Protein AF-A0AAU9WA16-F1 (afdb_monomer)

Radius of gyration: 51.02 Å; Cα contacts (8 Å, |Δi|>4): 587; chains: 1; bounding box: 119×54×147 Å

Nearest PDB structures (foldseek):
  8suc-assembly1_A  TM=7.784E-01  e=2.257E-04  Caenorhabditis elegans
  1ijq-assembly2_B  TM=7.957E-01  e=1.736E-03  Homo sapiens
  1ijq-assembly1_A  TM=8.444E-01  e=6.394E-03  Homo sapiens
  3m0c-assembly1_C  TM=8.443E-01  e=6.394E-03  Homo sapiens
  2iar-assembly1_A  TM=7.922E-01  e=4.648E-02  Loligo vulgaris

pLDDT: mean 84.33, std 11.75, range [39.03, 97.19]

Mean predicted aligned error: 17.49 Å

Sequence (463 aa):
MLLFTEHGDFIKVISQHLIDPCSVSVRDDGHMIVCDWDDKSVKVLTPDGTGLVQSFKEPRSFRKPVLAVYHENKFFVSFVSFNYINVFSNEGLYLYDISKEALCARKLFFTKNFTIDAFNNLIVCDNNNNRRFQVLKKEAECPLCLETVKDPKTLPCLHSFCLRCIDKHAGYAKRKLETTIKCPVCQACFQIPEGDTFGNLPTSFHLNRLVDLLALRNDSEEAQRCSSCEENNTATCYCFVCQNFLCKDCFDSHQRLKATRGHRNVLIDNLQAQDVEELMHRPAMYEKKYHENEPLDYYCQDCSVCICHKCSIVSHNRHTLVDLQEAAEEQKMQMTQVFAKVKEKLVIVESKISKQTELMTKSEEEICAAEENVTKTVQEIIRIAKEHETALKTKLVEIKATQRRNYAAKIGNVQLLAAQLIKSSVEYGEGIVQRSIGPEILQAGHAVLGRCEELLTTQDIEI

Solvent-accessible surface area (backbone atoms only — not comparable to full-atom values): 26272 Å² total; per-residue (Å²): 93,79,44,60,48,99,88,66,50,80,72,49,79,42,49,92,91,53,82,39,72,73,33,76,36,70,44,98,86,45,34,34,34,33,14,18,45,74,74,21,24,45,34,34,25,37,67,86,52,83,46,80,77,45,73,35,55,63,91,88,71,74,44,33,36,49,38,53,49,73,58,94,67,26,36,40,34,26,39,66,95,44,68,40,35,39,32,21,38,75,89,46,45,83,72,52,65,61,28,88,71,82,38,64,82,67,64,57,66,70,60,76,48,69,51,69,51,100,82,76,46,79,46,68,52,77,67,50,68,66,50,51,53,53,51,50,48,60,72,26,36,11,87,84,78,74,40,74,44,52,68,42,28,37,44,96,88,72,51,57,33,21,47,71,53,53,30,50,54,42,53,56,34,44,77,71,72,39,65,50,42,61,42,92,87,77,61,53,76,42,76,60,54,92,82,68,51,62,81,87,40,56,64,45,68,67,48,54,44,42,44,57,56,55,18,62,76,44,96,53,98,67,37,40,50,16,76,83,52,95,81,51,44,62,38,48,30,38,30,72,74,79,72,42,37,24,17,66,69,54,45,57,50,39,54,68,37,84,92,43,47,81,56,58,64,47,46,53,92,71,61,46,77,66,54,54,53,53,60,64,68,54,81,56,55,33,89,50,91,98,35,60,86,36,52,55,51,31,30,32,64,82,77,72,44,77,33,30,71,68,43,43,66,71,81,39,62,89,51,58,70,43,52,36,67,62,55,48,52,54,52,50,51,54,49,52,58,52,49,51,58,50,51,55,50,47,53,52,51,53,52,50,51,51,53,52,49,54,53,50,53,51,52,52,51,53,50,52,52,50,54,49,50,53,50,52,52,52,53,50,52,52,48,56,53,51,53,52,52,51,53,53,52,51,52,54,51,51,51,52,53,50,51,52,52,53,53,51,51,51,51,51,52,53,51,47,49,46,52,65,55,50,47,47,52,48,53,54,48,51,52,51,60,73,67,65,47,67,70,59,48,67,70,49,37,63,59,50,50,51,54,51,52,52,64,71,65,56,86,76,78,83,126

Structure (mmCIF, N/CA/C/O backbone):
data_AF-A0AAU9WA16-F1
#
_entry.id   AF-A0AAU9WA16-F1
#
loop_
_atom_site.group_PDB
_atom_site.id
_atom_site.type_symbol
_atom_site.label_atom_id
_atom_site.label_alt_id
_atom_site.label_comp_id
_atom_site.label_asym_id
_atom_site.label_entity_id
_atom_site.label_seq_id
_atom_site.pdbx_PDB_ins_code
_atom_site.Cartn_x
_atom_site.Cartn_y
_atom_site.Cartn_z
_atom_site.occupancy
_atom_site.B_iso_or_equiv
_atom_site.auth_seq_id
_atom_site.auth_comp_id
_atom_site.auth_asym_id
_atom_site.auth_atom_id
_atom_site.pdbx_PDB_model_num
ATOM 1 N N . MET A 1 1 ? 8.294 -11.194 27.558 1.00 87.81 1 MET A N 1
ATOM 2 C CA . MET A 1 1 ? 8.630 -12.523 26.992 1.00 87.81 1 MET A CA 1
ATOM 3 C C . MET A 1 1 ? 7.765 -13.583 27.669 1.00 87.81 1 MET A C 1
ATOM 5 O O . MET A 1 1 ? 7.464 -13.420 28.846 1.00 87.81 1 MET A O 1
ATOM 9 N N . LEU A 1 2 ? 7.322 -14.616 26.950 1.00 90.50 2 LEU A N 1
ATOM 10 C CA . LEU A 1 2 ? 6.484 -15.700 27.486 1.00 90.50 2 LEU A CA 1
ATOM 11 C C . LEU A 1 2 ? 7.285 -17.005 27.472 1.00 90.50 2 LEU A C 1
ATOM 13 O O . LEU A 1 2 ? 7.948 -17.286 26.476 1.00 90.50 2 LEU A O 1
ATOM 17 N N . LEU A 1 3 ? 7.235 -17.773 28.560 1.00 89.38 3 LEU A N 1
ATOM 18 C CA . LEU A 1 3 ? 7.910 -19.064 28.681 1.00 89.38 3 LEU A CA 1
ATOM 19 C C . LEU A 1 3 ? 6.884 -20.198 28.611 1.00 89.38 3 LEU A C 1
ATOM 21 O O . LEU A 1 3 ? 5.883 -20.159 29.330 1.00 89.38 3 LEU A O 1
ATOM 25 N N . PHE A 1 4 ? 7.166 -21.203 27.784 1.00 91.06 4 PHE A N 1
ATOM 26 C CA . PHE A 1 4 ? 6.332 -22.388 27.586 1.00 91.06 4 PHE A CA 1
ATOM 27 C C . PHE A 1 4 ? 7.148 -23.670 27.789 1.00 91.06 4 PHE A C 1
ATOM 29 O O . PHE A 1 4 ? 8.374 -23.645 27.670 1.00 91.06 4 PHE A O 1
ATOM 36 N N . THR A 1 5 ? 6.476 -24.784 28.082 1.00 89.69 5 THR A N 1
ATOM 37 C CA . THR A 1 5 ? 7.072 -26.126 28.004 1.00 89.69 5 THR A CA 1
ATOM 38 C C . THR A 1 5 ? 7.316 -26.513 26.543 1.00 89.69 5 THR A C 1
ATOM 40 O O . THR A 1 5 ? 6.753 -25.915 25.624 1.00 89.69 5 THR A O 1
ATOM 43 N N . GLU A 1 6 ? 8.107 -27.561 26.310 1.00 89.12 6 GLU A N 1
ATOM 44 C CA . GLU A 1 6 ? 8.277 -28.137 24.966 1.00 89.12 6 GLU A CA 1
ATOM 45 C C . GLU A 1 6 ? 6.961 -28.652 24.352 1.00 89.12 6 GLU A C 1
ATOM 47 O O . GLU A 1 6 ? 6.840 -28.748 23.133 1.00 89.12 6 GLU A O 1
ATOM 52 N N . HIS A 1 7 ? 5.952 -28.931 25.184 1.00 91.88 7 HIS A N 1
ATOM 53 C CA . HIS A 1 7 ? 4.612 -29.346 24.766 1.00 91.88 7 HIS A CA 1
ATOM 54 C C . HIS A 1 7 ? 3.639 -28.170 24.569 1.00 91.88 7 HIS A C 1
ATOM 56 O O . HIS A 1 7 ? 2.500 -28.385 24.160 1.00 91.88 7 HIS A O 1
ATOM 62 N N . GLY A 1 8 ? 4.085 -26.930 24.807 1.00 85.56 8 GLY A N 1
ATOM 63 C CA . GLY A 1 8 ? 3.300 -25.715 24.584 1.00 85.56 8 GLY A CA 1
ATOM 64 C C . GLY A 1 8 ? 2.492 -25.222 25.789 1.00 85.56 8 GLY A C 1
ATOM 65 O O . GLY A 1 8 ? 1.701 -24.293 25.634 1.00 85.56 8 GLY A O 1
ATOM 66 N N . ASP A 1 9 ? 2.692 -25.778 26.987 1.00 92.69 9 ASP A N 1
ATOM 67 C CA . ASP A 1 9 ? 2.013 -25.309 28.200 1.00 92.69 9 ASP A CA 1
ATOM 68 C C . ASP A 1 9 ? 2.646 -24.018 28.714 1.00 92.69 9 ASP A C 1
ATOM 70 O O . ASP A 1 9 ? 3.868 -23.909 28.829 1.00 92.69 9 ASP A O 1
ATOM 74 N N . PHE A 1 10 ? 1.820 -23.030 29.055 1.00 93.94 10 PHE A N 1
ATOM 75 C CA . PHE A 1 10 ? 2.296 -21.757 29.589 1.00 93.94 10 PHE A CA 1
ATOM 76 C C . PHE A 1 10 ? 2.903 -21.925 30.990 1.00 93.94 10 PHE A C 1
ATOM 78 O O . PHE A 1 10 ? 2.253 -22.445 31.895 1.00 93.94 10 PHE A O 1
ATOM 85 N N . ILE A 1 11 ? 4.127 -21.423 31.182 1.00 91.31 11 ILE A N 1
ATOM 86 C CA . ILE A 1 11 ? 4.831 -21.449 32.472 1.00 91.31 11 ILE A CA 1
ATOM 87 C C . ILE A 1 11 ? 4.717 -20.094 33.174 1.00 91.31 11 ILE A C 1
ATOM 89 O O . ILE A 1 11 ? 4.200 -20.015 34.286 1.00 91.31 11 ILE A O 1
ATOM 93 N N . LYS A 1 12 ? 5.238 -19.021 32.559 1.00 92.25 12 LYS A N 1
ATOM 94 C CA . LYS A 1 12 ? 5.227 -17.669 33.148 1.00 92.25 12 LYS A CA 1
ATOM 95 C C . LYS A 1 12 ? 5.544 -16.561 32.147 1.00 92.25 12 LYS A C 1
ATOM 97 O O . LYS A 1 12 ? 6.085 -16.797 31.067 1.00 92.25 12 LYS A O 1
ATOM 102 N N . VAL A 1 13 ? 5.270 -15.325 32.563 1.00 90.88 13 VAL A N 1
ATOM 103 C CA . VAL A 1 13 ? 5.744 -14.106 31.895 1.00 90.88 13 VAL A CA 1
ATOM 104 C C . VAL A 1 13 ? 7.090 -13.687 32.488 1.00 90.88 13 VAL A C 1
ATOM 106 O O . VAL A 1 13 ? 7.236 -13.597 33.704 1.00 90.88 13 VAL A O 1
ATOM 109 N N . ILE A 1 14 ? 8.060 -13.392 31.625 1.00 89.75 14 ILE A N 1
ATOM 110 C CA . ILE A 1 14 ? 9.346 -12.784 31.982 1.00 89.75 14 ILE A CA 1
ATOM 111 C C . ILE A 1 14 ? 9.321 -11.329 31.495 1.00 89.75 14 ILE A C 1
ATOM 113 O O . ILE A 1 14 ? 9.302 -11.072 30.284 1.00 89.75 14 ILE A O 1
ATOM 117 N N . SER A 1 15 ? 9.273 -10.387 32.440 1.00 87.88 15 SER A N 1
ATOM 118 C CA . SER A 1 15 ? 9.184 -8.941 32.168 1.00 87.88 15 SER A CA 1
ATOM 119 C C . SER A 1 15 ? 9.953 -8.048 33.147 1.00 87.88 15 SER A C 1
ATOM 121 O O . SER A 1 15 ? 10.184 -6.891 32.827 1.00 87.88 15 SER A O 1
ATOM 123 N N . GLN A 1 16 ? 10.388 -8.552 34.308 1.00 88.50 16 GLN A N 1
ATOM 124 C CA . GLN A 1 16 ? 10.925 -7.725 35.402 1.00 88.50 16 GLN A CA 1
ATOM 125 C C . GLN A 1 16 ? 12.080 -6.799 34.987 1.00 88.50 16 GLN A C 1
ATOM 127 O O . GLN A 1 16 ? 12.157 -5.668 35.457 1.00 88.50 16 GLN A O 1
ATOM 132 N N . HIS A 1 17 ? 12.957 -7.271 34.099 1.00 89.88 17 HIS A N 1
ATOM 133 C CA . HIS A 1 17 ? 14.126 -6.524 33.625 1.00 89.88 17 HIS A CA 1
ATOM 134 C C . HIS A 1 17 ? 14.013 -6.113 32.155 1.00 89.88 17 HIS A C 1
ATOM 136 O O . HIS A 1 17 ? 15.027 -5.751 31.567 1.00 89.88 17 HIS A O 1
ATOM 142 N N . LEU A 1 18 ? 12.832 -6.205 31.536 1.00 90.06 18 LEU A N 1
ATOM 143 C CA . LEU A 1 18 ? 12.631 -6.024 30.093 1.00 90.06 18 LEU A CA 1
ATOM 144 C C . LEU A 1 18 ? 11.596 -4.927 29.819 1.00 90.06 18 LEU A C 1
ATOM 146 O O . LEU A 1 18 ? 10.542 -4.918 30.448 1.00 90.06 18 LEU A O 1
ATOM 150 N N . ILE A 1 19 ? 11.883 -4.040 28.863 1.00 89.31 19 ILE A N 1
ATOM 151 C CA . ILE A 1 19 ? 10.955 -2.989 28.417 1.00 89.31 19 ILE A CA 1
ATOM 152 C C . ILE A 1 19 ? 10.291 -3.409 27.102 1.00 89.31 19 ILE A C 1
ATOM 154 O O . ILE A 1 19 ? 9.081 -3.610 27.077 1.00 89.31 19 ILE A O 1
ATOM 158 N N . ASP A 1 20 ? 11.078 -3.628 26.043 1.00 88.69 20 ASP A N 1
ATOM 159 C CA . ASP A 1 20 ? 10.584 -4.076 24.731 1.00 88.69 20 ASP A CA 1
ATOM 160 C C . ASP A 1 20 ? 11.486 -5.194 24.164 1.00 88.69 20 ASP A C 1
ATOM 162 O O . ASP A 1 20 ? 12.372 -4.940 23.343 1.00 88.69 20 ASP A O 1
ATOM 166 N N . PRO A 1 21 ? 11.364 -6.444 24.655 1.00 91.06 21 PRO A N 1
ATOM 167 C CA . PRO A 1 21 ? 12.236 -7.539 24.234 1.00 91.06 21 PRO A CA 1
ATOM 168 C C . PRO A 1 21 ? 11.906 -8.017 22.809 1.00 91.06 21 PRO A C 1
ATOM 170 O O . PRO A 1 21 ? 10.808 -8.514 22.562 1.00 91.06 21 PRO A O 1
ATOM 173 N N . CYS A 1 22 ? 12.874 -7.940 21.887 1.00 88.50 22 CYS A N 1
ATOM 174 C CA . CYS A 1 22 ? 12.672 -8.248 20.464 1.00 88.50 22 CYS A CA 1
ATOM 175 C C . CYS A 1 22 ? 13.208 -9.618 20.018 1.00 88.50 22 CYS A C 1
ATOM 177 O O . CYS A 1 22 ? 12.734 -10.176 19.030 1.00 88.50 22 CYS A O 1
ATOM 179 N N . SER A 1 23 ? 14.229 -10.146 20.695 1.00 90.94 23 SER A N 1
ATOM 180 C CA . SER A 1 23 ? 14.823 -11.451 20.396 1.00 90.94 23 SER A CA 1
ATOM 181 C C . SER A 1 23 ? 15.436 -12.065 21.645 1.00 90.94 23 SER A C 1
ATOM 183 O O . SER A 1 23 ? 15.834 -11.353 22.570 1.00 90.94 23 SER A O 1
ATOM 185 N N . VAL A 1 24 ? 15.487 -13.396 21.661 1.00 93.19 24 VAL A N 1
ATOM 186 C CA . VAL A 1 24 ? 16.093 -14.184 22.730 1.00 93.19 24 VAL A CA 1
ATOM 187 C C . VAL A 1 24 ? 16.939 -15.308 22.136 1.00 93.19 24 VAL A C 1
ATOM 189 O O . VAL A 1 24 ? 16.526 -15.957 21.175 1.00 93.19 24 VAL A O 1
ATOM 192 N N . SER A 1 25 ? 18.116 -15.535 22.710 1.00 92.94 25 SER A N 1
ATOM 193 C CA . SER A 1 25 ? 18.931 -16.735 22.516 1.00 92.94 25 SER A CA 1
ATOM 194 C C . SER A 1 25 ? 19.331 -17.305 23.877 1.00 92.94 25 SER A C 1
ATOM 196 O O . SER A 1 25 ? 19.192 -16.637 24.902 1.00 92.94 25 SER A O 1
ATOM 198 N N . VAL A 1 26 ? 19.769 -18.559 23.914 1.00 91.81 26 VAL A N 1
ATOM 199 C CA . VAL A 1 26 ? 20.119 -19.252 25.159 1.00 91.81 26 VAL A CA 1
ATOM 200 C C . VAL A 1 26 ? 21.558 -19.736 25.050 1.00 91.81 26 VAL A C 1
ATOM 202 O O . VAL A 1 26 ? 21.944 -20.293 24.025 1.00 91.81 26 VAL A O 1
ATOM 205 N N . ARG A 1 27 ? 22.353 -19.471 26.087 1.00 90.56 27 ARG A N 1
ATOM 206 C CA . ARG A 1 27 ? 23.720 -19.985 26.242 1.00 90.56 27 ARG A CA 1
ATOM 207 C C . ARG A 1 27 ? 23.694 -21.463 26.619 1.00 90.56 27 ARG A C 1
ATOM 209 O O . ARG A 1 27 ? 22.720 -21.935 27.197 1.00 90.56 27 ARG A O 1
ATOM 216 N N . ASP A 1 28 ? 24.811 -22.155 26.424 1.00 87.44 28 ASP A N 1
ATOM 217 C CA . ASP A 1 28 ? 24.956 -23.564 26.823 1.00 87.44 28 ASP A CA 1
ATOM 218 C C . ASP A 1 28 ? 24.752 -23.797 28.334 1.00 87.44 28 ASP A C 1
ATOM 220 O O . ASP A 1 28 ? 24.364 -24.882 28.757 1.00 87.44 28 ASP A O 1
ATOM 224 N N . ASP A 1 29 ? 24.969 -22.767 29.160 1.00 89.50 29 ASP A N 1
ATOM 225 C CA . ASP A 1 29 ? 24.729 -22.780 30.611 1.00 89.50 29 ASP A CA 1
ATOM 226 C C . ASP A 1 29 ? 23.283 -22.408 31.013 1.00 89.50 29 ASP A C 1
ATOM 228 O O . ASP A 1 29 ? 22.980 -22.263 32.199 1.00 89.50 29 ASP A O 1
ATOM 232 N N . GLY A 1 30 ? 22.387 -22.235 30.038 1.00 90.25 30 GLY A N 1
ATOM 233 C CA . GLY A 1 30 ? 20.971 -21.932 30.239 1.00 90.25 30 GLY A CA 1
ATOM 234 C C . GLY A 1 30 ? 20.636 -20.450 30.425 1.00 90.25 30 GLY A C 1
ATOM 235 O O . GLY A 1 30 ? 19.456 -20.116 30.519 1.00 90.25 30 GLY A O 1
ATOM 236 N N . HIS A 1 31 ? 21.617 -19.542 30.467 1.00 95.06 31 HIS A N 1
ATOM 237 C CA . HIS A 1 31 ? 21.333 -18.109 30.585 1.00 95.06 31 HIS A CA 1
ATOM 238 C C . HIS A 1 31 ? 20.696 -17.556 29.309 1.00 95.06 31 HIS A C 1
ATOM 240 O O . HIS A 1 31 ? 21.127 -17.857 28.192 1.00 95.06 31 HIS A O 1
ATOM 246 N N . MET A 1 32 ? 19.688 -16.701 29.478 1.00 95.25 32 MET A N 1
ATOM 247 C CA . MET A 1 32 ? 18.950 -16.104 28.366 1.00 95.25 32 MET A CA 1
ATOM 248 C C . MET A 1 32 ? 19.600 -14.786 27.956 1.00 95.25 32 MET A C 1
ATOM 250 O O . MET A 1 32 ? 19.760 -13.889 28.779 1.00 95.25 32 MET A O 1
ATOM 254 N N . ILE A 1 33 ? 19.928 -14.634 26.681 1.00 95.88 33 ILE A N 1
ATOM 255 C CA . ILE A 1 33 ? 20.422 -13.387 26.102 1.00 95.88 33 ILE A CA 1
ATOM 256 C C . ILE A 1 33 ? 19.263 -12.729 25.375 1.00 95.88 33 ILE A C 1
ATOM 258 O O . ILE A 1 33 ? 18.721 -13.292 24.430 1.00 95.88 33 ILE A O 1
ATOM 262 N N . VAL A 1 34 ? 18.886 -11.532 25.806 1.00 94.94 34 VAL A N 1
ATOM 263 C CA . VAL A 1 34 ? 17.718 -10.811 25.306 1.00 94.94 34 VAL A CA 1
ATOM 264 C C . VAL A 1 34 ? 18.148 -9.469 24.730 1.00 94.94 34 VAL A C 1
ATOM 266 O O . VAL A 1 34 ? 18.847 -8.698 25.387 1.00 94.94 34 VAL A O 1
ATOM 269 N N . CYS A 1 35 ? 17.715 -9.166 23.508 1.00 93.25 35 CYS A N 1
ATOM 270 C CA . CYS A 1 35 ? 17.821 -7.821 22.945 1.00 93.25 35 CYS A CA 1
ATOM 271 C C . CYS A 1 35 ? 16.577 -7.008 23.323 1.00 93.25 35 CYS A C 1
ATOM 273 O O . CYS A 1 35 ? 15.459 -7.404 23.000 1.00 93.25 35 CYS A O 1
ATOM 275 N N . ASP A 1 36 ? 16.776 -5.877 23.997 1.00 92.31 36 ASP A N 1
ATOM 276 C CA . ASP A 1 36 ? 15.715 -4.970 24.445 1.00 92.31 36 ASP A CA 1
ATOM 277 C C . ASP A 1 36 ? 15.756 -3.681 23.610 1.00 92.31 36 ASP A C 1
ATOM 279 O O . ASP A 1 36 ? 16.750 -2.946 23.606 1.00 92.31 36 ASP A O 1
ATOM 283 N N . TRP A 1 37 ? 14.698 -3.433 22.841 1.00 88.81 37 TRP A N 1
ATOM 284 C CA . TRP A 1 37 ? 14.615 -2.350 21.866 1.00 88.81 37 TRP A CA 1
ATOM 285 C C . TRP A 1 37 ? 14.488 -0.973 22.494 1.00 88.81 37 TRP A C 1
ATOM 287 O O . TRP A 1 37 ? 15.075 -0.019 21.976 1.00 88.81 37 TRP A O 1
ATOM 297 N N . ASP A 1 38 ? 13.743 -0.855 23.583 1.00 85.94 38 ASP A N 1
ATOM 298 C CA . ASP A 1 38 ? 13.502 0.435 24.220 1.00 85.94 38 ASP A CA 1
ATOM 299 C C . ASP A 1 38 ? 14.580 0.768 25.246 1.00 85.94 38 ASP A C 1
ATOM 301 O O . ASP A 1 38 ? 15.039 1.912 25.287 1.00 85.94 38 ASP A O 1
ATOM 305 N N . ASP A 1 39 ? 15.116 -0.231 25.957 1.00 86.31 39 ASP A N 1
ATOM 306 C CA . ASP A 1 39 ? 16.331 -0.019 26.753 1.00 86.31 39 ASP A CA 1
ATOM 307 C C . ASP A 1 39 ? 17.602 0.075 25.879 1.00 86.31 39 ASP A C 1
ATOM 309 O O . ASP A 1 39 ? 18.639 0.579 26.321 1.00 86.31 39 ASP A O 1
ATOM 313 N N . LYS A 1 40 ? 17.537 -0.347 24.608 1.00 90.69 40 LYS A N 1
ATOM 314 C CA . LYS A 1 40 ? 18.658 -0.332 23.646 1.00 90.69 40 LYS A CA 1
ATOM 315 C C . LYS A 1 40 ? 19.882 -1.098 24.165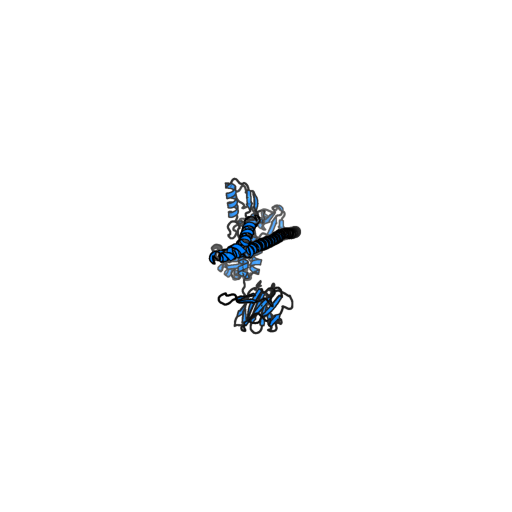 1.00 90.69 40 LYS A C 1
ATOM 317 O O . LYS A 1 40 ? 21.022 -0.669 23.976 1.00 90.69 40 LYS A O 1
ATOM 322 N N . SER A 1 41 ? 19.643 -2.209 24.853 1.00 92.69 41 SER A N 1
ATOM 323 C CA . SER A 1 41 ? 20.665 -3.030 25.505 1.00 92.69 41 SER A CA 1
ATOM 324 C C . SER A 1 41 ? 20.513 -4.501 25.160 1.00 92.69 41 SER A C 1
ATOM 326 O O . SER A 1 41 ? 19.429 -4.989 24.834 1.00 92.69 41 SER A O 1
ATOM 328 N N . VAL A 1 42 ? 21.633 -5.211 25.240 1.00 94.75 42 VAL A N 1
ATOM 329 C CA . VAL A 1 42 ? 21.642 -6.667 25.336 1.00 94.75 42 VAL A CA 1
ATOM 330 C C . VAL A 1 42 ? 21.713 -7.020 26.814 1.00 94.75 42 VAL A C 1
ATOM 332 O O . VAL A 1 42 ? 22.567 -6.504 27.539 1.00 94.75 42 VAL A O 1
ATOM 335 N N . LYS A 1 43 ? 20.802 -7.882 27.259 1.00 95.12 43 LYS A N 1
ATOM 336 C CA . LYS A 1 43 ? 20.672 -8.320 28.648 1.00 95.12 43 LYS A CA 1
ATOM 337 C C . LYS A 1 43 ? 20.911 -9.814 28.746 1.00 95.12 43 LYS A C 1
ATOM 339 O O . LYS A 1 43 ? 20.391 -10.569 27.934 1.00 95.12 43 LYS A O 1
ATOM 344 N N . VAL A 1 44 ? 21.657 -10.234 29.757 1.00 95.94 44 VAL A N 1
ATOM 345 C CA . VAL A 1 44 ? 21.830 -11.641 30.121 1.00 95.94 44 VAL A CA 1
ATOM 346 C C . VAL A 1 44 ? 21.027 -11.884 31.388 1.00 95.94 44 VAL A C 1
ATOM 348 O O . VAL A 1 44 ? 21.279 -11.245 32.410 1.00 95.94 44 VAL A O 1
ATOM 351 N N . LEU A 1 45 ? 20.041 -12.768 31.313 1.00 96.06 45 LEU A N 1
ATOM 352 C CA . LEU A 1 45 ? 19.181 -13.153 32.425 1.00 96.06 45 LEU A CA 1
ATOM 353 C C . LEU A 1 45 ? 19.564 -14.541 32.938 1.00 96.06 45 LEU A C 1
ATOM 355 O O . LEU A 1 45 ? 20.104 -15.366 32.197 1.00 96.06 45 LEU A O 1
ATOM 359 N N . THR A 1 46 ? 19.249 -14.804 34.203 1.00 94.75 46 THR A N 1
ATOM 360 C CA . THR A 1 46 ? 19.353 -16.143 34.796 1.00 94.75 46 THR A CA 1
ATOM 361 C C . THR A 1 46 ? 18.474 -17.153 34.040 1.00 94.75 46 THR A C 1
ATOM 363 O O . THR A 1 46 ? 17.512 -16.745 33.384 1.00 94.75 46 THR A O 1
ATOM 366 N N . PRO A 1 47 ? 18.745 -18.470 34.129 1.00 92.69 47 PRO A N 1
ATOM 367 C CA . PRO A 1 47 ? 17.964 -19.489 33.414 1.00 92.69 47 PRO A CA 1
ATOM 368 C C . PRO A 1 47 ? 16.469 -19.503 33.754 1.00 92.69 47 PRO A C 1
ATOM 370 O O . PRO A 1 47 ? 15.630 -19.866 32.935 1.00 92.69 47 PRO A O 1
ATOM 373 N N . ASP A 1 48 ? 16.108 -19.071 34.960 1.00 88.44 48 ASP A N 1
ATOM 374 C CA . ASP A 1 48 ? 14.718 -18.903 35.374 1.00 88.44 48 ASP A CA 1
ATOM 375 C C . ASP A 1 48 ? 14.131 -17.533 34.972 1.00 88.44 48 ASP A C 1
ATOM 377 O O . ASP A 1 48 ? 12.954 -17.282 35.215 1.00 88.44 48 ASP A O 1
ATOM 381 N N . GLY A 1 49 ? 14.907 -16.631 34.374 1.00 87.44 49 GLY A N 1
ATOM 382 C CA . GLY A 1 49 ? 14.476 -15.308 33.924 1.00 87.44 49 GLY A CA 1
ATOM 383 C C . GLY A 1 49 ? 14.165 -14.298 35.036 1.00 87.44 49 GLY A C 1
ATOM 384 O O . GLY A 1 49 ? 13.566 -13.264 34.741 1.00 87.44 49 GLY A O 1
ATOM 385 N N . THR A 1 50 ? 14.515 -14.576 36.299 1.00 89.12 50 THR A N 1
ATOM 386 C CA . THR A 1 50 ? 14.203 -13.686 37.439 1.00 89.12 50 THR A CA 1
ATOM 387 C C . THR A 1 50 ? 15.319 -12.683 37.746 1.00 89.12 50 THR A C 1
ATOM 389 O O . THR A 1 50 ? 15.053 -11.553 38.160 1.00 89.12 50 THR A O 1
ATOM 392 N N . GLY A 1 51 ? 16.575 -13.059 37.509 1.00 92.31 51 GLY A N 1
ATOM 393 C CA . GLY A 1 51 ? 17.752 -12.236 37.761 1.00 92.31 51 GLY A CA 1
ATOM 394 C C . GLY A 1 51 ? 18.322 -11.621 36.487 1.00 92.31 51 GLY A C 1
ATOM 395 O O . GLY A 1 51 ? 18.378 -12.267 35.441 1.00 92.31 51 GLY A O 1
ATOM 396 N N . LEU A 1 52 ? 18.797 -10.379 36.591 1.00 95.00 52 LEU A N 1
ATOM 397 C CA . LEU A 1 52 ? 19.641 -9.744 35.582 1.00 95.00 52 LEU A CA 1
ATOM 398 C C . LEU A 1 52 ? 21.108 -9.993 35.943 1.00 95.00 52 LEU A C 1
ATOM 400 O O . LEU A 1 52 ? 21.583 -9.502 36.964 1.00 95.00 52 LEU A O 1
ATOM 404 N N . VAL A 1 53 ? 21.818 -10.746 35.106 1.00 94.62 53 VAL A N 1
ATOM 405 C CA . VAL A 1 53 ? 23.248 -11.048 35.281 1.00 94.62 53 VAL A CA 1
ATOM 406 C C . VAL A 1 53 ? 24.108 -9.933 34.701 1.00 94.62 53 VAL A C 1
ATOM 408 O O . VAL A 1 53 ? 25.081 -9.505 35.315 1.00 94.62 53 VAL A O 1
ATOM 411 N N . GLN A 1 54 ? 23.747 -9.446 33.515 1.00 94.31 54 GLN A N 1
ATOM 412 C CA . GLN A 1 54 ? 24.540 -8.460 32.791 1.00 94.31 54 GLN A CA 1
ATOM 413 C C . GLN A 1 54 ? 23.656 -7.623 31.872 1.00 94.31 54 GLN A C 1
ATOM 415 O O . GLN A 1 54 ? 22.681 -8.121 31.314 1.00 94.31 54 GLN A O 1
ATOM 420 N N . SER A 1 55 ? 24.015 -6.356 31.682 1.00 94.44 55 SER A N 1
ATOM 421 C CA . SER A 1 55 ? 23.402 -5.474 30.689 1.00 94.44 55 SER A CA 1
ATOM 422 C C . SER A 1 55 ? 24.485 -4.614 30.055 1.00 94.44 55 SER A C 1
ATOM 424 O O . SER A 1 55 ? 25.264 -3.981 30.769 1.00 94.44 55 SER A O 1
ATOM 426 N N . PHE A 1 56 ? 24.551 -4.597 28.727 1.00 93.88 56 PHE A N 1
ATOM 427 C CA . PHE A 1 56 ? 25.507 -3.776 27.988 1.00 93.88 56 PHE A CA 1
ATOM 428 C C . PHE A 1 56 ? 24.866 -3.144 26.752 1.00 93.88 56 PHE A C 1
ATOM 430 O O . PHE A 1 56 ? 23.869 -3.627 26.209 1.00 93.88 56 PHE A O 1
ATOM 437 N N . LYS A 1 57 ? 25.431 -2.012 26.329 1.00 90.00 57 LYS A N 1
ATOM 438 C CA . LYS A 1 57 ? 24.947 -1.196 25.210 1.00 90.00 57 LYS A CA 1
ATOM 439 C C . LYS A 1 57 ? 26.087 -0.936 24.237 1.00 90.00 57 LYS A C 1
ATOM 441 O O . LYS A 1 57 ? 27.259 -0.964 24.605 1.00 90.00 57 LYS A O 1
ATOM 446 N N . GLU A 1 58 ? 25.736 -0.658 22.990 1.00 81.50 58 GLU A N 1
ATOM 447 C CA . GLU A 1 58 ? 26.721 -0.237 22.000 1.00 81.50 58 GLU A CA 1
ATOM 448 C C . GLU A 1 58 ? 27.196 1.201 22.305 1.00 81.50 58 GLU A C 1
ATOM 450 O O . GLU A 1 58 ? 26.359 2.078 22.544 1.00 81.50 58 GLU A O 1
ATOM 455 N N . PRO A 1 59 ? 28.519 1.459 22.328 1.00 71.00 59 PRO A N 1
ATOM 456 C CA . PRO A 1 59 ? 29.066 2.706 22.863 1.00 71.00 59 PRO A CA 1
ATOM 457 C C . PRO A 1 59 ? 28.892 3.942 21.967 1.00 71.00 59 PRO A C 1
ATOM 459 O O . PRO A 1 59 ? 28.999 5.056 22.476 1.00 71.00 59 PRO A O 1
ATOM 462 N N . ARG A 1 60 ? 28.669 3.801 20.652 1.00 65.75 60 ARG A N 1
ATOM 463 C CA . ARG A 1 60 ? 28.747 4.927 19.698 1.00 65.75 60 ARG A CA 1
ATOM 464 C C . ARG A 1 60 ? 27.403 5.441 19.189 1.00 65.75 60 ARG A C 1
ATOM 466 O O . ARG A 1 60 ? 27.354 6.555 18.677 1.00 65.75 60 ARG A O 1
ATOM 473 N N . SER A 1 61 ? 26.328 4.660 19.258 1.00 61.66 61 SER A N 1
ATOM 474 C CA . SER A 1 61 ? 25.131 4.915 18.447 1.00 61.66 61 SER A CA 1
ATOM 475 C C . SER A 1 61 ? 23.788 4.730 19.157 1.00 61.66 61 SER A C 1
ATOM 477 O O . SER A 1 61 ? 22.769 5.086 18.562 1.00 61.66 61 SER A O 1
ATOM 479 N N . PHE A 1 62 ? 23.745 4.239 20.408 1.00 67.69 62 PHE A N 1
ATOM 480 C CA . PHE A 1 62 ? 22.499 4.002 21.171 1.00 67.69 62 PHE A CA 1
ATOM 481 C C . PHE A 1 62 ? 21.389 3.350 20.318 1.00 67.69 62 PHE A C 1
ATOM 483 O O . PHE A 1 62 ? 20.204 3.697 20.418 1.00 67.69 62 PHE A O 1
ATOM 490 N N . ARG A 1 63 ? 21.781 2.465 19.395 1.00 78.38 63 ARG A N 1
ATOM 491 C CA . ARG A 1 63 ? 20.869 1.814 18.453 1.00 78.38 63 ARG A CA 1
ATOM 492 C C . ARG A 1 63 ? 20.199 0.624 19.115 1.00 78.38 63 ARG A C 1
ATOM 494 O O . ARG A 1 63 ? 20.717 0.041 20.063 1.00 78.38 63 ARG A O 1
ATOM 501 N N . LYS A 1 64 ? 19.044 0.254 18.567 1.00 86.31 64 LYS A N 1
ATOM 502 C CA . LYS A 1 64 ? 18.281 -0.904 19.024 1.00 86.31 64 LYS A CA 1
ATOM 503 C C . LYS A 1 64 ? 19.006 -2.192 18.587 1.00 86.31 64 LYS A C 1
ATOM 505 O O . LYS A 1 64 ? 19.245 -2.341 17.381 1.00 86.31 64 LYS A O 1
ATOM 510 N N . PRO A 1 65 ? 19.400 -3.083 19.512 1.00 89.31 65 PRO A N 1
ATOM 511 C CA . PRO A 1 65 ? 19.930 -4.397 19.155 1.00 89.31 65 PRO A CA 1
ATOM 512 C C . PRO A 1 65 ? 18.811 -5.262 18.563 1.00 89.31 65 PRO A C 1
ATOM 514 O O . PRO A 1 65 ? 17.661 -5.138 18.967 1.00 89.31 65 PRO A O 1
ATOM 517 N N . VAL A 1 66 ? 19.118 -6.107 17.579 1.00 88.19 66 VAL A N 1
ATOM 518 C CA . VAL A 1 66 ? 18.118 -6.935 16.873 1.00 88.19 66 VAL A CA 1
ATOM 519 C C . VAL A 1 66 ? 18.253 -8.403 17.244 1.00 88.19 66 VAL A C 1
ATOM 521 O O . VAL A 1 66 ? 17.259 -9.039 17.579 1.00 88.19 66 VAL A O 1
ATOM 524 N N . LEU A 1 67 ? 19.471 -8.932 17.195 1.00 89.62 67 LEU A N 1
ATOM 525 C CA . LEU A 1 67 ? 19.793 -10.314 17.535 1.00 89.62 67 LEU A CA 1
ATOM 526 C C . LEU A 1 67 ? 21.171 -10.359 18.181 1.00 89.62 67 LEU A C 1
ATOM 528 O O . LEU A 1 67 ? 22.104 -9.743 17.655 1.00 89.62 67 LEU A O 1
ATOM 532 N N . ALA A 1 68 ? 21.281 -11.107 19.276 1.00 92.25 68 ALA A N 1
ATOM 533 C CA . ALA A 1 68 ? 22.524 -11.388 19.972 1.00 92.25 68 ALA A CA 1
ATOM 534 C C . ALA A 1 68 ? 22.723 -12.902 20.109 1.00 92.25 68 ALA A C 1
ATOM 536 O O . ALA A 1 68 ? 21.811 -13.619 20.521 1.00 92.25 68 ALA A O 1
ATOM 537 N N . VAL A 1 69 ? 23.921 -13.372 19.779 1.00 92.31 69 VAL A N 1
ATOM 538 C CA . VAL A 1 69 ? 24.356 -14.767 19.918 1.00 92.31 69 VAL A CA 1
ATOM 539 C C . VAL A 1 69 ? 25.644 -14.775 20.728 1.00 92.31 69 VAL A C 1
ATOM 541 O O . VAL A 1 69 ? 26.486 -13.894 20.550 1.00 92.31 69 VAL A O 1
ATOM 544 N N . TYR A 1 70 ? 25.801 -15.744 21.623 1.00 93.31 70 TYR A N 1
ATOM 545 C CA . TYR A 1 70 ? 27.023 -15.913 22.401 1.00 93.31 70 TYR A CA 1
ATOM 546 C C . TYR A 1 70 ? 27.763 -17.162 21.956 1.00 93.31 70 TYR A C 1
ATOM 548 O O . TYR A 1 70 ? 27.158 -18.222 21.842 1.00 93.31 70 TYR A O 1
ATOM 556 N N . HIS A 1 71 ? 29.060 -17.014 21.708 1.00 92.06 71 HIS A N 1
ATOM 557 C CA . HIS A 1 71 ? 29.932 -18.102 21.282 1.00 92.06 71 HIS A CA 1
ATOM 558 C C . HIS A 1 71 ? 31.369 -17.813 21.716 1.00 92.06 71 HIS A C 1
ATOM 560 O O . HIS A 1 71 ? 31.824 -16.676 21.584 1.00 92.06 71 HIS A O 1
ATOM 566 N N . GLU A 1 72 ? 32.073 -18.816 22.249 1.00 89.56 72 GLU A N 1
ATOM 567 C CA . GLU A 1 72 ? 33.479 -18.718 22.691 1.00 89.56 72 GLU A CA 1
ATOM 568 C C . GLU A 1 72 ? 33.815 -17.425 23.473 1.00 89.56 72 GLU A C 1
ATOM 570 O O . GLU A 1 72 ? 34.725 -16.669 23.121 1.00 89.56 72 GLU A O 1
ATOM 575 N N . ASN A 1 73 ? 33.073 -17.149 24.553 1.00 90.44 73 ASN A N 1
ATOM 576 C CA . ASN A 1 73 ? 33.265 -15.971 25.417 1.00 90.44 73 ASN A CA 1
ATOM 577 C C . ASN A 1 73 ? 33.069 -14.607 24.732 1.00 90.44 73 ASN A C 1
ATOM 579 O O . ASN A 1 73 ? 33.577 -13.589 25.213 1.00 90.44 73 ASN A O 1
ATOM 583 N N . LYS A 1 74 ? 32.330 -14.558 23.621 1.00 94.12 74 LYS A N 1
ATOM 584 C CA . LYS A 1 74 ? 32.019 -13.320 22.901 1.00 94.12 74 LYS A CA 1
ATOM 585 C C . LYS A 1 74 ? 30.533 -13.221 22.604 1.00 94.12 74 LYS A C 1
ATOM 587 O O . LYS A 1 74 ? 29.889 -14.215 22.276 1.00 94.12 74 LYS A O 1
ATOM 592 N N . PHE A 1 75 ? 30.005 -12.002 22.652 1.00 93.62 75 PHE A N 1
ATOM 593 C CA . PHE A 1 75 ? 28.680 -11.702 22.122 1.00 93.62 75 PHE A CA 1
ATOM 594 C C . PHE A 1 75 ? 28.805 -11.139 20.717 1.00 93.62 75 PHE A C 1
ATOM 596 O O . PHE A 1 75 ? 29.513 -10.164 20.486 1.00 93.62 75 PHE A O 1
ATOM 603 N N . PHE A 1 76 ? 28.059 -11.712 19.793 1.00 92.06 76 PHE A N 1
ATOM 604 C CA . PHE A 1 76 ? 27.901 -11.231 18.435 1.00 92.06 76 PHE A CA 1
ATOM 605 C C . PHE A 1 76 ? 26.525 -10.602 18.357 1.00 92.06 76 PHE A C 1
ATOM 607 O O . PHE A 1 76 ? 25.529 -11.268 18.630 1.00 92.06 76 PHE A O 1
ATOM 614 N N . VAL A 1 77 ? 26.461 -9.313 18.045 1.00 90.25 77 VAL A N 1
ATOM 615 C CA . VAL A 1 77 ? 25.231 -8.528 18.137 1.00 90.25 77 VAL A CA 1
ATOM 616 C C . VAL A 1 77 ? 25.020 -7.734 16.857 1.00 90.25 77 VAL A C 1
ATOM 618 O O . VAL A 1 77 ? 25.884 -6.973 16.419 1.00 90.25 77 VAL A O 1
ATOM 621 N N . SER A 1 78 ? 23.836 -7.885 16.275 1.00 86.25 78 SER A N 1
ATOM 622 C CA . SER A 1 78 ? 23.358 -7.046 15.175 1.00 86.25 78 SER A CA 1
ATOM 623 C C . SER A 1 78 ? 22.533 -5.875 15.704 1.00 86.25 78 SER A C 1
ATOM 625 O O . SER A 1 78 ? 21.810 -6.003 16.695 1.00 86.25 78 SER A O 1
ATOM 627 N N . PHE A 1 79 ? 22.610 -4.733 15.024 1.00 82.25 79 PHE A N 1
ATOM 628 C CA . PHE A 1 79 ? 21.878 -3.517 15.380 1.00 82.25 79 PHE A CA 1
ATOM 629 C C . PHE A 1 79 ? 21.058 -3.004 14.200 1.00 82.25 79 PHE A C 1
ATOM 631 O O . PHE A 1 79 ? 21.408 -3.208 13.036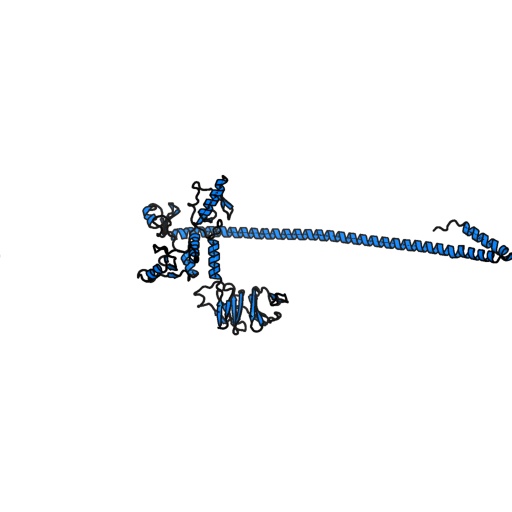 1.00 82.25 79 PHE A O 1
ATOM 638 N N . VAL A 1 80 ? 19.970 -2.292 14.501 1.00 72.50 80 VAL A N 1
ATOM 639 C CA . VAL A 1 80 ? 19.157 -1.626 13.479 1.00 72.50 80 VAL A CA 1
ATOM 640 C C . VAL A 1 80 ? 20.022 -0.631 12.690 1.00 72.50 80 VAL A C 1
ATOM 642 O O . VAL A 1 80 ? 20.709 0.206 13.275 1.00 72.50 80 VAL A O 1
ATOM 645 N N . SER A 1 81 ? 19.930 -0.708 11.359 1.00 59.66 81 SER A N 1
ATOM 646 C CA . SER A 1 81 ? 20.577 0.192 10.388 1.00 59.66 81 SER A CA 1
ATOM 647 C C . SER A 1 81 ? 22.092 0.035 10.191 1.00 59.66 81 SER A C 1
ATOM 649 O O . SER A 1 81 ? 22.686 0.884 9.528 1.00 59.66 81 SER A O 1
ATOM 651 N N . PHE A 1 82 ? 22.707 -1.051 10.676 1.00 58.19 82 PHE A N 1
ATOM 652 C CA . PHE A 1 82 ? 24.066 -1.437 10.283 1.00 58.19 82 PHE A CA 1
ATOM 653 C C . PHE A 1 82 ? 24.078 -2.735 9.474 1.00 58.19 82 PHE A C 1
ATOM 655 O O . PHE A 1 82 ? 23.358 -3.683 9.775 1.00 58.19 82 PHE A O 1
ATOM 662 N N . ASN A 1 83 ? 24.939 -2.777 8.455 1.00 60.59 83 ASN A N 1
ATOM 663 C CA . ASN A 1 83 ? 25.197 -3.970 7.643 1.00 60.59 83 ASN A CA 1
ATOM 664 C C . ASN A 1 83 ? 26.349 -4.800 8.241 1.00 60.59 83 ASN A C 1
ATOM 666 O O . ASN A 1 83 ? 27.187 -5.323 7.507 1.00 60.59 83 ASN A O 1
ATOM 670 N N . TYR A 1 84 ? 26.442 -4.840 9.575 1.00 68.69 84 TYR A N 1
ATOM 671 C CA . TYR A 1 84 ? 27.555 -5.455 10.287 1.00 68.69 84 TYR A CA 1
ATOM 672 C C . TYR A 1 84 ? 27.216 -5.978 11.669 1.00 68.69 84 TYR A C 1
ATOM 674 O O . TYR A 1 84 ? 26.285 -5.500 12.318 1.00 68.69 84 TYR A O 1
ATOM 682 N N . ILE A 1 85 ? 27.998 -6.962 12.108 1.00 83.75 85 ILE A N 1
ATOM 683 C CA . ILE A 1 85 ? 27.859 -7.598 13.417 1.00 83.75 85 ILE A CA 1
ATOM 684 C C . ILE A 1 85 ? 28.948 -7.058 14.334 1.00 83.75 85 ILE A C 1
ATOM 686 O O . ILE A 1 85 ? 30.136 -7.165 14.033 1.00 83.75 85 ILE A O 1
ATOM 690 N N . ASN A 1 86 ? 28.536 -6.481 15.456 1.00 87.19 86 ASN A N 1
ATOM 691 C CA . ASN A 1 86 ? 29.440 -6.034 16.504 1.00 87.19 86 ASN A CA 1
ATOM 692 C C . ASN A 1 86 ? 29.788 -7.204 17.415 1.00 87.19 86 ASN A C 1
ATOM 694 O O . ASN A 1 86 ? 28.901 -7.939 17.849 1.00 87.19 86 ASN A O 1
ATOM 698 N N . VAL A 1 87 ? 31.067 -7.340 17.735 1.00 90.38 87 VAL A N 1
ATOM 699 C CA . VAL A 1 87 ? 31.573 -8.356 18.653 1.00 90.38 87 VAL A CA 1
ATOM 700 C C . VAL A 1 87 ? 31.931 -7.690 19.973 1.00 90.38 87 VAL A C 1
ATOM 702 O O . VAL A 1 87 ? 32.665 -6.702 19.994 1.00 90.38 87 VAL A O 1
ATOM 705 N N . PHE A 1 88 ? 31.420 -8.234 21.072 1.00 92.75 88 PHE A N 1
ATOM 706 C CA . PHE A 1 88 ? 31.682 -7.792 22.437 1.00 92.75 88 PHE A CA 1
ATOM 707 C C . PHE A 1 88 ? 32.354 -8.911 23.233 1.00 92.75 88 PHE A C 1
ATOM 709 O O . PHE A 1 88 ? 32.145 -10.092 22.952 1.00 92.75 88 PHE A O 1
ATOM 716 N N . SER A 1 89 ? 33.152 -8.542 24.230 1.00 92.94 89 SER A N 1
ATOM 717 C CA . SER A 1 89 ? 33.737 -9.477 25.189 1.00 92.94 89 SER A CA 1
ATOM 718 C C . SER A 1 89 ? 32.671 -10.061 26.116 1.00 92.94 89 SER A C 1
ATOM 720 O O . SER A 1 89 ? 31.543 -9.570 26.167 1.00 92.94 89 SER A O 1
ATOM 722 N N . ASN A 1 90 ? 33.036 -11.073 26.902 1.00 93.00 90 ASN A N 1
ATOM 723 C CA . ASN A 1 90 ? 32.166 -11.644 27.928 1.00 93.00 90 ASN A CA 1
ATOM 724 C C . ASN A 1 90 ? 31.702 -10.600 28.968 1.00 93.00 90 ASN A C 1
ATOM 726 O O . ASN A 1 90 ? 30.615 -10.711 29.519 1.00 93.00 90 ASN A O 1
ATOM 730 N N . GLU A 1 91 ? 32.477 -9.540 29.190 1.00 90.75 91 GLU A N 1
ATOM 731 C CA . GLU A 1 91 ? 32.148 -8.415 30.075 1.00 90.75 91 GLU A CA 1
ATOM 732 C C . GLU A 1 91 ? 31.254 -7.361 29.397 1.00 90.75 91 GLU A C 1
ATOM 734 O O . GLU A 1 91 ? 30.819 -6.408 30.042 1.00 90.75 91 GLU A O 1
ATOM 739 N N . GLY A 1 92 ? 30.901 -7.548 28.120 1.00 89.12 92 GLY A N 1
ATOM 740 C CA . GLY A 1 92 ? 30.033 -6.639 27.368 1.00 89.12 92 GLY A CA 1
ATOM 741 C C . GLY A 1 92 ? 30.777 -5.430 26.801 1.00 89.12 92 GLY A C 1
ATOM 742 O O . GLY A 1 92 ? 30.154 -4.434 26.432 1.00 89.12 92 GLY A O 1
ATOM 743 N N . LEU A 1 93 ? 32.111 -5.498 26.725 1.00 90.38 93 LEU A N 1
ATOM 744 C CA . LEU A 1 93 ? 32.947 -4.448 26.148 1.00 90.38 93 LEU A CA 1
ATOM 745 C C . LEU A 1 93 ? 33.072 -4.644 24.638 1.00 90.38 93 LEU A C 1
ATOM 747 O O . LEU A 1 93 ? 33.334 -5.747 24.171 1.00 90.38 93 LEU A O 1
ATOM 751 N N . TYR A 1 94 ? 32.905 -3.571 23.866 1.00 89.94 94 TYR A N 1
ATOM 752 C CA . TYR A 1 94 ? 33.068 -3.607 22.411 1.00 89.94 94 TYR A CA 1
ATOM 753 C C . TYR A 1 94 ? 34.493 -4.036 22.020 1.00 89.94 94 TYR A C 1
ATOM 755 O O . TYR A 1 94 ? 35.462 -3.463 22.517 1.00 89.94 94 TYR A O 1
ATOM 763 N N . LEU A 1 95 ? 34.614 -4.997 21.098 1.00 88.19 95 LEU A N 1
ATOM 764 C CA . LEU A 1 95 ? 35.891 -5.488 20.572 1.00 88.19 95 LEU A CA 1
ATOM 765 C C . LEU A 1 95 ? 36.137 -4.995 19.139 1.00 88.19 95 LEU A C 1
ATOM 767 O O . LEU A 1 95 ? 37.063 -4.222 18.900 1.00 88.19 95 LEU A O 1
ATOM 771 N N . TYR A 1 96 ? 35.322 -5.443 18.182 1.00 85.62 96 TYR A N 1
ATOM 772 C CA . TYR A 1 96 ? 35.460 -5.125 16.757 1.00 85.62 96 TYR A CA 1
ATOM 773 C C . TYR A 1 96 ? 34.149 -5.368 16.000 1.00 85.62 96 TYR A C 1
ATOM 775 O O . TYR A 1 96 ? 33.250 -6.048 16.494 1.00 85.62 96 TYR A O 1
ATOM 783 N N . ASP A 1 97 ? 34.050 -4.839 14.782 1.00 79.50 97 ASP A N 1
ATOM 784 C CA . ASP A 1 97 ? 32.949 -5.083 13.857 1.00 79.50 97 ASP A CA 1
ATOM 785 C C . ASP A 1 97 ? 33.357 -6.080 12.763 1.00 79.50 97 ASP A C 1
ATOM 787 O O . ASP A 1 97 ? 34.362 -5.923 12.068 1.00 79.50 97 ASP A O 1
ATOM 791 N N . ILE A 1 98 ? 32.548 -7.119 12.573 1.00 73.75 98 ILE A N 1
ATOM 792 C CA . ILE A 1 98 ? 32.670 -8.034 11.440 1.00 73.75 98 ILE A CA 1
ATOM 793 C C . ILE A 1 98 ? 31.910 -7.394 10.280 1.00 73.75 98 ILE A C 1
ATOM 795 O O . ILE A 1 98 ? 30.711 -7.625 10.126 1.00 73.75 98 ILE A O 1
ATOM 799 N N . SER A 1 99 ? 32.589 -6.532 9.508 1.00 65.00 99 SER A N 1
ATOM 800 C CA . SER A 1 99 ? 32.112 -6.074 8.186 1.00 65.00 99 SER A CA 1
ATOM 801 C C . SER A 1 99 ? 33.011 -5.158 7.375 1.00 65.00 99 SER A C 1
ATOM 803 O O . SER A 1 99 ? 32.749 -5.009 6.179 1.00 65.00 99 SER A O 1
ATOM 805 N N . LYS A 1 100 ? 34.005 -4.505 7.984 1.00 48.53 100 LYS A N 1
ATOM 806 C CA . LYS A 1 100 ? 34.565 -3.299 7.370 1.00 48.53 100 LYS A CA 1
ATOM 807 C C . LYS A 1 100 ? 35.228 -3.532 6.007 1.00 48.53 100 LYS A C 1
ATOM 809 O O . LYS A 1 100 ? 35.232 -2.623 5.186 1.00 48.53 100 LYS A O 1
ATOM 814 N N . GLU A 1 101 ? 35.686 -4.754 5.722 1.00 44.44 101 GLU A N 1
ATOM 815 C CA . GLU A 1 101 ? 36.352 -5.087 4.450 1.00 44.44 101 GLU A CA 1
ATOM 816 C C . GLU A 1 101 ? 35.802 -6.348 3.747 1.00 44.44 101 GLU A C 1
ATOM 818 O O . GLU A 1 101 ? 35.758 -6.382 2.521 1.00 44.44 101 GLU A O 1
ATOM 823 N N . ALA A 1 102 ? 35.276 -7.348 4.469 1.00 46.12 102 ALA A N 1
ATOM 824 C CA . ALA A 1 102 ? 34.822 -8.613 3.862 1.00 46.12 102 ALA A CA 1
ATOM 825 C C . ALA A 1 102 ? 33.340 -8.633 3.415 1.00 46.12 102 ALA A C 1
ATOM 827 O O . ALA A 1 102 ? 32.981 -9.366 2.495 1.00 46.12 102 ALA A O 1
ATOM 828 N N . LEU A 1 103 ? 32.468 -7.818 4.027 1.00 43.38 103 LEU A N 1
ATOM 829 C CA . LEU A 1 103 ? 31.026 -7.762 3.711 1.00 43.38 103 LEU A CA 1
ATOM 830 C C . LEU A 1 103 ? 30.650 -6.563 2.824 1.00 43.38 103 LEU A C 1
ATOM 832 O O . LEU A 1 103 ? 29.599 -6.572 2.178 1.00 43.38 103 LEU A O 1
ATOM 836 N N . CYS A 1 104 ? 31.526 -5.559 2.720 1.00 39.03 104 CYS A N 1
ATOM 837 C CA . CYS A 1 104 ? 31.338 -4.412 1.829 1.00 39.03 104 CYS A CA 1
ATOM 838 C C . CYS A 1 104 ? 31.345 -4.823 0.340 1.00 39.03 104 CYS A C 1
ATOM 840 O O . CYS A 1 104 ? 30.635 -4.226 -0.466 1.00 39.03 104 CYS A O 1
ATOM 842 N N . ALA A 1 105 ? 32.044 -5.913 -0.008 1.00 41.03 105 ALA A N 1
ATOM 843 C CA . ALA A 1 105 ? 32.056 -6.474 -1.361 1.00 41.03 105 ALA A CA 1
ATOM 844 C C . ALA A 1 105 ? 30.710 -7.093 -1.797 1.00 41.03 105 ALA A C 1
ATOM 846 O O . ALA A 1 105 ? 30.476 -7.254 -2.991 1.00 41.03 105 ALA A O 1
ATOM 847 N N . ARG A 1 106 ? 29.818 -7.434 -0.852 1.00 40.94 106 ARG A N 1
ATOM 848 C CA . ARG A 1 106 ? 28.515 -8.070 -1.134 1.00 40.94 106 ARG A CA 1
ATOM 849 C C . ARG A 1 106 ? 27.296 -7.288 -0.640 1.00 40.94 106 ARG A C 1
ATOM 851 O O . ARG A 1 106 ? 26.186 -7.749 -0.869 1.00 40.94 106 ARG A O 1
ATOM 858 N N . LYS A 1 107 ? 27.487 -6.132 0.020 1.00 50.47 107 LYS A N 1
ATOM 859 C CA . LYS A 1 107 ? 26.428 -5.246 0.561 1.00 50.47 107 LYS A CA 1
ATOM 860 C C . LYS A 1 107 ? 25.181 -6.025 1.007 1.00 50.47 107 LYS A C 1
ATOM 862 O O . LYS A 1 107 ? 24.081 -5.808 0.505 1.00 50.47 107 LYS A O 1
ATOM 867 N N . LEU A 1 108 ? 25.371 -6.943 1.954 1.00 43.28 108 LEU A N 1
ATOM 868 C CA . LEU A 1 108 ? 24.274 -7.647 2.608 1.00 43.28 108 LEU A CA 1
ATOM 869 C C . LEU A 1 108 ? 23.470 -6.626 3.415 1.00 43.28 108 LEU A C 1
ATOM 871 O O . LEU A 1 108 ? 23.885 -6.171 4.478 1.00 43.28 108 LEU A O 1
ATOM 875 N N . PHE A 1 109 ? 22.340 -6.204 2.857 1.00 46.31 109 PHE A N 1
ATOM 876 C CA . PHE A 1 109 ? 21.399 -5.331 3.540 1.00 46.31 109 PHE A CA 1
ATOM 877 C C . PHE A 1 109 ? 20.713 -6.136 4.664 1.00 46.31 109 PHE A C 1
ATOM 879 O O . PHE A 1 109 ? 20.393 -7.307 4.482 1.00 46.31 109 PHE A O 1
ATOM 886 N N . PHE A 1 110 ? 20.488 -5.526 5.829 1.00 49.94 110 PHE A N 1
ATOM 887 C CA . PHE A 1 110 ? 19.630 -6.027 6.920 1.00 49.94 110 PHE A CA 1
ATOM 888 C C . PHE A 1 110 ? 19.746 -7.524 7.267 1.00 49.94 110 PHE A C 1
ATOM 890 O O . PHE A 1 110 ? 18.821 -8.310 7.041 1.00 49.94 110 PHE A O 1
ATOM 897 N N . THR A 1 111 ? 20.836 -7.919 7.917 1.00 52.81 111 THR A N 1
ATOM 898 C CA . THR A 1 111 ? 20.975 -9.270 8.471 1.00 52.81 111 THR A CA 1
ATOM 899 C C . THR A 1 111 ? 20.191 -9.364 9.781 1.00 52.81 111 THR A C 1
ATOM 901 O O . THR A 1 111 ? 20.727 -9.124 10.860 1.00 52.81 111 THR A O 1
ATOM 904 N N . LYS A 1 112 ? 18.888 -9.655 9.697 1.00 61.22 112 LYS A N 1
ATOM 905 C CA . LYS A 1 112 ? 18.055 -9.858 10.897 1.00 61.22 112 LYS A CA 1
ATOM 906 C C . LYS A 1 112 ? 18.353 -11.179 11.611 1.00 61.22 112 LYS A C 1
ATOM 908 O O . LYS A 1 112 ? 18.078 -11.274 12.797 1.00 61.22 112 LYS A O 1
ATOM 913 N N . ASN A 1 113 ? 18.923 -12.156 10.900 1.00 71.69 113 ASN A N 1
ATOM 914 C CA . ASN A 1 113 ? 19.186 -13.497 11.409 1.00 71.69 113 ASN A CA 1
ATOM 915 C C . ASN A 1 113 ? 20.598 -13.954 11.027 1.00 71.69 113 ASN A C 1
ATOM 917 O O . ASN A 1 113 ? 20.958 -13.967 9.846 1.00 71.69 113 ASN A O 1
ATOM 921 N N . PHE A 1 114 ? 21.374 -14.345 12.032 1.00 84.12 114 PHE A N 1
ATOM 922 C CA . PHE A 1 114 ? 22.674 -14.987 11.885 1.00 84.12 114 PHE A CA 1
ATOM 923 C C . PHE A 1 114 ? 22.891 -15.963 13.045 1.00 84.12 114 PHE A C 1
ATOM 925 O O . PHE A 1 114 ? 22.240 -15.852 14.083 1.00 84.12 114 PHE A O 1
ATOM 932 N N . THR A 1 115 ? 23.804 -16.908 12.870 1.00 86.75 115 THR A N 1
ATOM 933 C CA . THR A 1 115 ? 24.279 -17.802 13.928 1.00 86.75 115 THR A CA 1
ATOM 934 C C . THR A 1 115 ? 25.763 -18.094 13.725 1.00 86.75 115 THR A C 1
ATOM 936 O O . THR A 1 115 ? 26.341 -17.702 12.709 1.00 86.75 115 THR A O 1
ATOM 939 N N . ILE A 1 116 ? 26.382 -18.759 14.691 1.00 86.19 116 ILE A N 1
ATOM 940 C CA . ILE A 1 116 ? 27.758 -19.239 14.600 1.00 86.19 116 ILE A CA 1
ATOM 941 C C . ILE A 1 116 ? 27.716 -20.755 14.720 1.00 86.19 116 ILE A C 1
ATOM 943 O O . ILE A 1 116 ? 27.021 -21.285 15.585 1.00 86.19 116 ILE A O 1
ATOM 947 N N . ASP A 1 117 ? 28.387 -21.446 13.803 1.00 83.56 117 ASP A N 1
ATOM 948 C CA . ASP A 1 117 ? 28.501 -22.900 13.866 1.00 83.56 117 ASP A CA 1
ATOM 949 C C . ASP A 1 117 ? 29.625 -23.348 14.816 1.00 83.56 117 ASP A C 1
ATOM 951 O O . ASP A 1 117 ? 30.428 -22.556 15.309 1.00 83.56 117 ASP A O 1
ATOM 955 N N . ALA A 1 118 ? 29.712 -24.659 15.043 1.00 83.31 118 ALA A N 1
ATOM 956 C CA . ALA A 1 118 ? 30.744 -25.258 15.887 1.00 83.31 118 ALA A CA 1
ATOM 957 C C . ALA A 1 118 ? 32.183 -25.092 15.345 1.00 83.31 118 ALA A C 1
ATOM 959 O O . ALA A 1 118 ? 33.136 -25.423 16.044 1.00 83.31 118 ALA A O 1
ATOM 960 N N . PHE A 1 119 ? 32.355 -24.604 14.112 1.00 82.62 119 PHE A N 1
ATOM 961 C CA . PHE A 1 119 ? 33.648 -24.374 13.466 1.00 82.62 119 PHE A CA 1
ATOM 962 C C . PHE A 1 119 ? 34.030 -22.886 13.437 1.00 82.62 119 PHE A C 1
ATOM 964 O O . PHE A 1 119 ? 34.957 -22.507 12.720 1.00 82.62 119 PHE A O 1
ATOM 971 N N . ASN A 1 120 ? 33.338 -22.042 14.210 1.00 82.06 120 ASN A N 1
ATOM 972 C CA . ASN A 1 120 ? 33.539 -20.593 14.276 1.00 82.06 120 ASN A CA 1
ATOM 973 C C . ASN A 1 120 ? 33.204 -19.856 12.970 1.00 82.06 120 ASN A C 1
ATOM 975 O O . ASN A 1 120 ? 33.671 -18.735 12.746 1.00 82.06 120 ASN A O 1
ATOM 979 N N . ASN A 1 121 ? 32.356 -20.443 12.121 1.00 80.44 121 ASN A N 1
ATOM 980 C CA . ASN A 1 121 ? 31.848 -19.777 10.932 1.00 80.44 121 ASN A CA 1
ATOM 981 C C . ASN A 1 121 ? 30.583 -18.992 11.265 1.00 80.44 121 ASN A C 1
ATOM 983 O O . ASN A 1 121 ? 29.596 -19.524 11.774 1.00 80.44 121 ASN A O 1
ATOM 987 N N . LEU A 1 122 ? 30.594 -17.714 10.902 1.00 82.50 122 LEU A N 1
ATOM 988 C CA . LEU A 1 122 ? 29.421 -16.860 10.957 1.00 82.50 122 LEU A CA 1
ATOM 989 C C . LEU A 1 122 ? 28.492 -17.178 9.772 1.00 82.50 122 LEU A C 1
ATOM 991 O O . LEU A 1 122 ? 28.805 -16.867 8.621 1.00 82.50 122 LEU A O 1
ATOM 995 N N . ILE A 1 123 ? 27.329 -17.758 10.059 1.00 78.38 123 ILE A N 1
ATOM 996 C CA . ILE A 1 123 ? 26.284 -18.067 9.079 1.00 78.38 123 ILE A CA 1
ATOM 997 C C . ILE A 1 123 ? 25.247 -16.946 9.109 1.00 78.38 123 ILE A C 1
ATOM 999 O O . ILE A 1 123 ? 24.611 -16.699 10.130 1.00 78.38 123 ILE A O 1
ATOM 1003 N N . VAL A 1 124 ? 25.045 -16.276 7.978 1.00 74.88 124 VAL A N 1
ATOM 1004 C CA . VAL A 1 124 ? 24.139 -15.127 7.850 1.00 74.88 124 VAL A CA 1
ATOM 1005 C C . VAL A 1 124 ? 23.037 -15.449 6.848 1.00 74.88 124 VAL A C 1
ATOM 1007 O O . VAL A 1 124 ? 23.323 -15.876 5.731 1.00 74.88 124 VAL A O 1
ATOM 1010 N N . CYS A 1 125 ? 21.777 -15.208 7.216 1.00 67.00 125 CYS A N 1
ATOM 1011 C CA . CYS A 1 125 ? 20.658 -15.341 6.284 1.00 67.00 125 CYS A CA 1
ATOM 1012 C C . CYS A 1 125 ? 20.578 -14.116 5.359 1.00 67.00 125 CYS A C 1
ATOM 1014 O O . CYS A 1 125 ? 20.201 -13.024 5.797 1.00 67.00 125 CYS A O 1
ATOM 1016 N N . ASP A 1 126 ? 20.878 -14.302 4.071 1.00 61.75 126 ASP A N 1
ATOM 1017 C CA . ASP A 1 126 ? 20.616 -13.302 3.031 1.00 61.75 126 ASP A CA 1
ATOM 1018 C C . ASP A 1 126 ? 19.139 -13.336 2.610 1.00 61.75 126 ASP A C 1
ATOM 1020 O O . ASP A 1 126 ? 18.743 -13.951 1.620 1.00 61.75 126 ASP A O 1
ATOM 1024 N N . ASN A 1 127 ? 18.299 -12.650 3.380 1.00 53.53 127 ASN A N 1
ATOM 1025 C CA . ASN A 1 127 ? 16.880 -12.513 3.057 1.00 53.53 127 ASN A CA 1
ATOM 1026 C C . ASN A 1 127 ? 16.606 -11.524 1.903 1.00 53.53 127 ASN A C 1
ATOM 1028 O O . ASN A 1 127 ? 15.441 -11.332 1.547 1.00 53.53 127 ASN A O 1
ATOM 1032 N N . ASN A 1 128 ? 17.618 -10.855 1.329 1.00 51.41 128 ASN A N 1
ATOM 1033 C CA . ASN A 1 128 ? 17.388 -9.716 0.438 1.00 51.41 128 ASN A CA 1
ATOM 1034 C C . ASN A 1 128 ? 17.388 -10.033 -1.052 1.00 51.41 128 ASN A C 1
ATOM 1036 O O . ASN A 1 128 ? 16.656 -9.359 -1.777 1.00 51.41 128 ASN A O 1
ATOM 1040 N N . ASN A 1 129 ? 18.092 -11.065 -1.518 1.00 50.94 129 ASN A N 1
ATOM 1041 C CA . ASN A 1 129 ? 17.999 -11.438 -2.931 1.00 50.94 129 ASN A CA 1
ATOM 1042 C C . ASN A 1 129 ? 16.564 -11.862 -3.298 1.00 50.94 129 ASN A C 1
ATOM 1044 O O . ASN A 1 129 ? 15.949 -11.244 -4.163 1.00 50.94 129 ASN A O 1
ATOM 1048 N N . ASN A 1 130 ? 15.951 -12.790 -2.557 1.00 52.09 130 ASN A N 1
ATOM 1049 C CA . ASN A 1 130 ? 14.578 -13.232 -2.847 1.00 52.09 130 ASN A CA 1
ATOM 1050 C C . ASN A 1 130 ? 13.510 -12.153 -2.593 1.00 52.09 130 ASN A C 1
ATOM 1052 O O . ASN A 1 130 ? 12.556 -12.039 -3.364 1.00 52.09 130 ASN A O 1
ATOM 1056 N N . ARG A 1 131 ? 13.663 -11.319 -1.554 1.00 53.81 131 ARG A N 1
ATOM 1057 C CA . ARG A 1 131 ? 12.684 -10.262 -1.257 1.00 53.81 131 ARG A CA 1
ATOM 1058 C C . ARG A 1 131 ? 12.700 -9.146 -2.302 1.00 53.81 131 ARG A C 1
ATOM 1060 O O . ARG A 1 131 ? 11.638 -8.633 -2.641 1.00 53.81 131 ARG A O 1
ATOM 1067 N N . ARG A 1 132 ? 13.870 -8.788 -2.844 1.00 58.66 132 ARG A N 1
ATOM 1068 C CA . ARG A 1 132 ? 13.978 -7.760 -3.890 1.00 58.66 132 ARG A CA 1
ATOM 1069 C C . ARG A 1 132 ? 13.268 -8.204 -5.168 1.00 58.66 132 ARG A C 1
ATOM 1071 O O . ARG A 1 132 ? 12.468 -7.438 -5.685 1.00 58.66 132 ARG A O 1
ATOM 1078 N N . PHE A 1 133 ? 13.447 -9.450 -5.614 1.00 62.47 133 PHE A N 1
ATOM 1079 C CA . PHE A 1 133 ? 12.717 -9.973 -6.779 1.00 62.47 133 PHE A CA 1
ATOM 1080 C C . PHE A 1 133 ? 11.202 -10.042 -6.559 1.00 62.47 133 PHE A C 1
ATOM 1082 O O . PHE A 1 133 ? 10.450 -9.718 -7.471 1.00 62.47 133 PHE A O 1
ATOM 1089 N N . GLN A 1 134 ? 10.732 -10.394 -5.358 1.00 63.69 134 GLN A N 1
ATOM 1090 C CA . GLN A 1 134 ? 9.296 -10.366 -5.048 1.00 63.69 134 GLN A CA 1
ATOM 1091 C C . GLN A 1 134 ? 8.712 -8.946 -5.087 1.00 63.69 134 GLN A C 1
ATOM 1093 O O . GLN A 1 134 ? 7.597 -8.758 -5.570 1.00 63.69 134 GLN A O 1
ATOM 1098 N N . VAL A 1 135 ? 9.461 -7.943 -4.615 1.00 67.44 135 VAL A N 1
ATOM 1099 C CA . VAL A 1 135 ? 9.055 -6.530 -4.706 1.00 67.44 135 VAL A CA 1
ATOM 1100 C C . VAL A 1 135 ? 9.011 -6.073 -6.165 1.00 67.44 135 VAL A C 1
ATOM 1102 O O . VAL A 1 135 ? 7.987 -5.550 -6.589 1.00 67.44 135 VAL A O 1
ATOM 1105 N N . LEU A 1 136 ? 10.055 -6.355 -6.955 1.00 73.69 136 LEU A N 1
ATOM 1106 C CA . LEU A 1 136 ? 10.097 -6.013 -8.385 1.00 73.69 136 LEU A CA 1
ATOM 1107 C C . LEU A 1 136 ? 8.984 -6.718 -9.176 1.00 73.69 136 LEU A C 1
ATOM 1109 O O . LEU A 1 136 ? 8.370 -6.115 -10.052 1.00 73.69 136 LEU A O 1
ATOM 1113 N N . LYS A 1 137 ? 8.679 -7.980 -8.839 1.00 77.69 137 LYS A N 1
ATOM 1114 C CA . LYS A 1 137 ? 7.566 -8.728 -9.437 1.00 77.69 137 LYS A CA 1
ATOM 1115 C C . LYS A 1 137 ? 6.232 -8.042 -9.170 1.00 77.69 137 LYS A C 1
ATOM 1117 O O . LYS A 1 137 ? 5.439 -7.904 -10.092 1.00 77.69 137 LYS A O 1
ATOM 1122 N N . LYS A 1 138 ? 6.014 -7.581 -7.935 1.00 79.88 138 LYS A N 1
ATOM 1123 C CA . LYS A 1 138 ? 4.798 -6.859 -7.551 1.00 79.88 138 LYS A CA 1
ATOM 1124 C C . LYS A 1 138 ? 4.698 -5.485 -8.222 1.00 79.88 138 LYS A C 1
ATOM 1126 O O . LYS A 1 138 ? 3.608 -5.077 -8.598 1.00 79.88 138 LYS A O 1
ATOM 1131 N N . GLU A 1 139 ? 5.814 -4.778 -8.388 1.00 84.19 139 GLU A N 1
ATOM 1132 C CA . GLU A 1 139 ? 5.856 -3.499 -9.115 1.00 84.19 139 GLU A CA 1
ATOM 1133 C C . GLU A 1 139 ? 5.557 -3.664 -10.612 1.00 84.19 139 GLU A C 1
ATOM 1135 O O . GLU A 1 139 ? 4.924 -2.796 -11.211 1.00 84.19 139 GLU A O 1
ATOM 1140 N N . ALA A 1 140 ? 5.967 -4.787 -11.207 1.00 87.69 140 ALA A N 1
ATOM 1141 C CA . ALA A 1 140 ? 5.706 -5.123 -12.606 1.00 87.69 140 ALA A CA 1
ATOM 1142 C C . ALA A 1 140 ? 4.400 -5.904 -12.834 1.00 87.69 140 ALA A C 1
ATOM 1144 O O . ALA A 1 140 ? 4.163 -6.391 -13.942 1.00 87.69 140 ALA A O 1
ATOM 1145 N N . GLU A 1 141 ? 3.561 -6.060 -11.812 1.00 89.62 141 GLU A N 1
ATOM 1146 C CA . GLU A 1 141 ? 2.306 -6.802 -11.903 1.00 89.62 141 GLU A CA 1
ATOM 1147 C C . GLU A 1 141 ? 1.209 -5.934 -12.527 1.00 89.62 141 GLU A C 1
ATOM 1149 O O . GLU A 1 141 ? 0.974 -4.792 -12.128 1.00 89.62 141 GLU A O 1
ATOM 1154 N N . CYS A 1 142 ? 0.499 -6.473 -13.517 1.00 92.75 142 CYS A N 1
ATOM 1155 C CA . CYS A 1 142 ? -0.644 -5.787 -14.097 1.00 92.75 142 CYS A CA 1
ATOM 1156 C C . CYS A 1 142 ? -1.874 -5.926 -13.183 1.00 92.75 142 CYS A C 1
ATOM 1158 O O . CYS A 1 142 ? -2.359 -7.044 -13.011 1.00 92.75 142 CYS A O 1
ATOM 1160 N N . PRO A 1 143 ? -2.506 -4.830 -12.718 1.00 91.44 143 PRO A N 1
ATOM 1161 C CA . PRO A 1 143 ? -3.648 -4.933 -11.800 1.00 91.44 143 PRO A CA 1
ATOM 1162 C C . PRO A 1 143 ? -4.921 -5.552 -12.408 1.00 91.44 143 PRO A C 1
ATOM 1164 O O . PRO A 1 143 ? -5.883 -5.800 -11.690 1.00 91.44 143 PRO A O 1
ATOM 1167 N N . LEU A 1 144 ? -4.964 -5.758 -13.732 1.00 92.38 144 LEU A N 1
ATOM 1168 C CA . LEU A 1 144 ? -6.104 -6.364 -14.431 1.00 92.38 144 LEU A CA 1
ATOM 1169 C C . LEU A 1 144 ? -5.971 -7.880 -14.609 1.00 92.38 144 LEU A C 1
ATOM 1171 O O . LEU A 1 144 ? -6.978 -8.577 -14.539 1.00 92.38 144 LEU A O 1
ATOM 1175 N N . CYS A 1 145 ? -4.767 -8.387 -14.892 1.00 92.69 145 CYS A N 1
ATOM 1176 C CA . CYS A 1 145 ? -4.544 -9.823 -15.101 1.00 92.69 145 CYS A CA 1
ATOM 1177 C C . CYS A 1 145 ? -3.723 -10.491 -13.998 1.00 92.69 145 CYS A C 1
ATOM 1179 O O . CYS A 1 145 ? -3.653 -11.710 -14.001 1.00 92.69 145 CYS A O 1
ATOM 1181 N N . LEU A 1 146 ? -3.141 -9.712 -13.079 1.00 89.25 146 LEU A N 1
ATOM 1182 C CA . LEU A 1 146 ? -2.293 -10.167 -11.968 1.00 89.25 146 LEU A CA 1
ATOM 1183 C C . LEU A 1 146 ? -1.039 -10.939 -12.408 1.00 89.25 146 LEU A C 1
ATOM 1185 O O . LEU A 1 146 ? -0.406 -11.626 -11.617 1.00 89.25 146 LEU A O 1
ATOM 1189 N N . GLU A 1 147 ? -0.666 -10.784 -13.676 1.00 89.19 147 GLU A N 1
ATOM 1190 C CA . GLU A 1 147 ? 0.551 -11.338 -14.262 1.00 89.19 147 GLU A CA 1
ATOM 1191 C C . GLU A 1 147 ? 1.558 -10.219 -14.525 1.00 89.19 147 GLU A C 1
ATOM 1193 O O . GLU A 1 147 ? 1.200 -9.034 -14.550 1.00 89.19 147 GLU A O 1
ATOM 1198 N N . THR A 1 148 ? 2.813 -10.591 -14.779 1.00 88.31 148 THR A N 1
ATOM 1199 C CA . THR A 1 148 ? 3.844 -9.650 -15.227 1.00 88.31 148 THR A CA 1
ATOM 1200 C C . THR A 1 148 ? 3.370 -8.895 -16.470 1.00 88.31 148 THR A C 1
ATOM 1202 O O . THR A 1 148 ? 2.863 -9.482 -17.431 1.00 88.31 148 THR A O 1
ATOM 1205 N N . VAL A 1 149 ? 3.492 -7.569 -16.428 1.00 90.62 149 VAL A N 1
ATOM 1206 C CA . VAL A 1 149 ? 2.939 -6.678 -17.444 1.00 90.62 149 VAL A CA 1
ATOM 1207 C C . VAL A 1 149 ? 3.567 -6.937 -18.817 1.00 90.62 149 VAL A C 1
ATOM 1209 O O . VAL A 1 149 ? 4.778 -7.071 -18.952 1.00 90.62 149 VAL A O 1
ATOM 1212 N N . LYS A 1 150 ? 2.730 -7.001 -19.857 1.00 89.50 150 LYS A N 1
ATOM 1213 C CA . LYS A 1 150 ? 3.142 -7.207 -21.253 1.00 89.50 150 LYS A CA 1
ATOM 1214 C C . LYS A 1 150 ? 2.677 -6.025 -22.084 1.00 89.50 150 LYS A C 1
ATOM 1216 O O . LYS A 1 150 ? 1.482 -5.731 -22.080 1.00 89.50 150 LYS A O 1
ATOM 1221 N N . ASP A 1 151 ? 3.610 -5.384 -22.783 1.00 88.25 151 ASP A N 1
ATOM 1222 C CA . ASP A 1 151 ? 3.375 -4.132 -23.511 1.00 88.25 151 ASP A CA 1
ATOM 1223 C C . ASP A 1 151 ? 2.651 -3.088 -22.625 1.00 88.25 151 ASP A C 1
ATOM 1225 O O . ASP A 1 151 ? 1.452 -2.830 -22.795 1.00 88.25 151 ASP A O 1
ATOM 1229 N N . PRO A 1 152 ? 3.334 -2.576 -21.579 1.00 92.25 152 PRO A N 1
ATOM 1230 C CA . PRO A 1 152 ? 2.732 -1.700 -20.584 1.00 92.25 152 PRO A CA 1
ATOM 1231 C C . PRO A 1 152 ? 2.314 -0.369 -21.204 1.00 92.25 152 PRO A C 1
ATOM 1233 O O . PRO A 1 152 ? 3.123 0.312 -21.824 1.00 92.25 152 PRO A O 1
ATOM 1236 N N . LYS A 1 153 ? 1.078 0.056 -20.954 1.00 93.38 153 LYS A N 1
ATOM 1237 C CA . LYS A 1 153 ? 0.549 1.365 -21.349 1.00 93.38 153 LYS A CA 1
ATOM 1238 C C . LYS A 1 153 ? 0.129 2.154 -20.117 1.00 93.38 153 LYS A C 1
ATOM 1240 O O . LYS A 1 153 ? -0.636 1.653 -19.290 1.00 93.38 153 LYS A O 1
ATOM 1245 N N . THR A 1 154 ? 0.639 3.378 -20.001 1.00 93.38 154 THR A N 1
ATOM 1246 C CA . THR A 1 154 ? 0.404 4.273 -18.860 1.00 93.38 154 THR A CA 1
ATOM 1247 C C . THR A 1 154 ? -0.789 5.186 -19.142 1.00 93.38 154 THR A C 1
ATOM 1249 O O . THR A 1 154 ? -0.767 5.976 -20.085 1.00 93.38 154 THR A O 1
ATOM 1252 N N . LEU A 1 155 ? -1.837 5.101 -18.318 1.00 92.94 155 LEU A N 1
ATOM 1253 C CA . LEU A 1 155 ? -2.986 6.011 -18.375 1.00 92.94 155 LEU A CA 1
ATOM 1254 C C . LEU A 1 155 ? -2.608 7.420 -17.869 1.00 92.94 155 LEU A C 1
ATOM 1256 O O . LEU A 1 155 ? -1.669 7.552 -17.085 1.00 92.94 155 LEU A O 1
ATOM 1260 N N . PRO A 1 156 ? -3.387 8.475 -18.184 1.00 91.81 156 PRO A N 1
ATOM 1261 C CA . PRO A 1 156 ? -3.140 9.824 -17.656 1.00 91.81 156 PRO A CA 1
ATOM 1262 C C . PRO A 1 156 ? -3.200 9.941 -16.121 1.00 91.81 156 PRO A C 1
ATOM 1264 O O . PRO A 1 156 ? -2.635 10.871 -15.558 1.00 91.81 156 PRO A O 1
ATOM 1267 N N . CYS A 1 157 ? -3.840 8.994 -15.420 1.00 93.44 157 CYS A N 1
ATOM 1268 C CA . CYS A 1 157 ? -3.752 8.893 -13.954 1.00 93.44 157 CYS A CA 1
ATOM 1269 C C . CYS A 1 157 ? -2.478 8.199 -13.446 1.00 93.44 157 CYS A C 1
ATOM 1271 O O . CYS A 1 157 ? -2.419 7.852 -12.268 1.00 93.44 157 CYS A O 1
ATOM 1273 N N . LEU A 1 158 ? -1.500 7.968 -14.324 1.00 91.38 158 LEU A N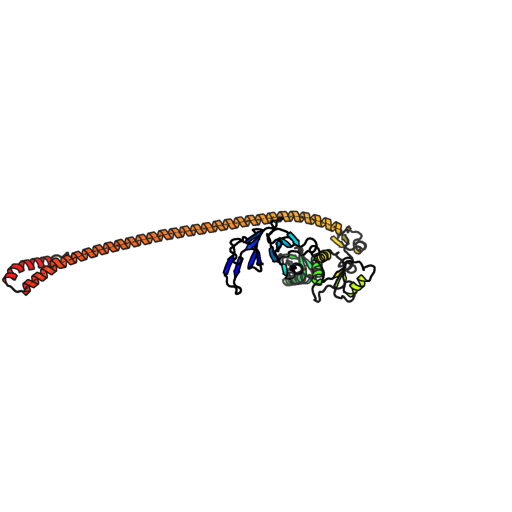 1
ATOM 1274 C CA . LEU A 1 158 ? -0.187 7.378 -14.050 1.00 91.38 158 LEU A CA 1
ATOM 1275 C C . LEU A 1 158 ? -0.198 5.897 -13.634 1.00 91.38 158 LEU A C 1
ATOM 1277 O O . LEU A 1 158 ? 0.827 5.366 -13.219 1.00 91.38 158 LEU A O 1
ATOM 1281 N N . HIS A 1 159 ? -1.325 5.199 -13.793 1.00 92.06 159 HIS A N 1
ATOM 1282 C CA . HIS A 1 159 ? -1.392 3.745 -13.622 1.00 92.06 159 HIS A CA 1
ATOM 1283 C C . HIS A 1 159 ? -1.140 3.031 -14.947 1.00 92.06 159 HIS A C 1
ATOM 1285 O O . HIS A 1 159 ? -1.645 3.452 -15.988 1.00 92.06 159 HIS A O 1
ATOM 1291 N N . SER A 1 160 ? -0.385 1.935 -14.892 1.00 93.56 160 SER A N 1
ATOM 1292 C CA . SER A 1 160 ? 0.011 1.164 -16.071 1.00 93.56 160 SER A CA 1
ATOM 1293 C C . SER A 1 160 ? -0.652 -0.209 -16.112 1.00 93.56 160 S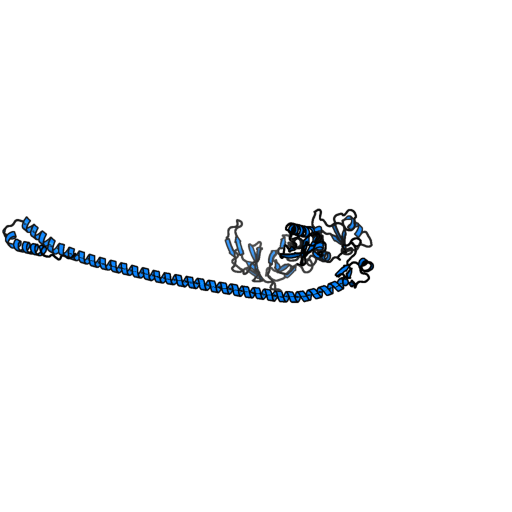ER A C 1
ATOM 1295 O O . SER A 1 160 ? -0.825 -0.858 -15.082 1.00 93.56 160 SER A O 1
ATOM 1297 N N . PHE A 1 161 ? -0.996 -0.665 -17.315 1.00 94.62 161 PHE A N 1
ATOM 1298 C CA . PHE A 1 161 ? -1.624 -1.967 -17.563 1.00 94.62 161 PHE A CA 1
ATOM 1299 C C . PHE A 1 161 ? -1.078 -2.583 -18.852 1.00 94.62 161 PHE A C 1
ATOM 1301 O O . PHE A 1 161 ? -0.541 -1.864 -19.690 1.00 94.62 161 PHE A O 1
ATOM 1308 N N . CYS A 1 162 ? -1.256 -3.890 -19.061 1.00 94.88 162 CYS A N 1
ATOM 1309 C CA . CYS A 1 162 ? -0.988 -4.487 -20.372 1.00 94.88 162 CYS A CA 1
ATOM 1310 C C . CYS A 1 162 ? -1.916 -3.867 -21.426 1.00 94.88 162 CYS A C 1
ATOM 1312 O O . CYS A 1 162 ? -3.121 -3.762 -21.164 1.00 94.88 162 CYS A O 1
ATOM 1314 N N . LEU A 1 163 ? -1.412 -3.580 -22.632 1.00 93.94 163 LEU A N 1
ATOM 1315 C CA . LEU A 1 163 ? -2.229 -3.089 -23.753 1.00 93.94 163 LEU A CA 1
ATOM 1316 C C . LEU A 1 163 ? -3.482 -3.957 -23.967 1.00 93.94 163 LEU A C 1
ATOM 1318 O O . LEU A 1 163 ? -4.613 -3.478 -23.952 1.00 93.94 163 LEU A O 1
ATOM 1322 N N . ARG A 1 164 ? -3.298 -5.280 -24.042 1.00 94.56 164 ARG A N 1
ATOM 1323 C CA . ARG A 1 164 ? -4.408 -6.231 -24.236 1.00 94.56 164 ARG A CA 1
ATOM 1324 C C . ARG A 1 164 ? -5.433 -6.206 -23.101 1.00 94.56 164 ARG A C 1
ATOM 1326 O O . ARG A 1 164 ? -6.597 -6.525 -23.333 1.00 94.56 164 ARG A O 1
ATOM 1333 N N . CYS A 1 165 ? -5.010 -5.907 -21.875 1.00 95.31 165 CYS A N 1
ATOM 1334 C CA . CYS A 1 165 ? -5.902 -5.877 -20.719 1.00 95.31 165 CYS A CA 1
ATOM 1335 C C . CYS A 1 165 ? -6.774 -4.622 -20.742 1.00 95.31 165 CYS A C 1
ATOM 1337 O O . CYS A 1 165 ? -7.983 -4.726 -20.537 1.00 95.31 165 CYS A O 1
ATOM 1339 N N . ILE A 1 166 ? -6.186 -3.461 -21.039 1.00 93.44 166 ILE A N 1
ATOM 1340 C CA . ILE A 1 166 ? -6.937 -2.206 -21.104 1.00 93.44 166 ILE A CA 1
ATOM 1341 C C . ILE A 1 166 ? -7.848 -2.140 -22.342 1.00 93.44 166 ILE A C 1
ATOM 1343 O O . ILE A 1 166 ? -8.993 -1.708 -22.218 1.00 93.44 166 ILE A O 1
ATOM 1347 N N . ASP A 1 167 ? -7.417 -2.680 -23.488 1.00 93.56 167 ASP A N 1
ATOM 1348 C CA . ASP A 1 167 ? -8.251 -2.795 -24.695 1.00 93.56 167 ASP A CA 1
ATOM 1349 C C . ASP A 1 167 ? -9.475 -3.689 -24.437 1.00 93.56 167 ASP A C 1
ATOM 1351 O O . ASP A 1 167 ? -10.607 -3.329 -24.764 1.00 93.56 167 ASP A O 1
ATOM 1355 N N . LYS A 1 168 ? -9.287 -4.835 -23.763 1.00 93.06 168 LYS A N 1
ATOM 1356 C CA . LYS A 1 168 ? -10.406 -5.692 -23.335 1.00 93.06 168 LYS A CA 1
ATOM 1357 C C . LYS A 1 168 ? -11.349 -4.958 -22.384 1.00 93.06 168 LYS A C 1
ATOM 1359 O O . LYS A 1 168 ? -12.562 -5.059 -22.553 1.00 93.06 168 LYS A O 1
ATOM 1364 N N . HIS A 1 169 ? -10.807 -4.232 -21.404 1.00 91.88 169 HIS A N 1
ATOM 1365 C CA . HIS A 1 169 ? -11.593 -3.451 -20.441 1.00 91.88 169 HIS A CA 1
ATOM 1366 C C . HIS A 1 169 ? -12.483 -2.417 -21.143 1.00 91.88 169 HIS A C 1
ATOM 1368 O O . HIS A 1 169 ? -13.683 -2.359 -20.875 1.00 91.88 169 HIS A O 1
ATOM 1374 N N . ALA A 1 170 ? -11.943 -1.682 -22.119 1.00 91.50 170 ALA A N 1
ATOM 1375 C CA . ALA A 1 170 ? -12.743 -0.779 -22.946 1.00 91.50 170 ALA A CA 1
ATOM 1376 C C . ALA A 1 170 ? -13.734 -1.492 -23.861 1.00 91.50 170 ALA A C 1
ATOM 1378 O O . ALA A 1 170 ? -14.870 -1.038 -23.991 1.00 91.50 170 ALA A O 1
ATOM 1379 N N . GLY A 1 171 ? -13.367 -2.641 -24.428 1.00 90.94 171 GLY A N 1
ATOM 1380 C CA . GLY A 1 171 ? -14.289 -3.465 -25.206 1.00 90.94 171 GLY A CA 1
ATOM 1381 C C . GLY A 1 171 ? -15.533 -3.877 -24.408 1.00 90.94 171 GLY A C 1
ATOM 1382 O O . GLY A 1 171 ? -16.641 -3.874 -24.948 1.00 90.94 171 GLY A O 1
ATOM 1383 N N . TYR A 1 172 ? -15.388 -4.182 -23.113 1.00 89.50 172 TYR A N 1
ATOM 1384 C CA . TYR A 1 172 ? -16.527 -4.479 -22.235 1.00 89.50 172 TYR A CA 1
ATOM 1385 C C . TYR A 1 172 ? -17.411 -3.256 -21.965 1.00 89.50 172 TYR A C 1
ATOM 1387 O O . TYR A 1 172 ? -18.635 -3.386 -22.012 1.00 89.50 172 TYR A O 1
ATOM 1395 N N . ALA A 1 173 ? -16.819 -2.085 -21.720 1.00 89.12 173 ALA A N 1
ATOM 1396 C CA . ALA A 1 173 ? -17.556 -0.833 -21.522 1.00 89.12 173 ALA A CA 1
ATOM 1397 C C . ALA A 1 173 ? -18.342 -0.435 -22.786 1.00 89.12 173 ALA A C 1
ATOM 1399 O O . ALA A 1 173 ? -19.541 -0.159 -22.731 1.00 89.12 173 ALA A O 1
ATOM 1400 N N . LYS A 1 174 ? -17.718 -0.547 -23.964 1.00 87.81 174 LYS A N 1
ATOM 1401 C CA . LYS A 1 174 ? -18.355 -0.245 -25.254 1.00 87.81 174 LYS A CA 1
ATOM 1402 C C . LYS A 1 174 ? -19.555 -1.152 -25.551 1.00 87.81 174 LYS A C 1
ATOM 1404 O O . LYS A 1 174 ? -20.571 -0.679 -26.052 1.00 87.81 174 LYS A O 1
ATOM 1409 N N . ARG A 1 175 ? -19.500 -2.442 -25.180 1.00 90.12 175 ARG A N 1
ATOM 1410 C CA . ARG A 1 175 ? -20.657 -3.366 -25.278 1.00 90.12 175 ARG A CA 1
ATOM 1411 C C . ARG A 1 175 ? -21.845 -2.938 -24.413 1.00 90.12 175 ARG A C 1
ATOM 1413 O O . ARG A 1 175 ? -22.971 -3.312 -24.720 1.00 90.12 175 ARG A O 1
ATOM 1420 N N . LYS A 1 176 ? -21.601 -2.162 -23.355 1.00 90.31 176 LYS A N 1
ATOM 1421 C CA . LYS A 1 176 ? -22.632 -1.539 -22.513 1.00 90.31 176 LYS A CA 1
ATOM 1422 C C . LYS A 1 176 ? -23.049 -0.147 -23.001 1.00 90.31 176 LYS A C 1
ATOM 1424 O O . LYS A 1 176 ? -23.784 0.531 -22.294 1.00 90.31 176 LYS A O 1
ATOM 1429 N N . LEU A 1 177 ? -22.615 0.261 -24.199 1.00 88.38 177 LEU A N 1
ATOM 1430 C CA . LEU A 1 177 ? -22.845 1.587 -24.785 1.00 88.38 177 LEU A CA 1
ATOM 1431 C C . LEU A 1 177 ? -22.203 2.732 -23.980 1.00 88.38 177 LEU A C 1
ATOM 1433 O O . LEU A 1 177 ? -22.636 3.879 -24.067 1.00 88.38 177 LEU A O 1
ATOM 1437 N N . GLU A 1 178 ? -21.155 2.435 -23.208 1.00 90.12 178 GLU A N 1
ATOM 1438 C CA . GLU A 1 178 ? -20.376 3.449 -22.501 1.00 90.12 178 GLU A CA 1
ATOM 1439 C C . GLU A 1 178 ? -19.312 4.044 -23.436 1.00 90.12 178 GLU A C 1
ATOM 1441 O O . GLU A 1 178 ? -18.655 3.331 -24.194 1.00 90.12 178 GLU A O 1
ATOM 1446 N N . THR A 1 179 ? -19.117 5.362 -23.362 1.00 88.69 179 THR A N 1
ATOM 1447 C CA . THR A 1 179 ? -18.068 6.092 -24.102 1.00 88.69 179 THR A CA 1
ATOM 1448 C C . THR A 1 179 ? -16.798 6.305 -23.277 1.00 88.69 179 THR A C 1
ATOM 1450 O O . THR A 1 179 ? -15.792 6.805 -23.780 1.00 88.69 179 THR A O 1
ATOM 1453 N N . THR A 1 180 ? -16.825 5.913 -22.000 1.00 92.12 180 THR A N 1
ATOM 1454 C CA . THR A 1 180 ? -15.727 6.111 -21.051 1.00 92.12 180 THR A CA 1
ATOM 1455 C C . THR A 1 180 ? -15.422 4.843 -20.271 1.00 92.12 180 THR A C 1
ATOM 1457 O O . THR A 1 180 ? -16.303 4.017 -20.052 1.00 92.12 180 THR A O 1
ATOM 1460 N N . ILE A 1 181 ? -14.177 4.712 -19.816 1.00 92.75 181 ILE A N 1
ATOM 1461 C CA . ILE A 1 181 ? -13.736 3.672 -18.884 1.00 92.75 181 ILE A CA 1
ATOM 1462 C C . ILE A 1 181 ? -13.202 4.283 -17.597 1.00 92.75 181 ILE A C 1
ATOM 1464 O O . ILE A 1 181 ? -12.675 5.395 -17.590 1.00 92.75 181 ILE A O 1
ATOM 1468 N N . LYS A 1 182 ? -13.279 3.520 -16.506 1.00 93.31 182 LYS A N 1
ATOM 1469 C CA . LYS A 1 182 ? -12.659 3.869 -15.223 1.00 93.31 182 LYS A CA 1
ATOM 1470 C C . LYS A 1 182 ? -11.376 3.076 -15.010 1.00 93.31 182 LYS A C 1
ATOM 1472 O O . LYS A 1 182 ? -11.349 1.873 -15.278 1.00 93.31 182 LYS A O 1
ATOM 1477 N N . CYS A 1 183 ? -10.335 3.733 -14.494 1.00 92.94 183 CYS A N 1
ATOM 1478 C CA . CYS A 1 183 ? -9.127 3.047 -14.035 1.00 92.94 183 CYS A CA 1
ATOM 1479 C C . CYS A 1 183 ? -9.471 2.126 -12.848 1.00 92.94 183 CYS A C 1
ATOM 1481 O O . CYS A 1 183 ? -10.013 2.616 -11.856 1.00 92.94 183 CYS A O 1
ATOM 1483 N N . PRO A 1 184 ? -9.112 0.830 -12.894 1.00 90.69 184 PRO A N 1
ATOM 1484 C CA . PRO A 1 184 ? -9.369 -0.109 -11.800 1.00 90.69 184 PRO A CA 1
ATOM 1485 C C . PRO A 1 184 ? -8.749 0.292 -10.454 1.00 90.69 184 PRO A C 1
ATOM 1487 O O . PRO A 1 184 ? -9.283 -0.069 -9.411 1.00 90.69 184 PRO A O 1
ATOM 1490 N N . VAL A 1 185 ? -7.644 1.047 -10.470 1.00 92.94 185 VAL A N 1
ATOM 1491 C CA . VAL A 1 185 ? -6.879 1.390 -9.260 1.00 92.94 185 VAL A CA 1
ATOM 1492 C C . VAL A 1 185 ? -7.395 2.665 -8.594 1.00 92.94 185 VAL A C 1
ATOM 1494 O O . VAL A 1 185 ? -7.619 2.684 -7.390 1.00 92.94 185 VAL A O 1
ATOM 1497 N N . CYS A 1 186 ? -7.610 3.736 -9.366 1.00 93.44 186 CYS A N 1
ATOM 1498 C CA . CYS A 1 186 ? -7.961 5.054 -8.819 1.00 93.44 186 CYS A CA 1
ATOM 1499 C C . CYS A 1 186 ? -9.330 5.588 -9.255 1.00 93.44 186 CYS A C 1
ATOM 1501 O O . CYS A 1 186 ? -9.689 6.702 -8.887 1.00 93.44 186 CYS A O 1
ATOM 1503 N N . GLN A 1 187 ? -10.082 4.834 -10.063 1.00 93.25 187 GLN A N 1
ATOM 1504 C CA . GLN A 1 187 ? -11.426 5.183 -10.549 1.00 93.25 187 GLN A CA 1
ATOM 1505 C C . GLN A 1 187 ? -11.516 6.448 -11.424 1.00 93.25 187 GLN A C 1
ATOM 1507 O O . GLN A 1 187 ? -12.616 6.858 -11.802 1.00 93.25 187 GLN A O 1
ATOM 1512 N N . ALA A 1 188 ? -10.382 7.040 -11.815 1.00 94.06 188 ALA A N 1
ATOM 1513 C CA . ALA A 1 188 ? -10.345 8.128 -12.790 1.00 94.06 188 ALA A CA 1
ATOM 1514 C C . ALA A 1 188 ? -11.000 7.697 -14.116 1.00 94.06 188 ALA A C 1
ATOM 1516 O O . ALA A 1 188 ? -10.820 6.558 -14.551 1.00 94.06 188 ALA A O 1
ATOM 1517 N N . CYS A 1 189 ? -11.767 8.598 -14.732 1.00 93.00 189 CYS A N 1
ATOM 1518 C CA . CYS A 1 189 ? -12.514 8.336 -15.964 1.00 93.00 189 CYS A CA 1
ATOM 1519 C C . CYS A 1 189 ? -11.721 8.778 -17.202 1.00 93.00 189 CYS A C 1
ATOM 1521 O O . CYS A 1 189 ? -11.125 9.855 -17.201 1.00 93.00 189 CYS A O 1
ATOM 1523 N N . PHE A 1 190 ? -11.766 7.978 -18.268 1.00 89.00 190 PHE A N 1
ATOM 1524 C CA . PHE A 1 190 ? -11.068 8.219 -19.534 1.00 89.00 190 PHE A CA 1
ATOM 1525 C C . PHE A 1 190 ? -11.984 7.943 -20.718 1.00 89.00 190 PHE A C 1
ATOM 1527 O O . PHE A 1 190 ? -12.807 7.035 -20.654 1.00 89.00 190 PHE A O 1
ATOM 1534 N N . GLN A 1 191 ? -11.819 8.696 -21.803 1.00 90.62 191 GLN A N 1
ATOM 1535 C CA . GLN A 1 191 ? -12.527 8.440 -23.058 1.00 90.62 191 GLN A CA 1
ATOM 1536 C C . GLN A 1 191 ? -11.971 7.187 -23.742 1.00 90.62 191 GLN A C 1
ATOM 1538 O O . GLN A 1 191 ? -10.759 6.959 -23.730 1.00 90.62 191 GLN A O 1
ATOM 1543 N N . ILE A 1 192 ? -12.856 6.387 -24.338 1.00 88.94 192 ILE A N 1
ATOM 1544 C CA . ILE A 1 192 ? -12.459 5.241 -25.163 1.00 88.94 192 ILE A CA 1
ATOM 1545 C C . ILE A 1 192 ? -11.990 5.770 -26.532 1.00 88.94 192 ILE A C 1
ATOM 1547 O O . ILE A 1 192 ? -12.745 6.503 -27.172 1.00 88.94 192 ILE A O 1
ATOM 1551 N N . PRO A 1 193 ? -10.773 5.427 -26.997 1.00 86.06 193 PRO A N 1
ATOM 1552 C CA . PRO A 1 193 ? -10.283 5.832 -28.311 1.00 86.06 193 PRO A CA 1
ATOM 1553 C C . PRO A 1 193 ? -11.162 5.295 -29.446 1.00 86.06 193 PRO A C 1
ATOM 1555 O O . PRO A 1 193 ? -11.630 4.160 -29.390 1.00 86.06 193 PRO A O 1
ATOM 1558 N N . GLU A 1 194 ? -11.310 6.070 -30.522 1.00 79.44 194 GLU A N 1
ATOM 1559 C CA . GLU A 1 194 ? -12.097 5.669 -31.702 1.00 79.44 194 GLU A CA 1
ATOM 1560 C C . GLU A 1 194 ? -11.546 4.409 -32.389 1.00 79.44 194 GLU A C 1
ATOM 1562 O O . GLU A 1 194 ? -12.312 3.596 -32.900 1.00 79.44 194 GLU A O 1
ATOM 1567 N N . GLY A 1 195 ? -10.222 4.222 -32.361 1.00 76.44 195 GLY A N 1
ATOM 1568 C CA . GLY A 1 195 ? -9.531 3.076 -32.959 1.00 76.44 195 GLY A CA 1
ATOM 1569 C C . GLY A 1 195 ? -9.602 1.774 -32.154 1.00 76.44 195 GLY A C 1
ATOM 1570 O O . GLY A 1 195 ? -8.883 0.838 -32.490 1.00 76.44 195 GLY A O 1
ATOM 1571 N N . ASP A 1 196 ? -10.403 1.715 -31.082 1.00 74.62 196 ASP A N 1
ATOM 1572 C CA . ASP A 1 196 ? -10.582 0.542 -30.205 1.00 74.62 196 ASP A CA 1
ATOM 1573 C C . ASP A 1 196 ? -9.284 -0.019 -29.588 1.00 74.62 196 ASP A C 1
ATOM 1575 O O . ASP A 1 196 ? -9.245 -1.157 -29.117 1.00 74.62 196 ASP A O 1
ATOM 1579 N N . THR A 1 197 ? -8.225 0.795 -29.542 1.00 87.56 197 THR A N 1
ATOM 1580 C CA . THR A 1 197 ? -6.955 0.440 -28.908 1.00 87.56 197 THR A CA 1
ATOM 1581 C C . THR A 1 197 ? -6.296 1.626 -28.217 1.00 87.56 197 THR A C 1
ATOM 1583 O O . THR A 1 197 ? -6.314 2.758 -28.708 1.00 87.56 197 THR A O 1
ATOM 1586 N N . PHE A 1 198 ? -5.658 1.353 -27.082 1.00 88.81 198 PHE A N 1
ATOM 1587 C CA . PHE A 1 198 ? -4.830 2.301 -26.341 1.00 88.81 198 PHE A CA 1
ATOM 1588 C C . PHE A 1 198 ? -3.350 2.265 -26.753 1.00 88.81 198 PHE A C 1
ATOM 1590 O O . PHE A 1 198 ? -2.495 2.762 -26.019 1.00 88.81 198 PHE A O 1
ATOM 1597 N N . GLY A 1 199 ? -3.022 1.714 -27.928 1.00 86.44 199 GLY A N 1
ATOM 1598 C CA . GLY A 1 199 ? -1.642 1.581 -28.414 1.00 86.44 199 GLY A CA 1
ATOM 1599 C C . GLY A 1 199 ? -0.842 2.890 -28.478 1.00 86.44 199 GLY A C 1
ATOM 1600 O O . GLY A 1 199 ? 0.377 2.858 -28.348 1.00 86.44 199 GLY A O 1
ATOM 1601 N N . ASN A 1 200 ? -1.515 4.038 -28.601 1.00 85.38 200 ASN A N 1
ATOM 1602 C CA . ASN A 1 200 ? -0.880 5.361 -28.646 1.00 85.38 200 ASN A CA 1
ATOM 1603 C C . ASN A 1 200 ? -0.505 5.922 -27.263 1.00 85.38 200 ASN A C 1
ATOM 1605 O O . ASN A 1 200 ? 0.101 6.990 -27.184 1.00 85.38 200 ASN A O 1
ATOM 1609 N N . LEU A 1 201 ? -0.899 5.259 -26.171 1.00 88.50 201 LEU A N 1
ATOM 1610 C CA . LEU A 1 201 ? -0.517 5.701 -24.835 1.00 88.50 201 LEU A CA 1
ATOM 1611 C C . LEU A 1 201 ? 0.980 5.468 -24.574 1.00 88.50 201 LEU A C 1
ATOM 1613 O O . LEU A 1 201 ? 1.550 4.504 -25.091 1.00 88.50 201 LEU A O 1
ATOM 1617 N N . PRO A 1 202 ? 1.617 6.295 -23.724 1.00 87.44 202 PRO A N 1
ATOM 1618 C CA . PRO A 1 202 ? 3.026 6.135 -23.395 1.00 87.44 202 PRO A CA 1
ATOM 1619 C C . PRO A 1 202 ? 3.335 4.768 -22.778 1.00 87.44 202 PRO A C 1
ATOM 1621 O O . PRO A 1 202 ? 2.698 4.343 -21.804 1.00 87.44 202 PRO A O 1
ATOM 1624 N N . THR A 1 203 ? 4.362 4.110 -23.309 1.00 87.50 203 THR A N 1
ATOM 1625 C CA . THR A 1 203 ? 4.940 2.902 -22.717 1.00 87.50 203 THR A CA 1
ATOM 1626 C C . THR A 1 203 ? 5.814 3.269 -21.516 1.00 87.50 203 THR A C 1
ATOM 1628 O O . THR A 1 203 ? 6.534 4.267 -21.539 1.00 87.50 203 THR A O 1
ATOM 1631 N N . SER A 1 204 ? 5.770 2.473 -20.445 1.00 86.69 204 SER A N 1
ATOM 1632 C CA . SER A 1 204 ? 6.632 2.686 -19.276 1.00 86.69 204 SER A CA 1
ATOM 1633 C C . SER A 1 204 ? 7.994 2.017 -19.467 1.00 86.69 204 SER A C 1
ATOM 1635 O O . SER A 1 204 ? 8.110 0.793 -19.378 1.00 86.69 204 SER A O 1
ATOM 1637 N N . PHE A 1 205 ? 9.042 2.825 -19.667 1.00 83.62 205 PHE A N 1
ATOM 1638 C CA . PHE A 1 205 ? 10.425 2.335 -19.736 1.00 83.62 205 PHE A CA 1
ATOM 1639 C C . PHE A 1 205 ? 10.805 1.545 -18.482 1.00 83.62 205 PHE A C 1
ATOM 1641 O O . PHE A 1 205 ? 11.403 0.481 -18.585 1.00 83.62 205 PHE A O 1
ATOM 1648 N N . HIS A 1 206 ? 10.413 2.028 -17.301 1.00 85.38 206 HIS A N 1
ATOM 1649 C CA . HIS A 1 206 ? 10.695 1.361 -16.033 1.00 85.38 206 HIS A CA 1
ATOM 1650 C C . HIS A 1 206 ? 10.081 -0.044 -15.973 1.00 85.38 206 HIS A C 1
ATOM 1652 O O . HIS A 1 206 ? 10.785 -0.998 -15.651 1.00 85.38 206 HIS A O 1
ATOM 1658 N N . LEU A 1 207 ? 8.806 -0.191 -16.352 1.00 86.25 207 LEU A N 1
ATOM 1659 C CA . LEU A 1 207 ? 8.142 -1.496 -16.355 1.00 86.25 207 LEU A CA 1
ATOM 1660 C C . LEU A 1 207 ? 8.767 -2.447 -17.374 1.00 86.25 207 LEU A C 1
ATOM 1662 O O . LEU A 1 207 ? 9.020 -3.593 -17.024 1.00 86.25 207 LEU A O 1
ATOM 1666 N N . ASN A 1 208 ? 9.103 -1.975 -18.579 1.00 84.69 208 ASN A N 1
ATOM 1667 C CA . ASN A 1 208 ? 9.827 -2.795 -19.556 1.00 84.69 208 ASN A CA 1
ATOM 1668 C C . ASN A 1 208 ? 11.153 -3.316 -18.979 1.00 84.69 208 ASN A C 1
ATOM 1670 O O . ASN A 1 208 ? 11.458 -4.499 -19.095 1.00 84.69 208 ASN A O 1
ATOM 1674 N N . ARG A 1 209 ? 11.914 -2.464 -18.276 1.00 84.31 209 ARG A N 1
ATOM 1675 C CA . ARG A 1 209 ? 13.159 -2.886 -17.613 1.00 84.31 209 ARG A CA 1
ATOM 1676 C C . ARG A 1 209 ? 12.919 -3.920 -16.515 1.00 84.31 209 ARG A C 1
ATOM 1678 O O . ARG A 1 209 ? 13.697 -4.865 -16.418 1.00 84.31 209 ARG A O 1
ATOM 1685 N N . LEU A 1 210 ? 11.861 -3.769 -15.717 1.00 82.62 210 LEU A N 1
ATOM 1686 C CA . LEU A 1 210 ? 11.499 -4.755 -14.697 1.00 82.62 210 LEU A CA 1
ATOM 1687 C C . LEU A 1 210 ? 11.099 -6.096 -15.314 1.00 82.62 210 LEU A C 1
ATOM 1689 O O . LEU A 1 210 ? 11.546 -7.132 -14.832 1.00 82.62 210 LEU A O 1
ATOM 1693 N N . VAL A 1 211 ? 10.308 -6.085 -16.387 1.00 83.88 211 VAL A N 1
ATOM 1694 C CA . VAL A 1 211 ? 9.933 -7.294 -17.137 1.00 83.88 211 VAL A CA 1
ATOM 1695 C C . VAL A 1 211 ? 11.186 -8.011 -17.635 1.00 83.88 211 VAL A C 1
ATOM 1697 O O . VAL A 1 211 ? 11.347 -9.203 -17.381 1.00 83.88 211 VAL A O 1
ATOM 1700 N N . ASP A 1 212 ? 12.116 -7.269 -18.240 1.00 79.50 212 ASP A N 1
ATOM 1701 C CA . ASP A 1 212 ? 13.388 -7.813 -18.713 1.00 79.50 212 ASP A CA 1
ATOM 1702 C C . ASP A 1 212 ? 14.225 -8.426 -17.582 1.00 79.50 212 ASP A C 1
ATOM 1704 O O . ASP A 1 212 ? 14.887 -9.431 -17.805 1.00 79.50 212 ASP A O 1
ATOM 1708 N N . LEU A 1 213 ? 14.209 -7.844 -16.376 1.00 78.44 213 LEU A N 1
ATOM 1709 C CA . LEU A 1 213 ? 14.907 -8.390 -15.206 1.00 78.44 213 LEU A CA 1
ATOM 1710 C C . LEU A 1 213 ? 14.234 -9.646 -14.644 1.00 78.44 213 LEU A C 1
ATOM 1712 O O . LEU A 1 213 ? 14.922 -10.570 -14.216 1.00 78.44 213 LEU A O 1
ATOM 1716 N N . LEU A 1 214 ? 12.902 -9.682 -14.616 1.00 77.00 214 LEU A N 1
ATOM 1717 C CA . LEU A 1 214 ? 12.143 -10.840 -14.138 1.00 77.00 214 LEU A CA 1
ATOM 1718 C C . LEU A 1 214 ? 12.309 -12.037 -15.084 1.00 77.00 214 LEU A C 1
ATOM 1720 O O . LEU A 1 214 ? 12.427 -13.170 -14.620 1.00 77.00 214 LEU A O 1
ATOM 1724 N N . ALA A 1 215 ? 12.432 -11.775 -16.388 1.00 78.19 215 ALA A N 1
ATOM 1725 C CA . ALA A 1 215 ? 12.754 -12.767 -17.412 1.00 78.19 215 ALA A CA 1
ATOM 1726 C C . ALA A 1 215 ? 14.140 -13.424 -17.236 1.00 78.19 215 ALA A C 1
ATOM 1728 O O . ALA A 1 215 ? 14.404 -14.465 -17.830 1.00 78.19 215 ALA A O 1
ATOM 1729 N N . LEU A 1 216 ? 15.037 -12.861 -16.417 1.00 71.31 216 LEU A N 1
ATOM 1730 C CA . LEU A 1 216 ? 16.371 -13.428 -16.167 1.00 71.31 216 LEU A CA 1
ATOM 1731 C C . LEU A 1 216 ? 16.374 -14.605 -15.180 1.00 71.31 216 LEU A C 1
ATOM 1733 O O . LEU A 1 216 ? 17.354 -15.336 -15.117 1.00 71.31 216 LEU A O 1
ATOM 1737 N N . ARG A 1 217 ? 15.327 -14.765 -14.364 1.00 64.06 217 ARG A N 1
ATOM 1738 C CA . ARG A 1 217 ? 15.258 -15.776 -13.287 1.00 64.06 217 ARG A CA 1
ATOM 1739 C C . ARG A 1 217 ? 14.201 -16.854 -13.528 1.00 64.06 217 ARG A C 1
ATOM 1741 O O . ARG A 1 217 ? 14.126 -17.797 -12.748 1.00 64.06 217 ARG A O 1
ATOM 1748 N N . ASN A 1 218 ? 13.360 -16.695 -14.548 1.00 58.94 218 ASN A N 1
ATOM 1749 C CA . ASN A 1 218 ? 12.312 -17.655 -14.861 1.00 58.94 218 ASN A CA 1
ATOM 1750 C C . ASN A 1 218 ? 12.862 -18.741 -15.796 1.00 58.94 218 ASN A C 1
ATOM 1752 O O . ASN A 1 218 ? 13.177 -18.453 -16.946 1.00 58.94 218 ASN A O 1
ATOM 1756 N N . ASP A 1 219 ? 12.871 -19.997 -15.343 1.00 51.56 219 ASP A N 1
ATOM 1757 C CA . ASP A 1 219 ? 13.183 -21.186 -16.162 1.00 51.56 219 ASP A CA 1
ATOM 1758 C C . ASP A 1 219 ? 12.063 -21.540 -17.176 1.00 51.56 219 ASP A C 1
ATOM 1760 O O . ASP A 1 219 ? 11.992 -22.657 -17.689 1.00 51.56 219 ASP A O 1
ATOM 1764 N N . SER A 1 220 ? 11.133 -20.615 -17.439 1.00 56.56 220 SER A N 1
ATOM 1765 C CA . SER A 1 220 ? 9.964 -20.808 -18.306 1.00 56.56 220 SER A CA 1
ATOM 1766 C C . SER A 1 220 ? 10.195 -20.279 -19.732 1.00 56.56 220 SER A C 1
ATOM 1768 O O . SER A 1 220 ? 11.253 -19.748 -20.065 1.00 56.56 220 SER A O 1
ATOM 1770 N N . GLU A 1 221 ? 9.184 -20.391 -20.603 1.00 53.62 221 GLU A N 1
ATOM 1771 C CA . GLU A 1 221 ? 9.221 -19.915 -22.002 1.00 53.62 221 GLU A CA 1
ATOM 1772 C C . GLU A 1 221 ? 9.541 -18.409 -22.157 1.00 53.62 221 GLU A C 1
ATOM 1774 O O . GLU A 1 221 ? 9.931 -17.969 -23.244 1.00 53.62 221 GLU A O 1
ATOM 1779 N N . GLU A 1 222 ? 9.426 -17.638 -21.070 1.00 59.47 222 GLU A N 1
ATOM 1780 C CA . GLU A 1 222 ? 9.664 -16.191 -20.980 1.00 59.47 222 GLU A CA 1
ATOM 1781 C C . GLU A 1 222 ? 11.118 -15.822 -20.634 1.00 59.47 222 GLU A C 1
ATOM 1783 O O . GLU A 1 222 ? 11.400 -14.656 -20.365 1.00 59.47 222 GLU A O 1
ATOM 1788 N N . ALA A 1 223 ? 12.041 -16.790 -20.627 1.00 68.94 223 ALA A N 1
ATOM 1789 C CA . ALA A 1 223 ? 13.452 -16.538 -20.361 1.00 68.94 223 ALA A CA 1
ATOM 1790 C C . ALA A 1 223 ? 14.057 -15.537 -21.359 1.00 68.94 223 ALA A C 1
ATOM 1792 O O . ALA A 1 223 ? 13.779 -15.587 -22.567 1.00 68.94 223 ALA A O 1
ATOM 1793 N N . GLN A 1 224 ? 14.921 -14.651 -20.857 1.00 79.06 224 GLN A N 1
ATOM 1794 C CA . GLN A 1 224 ? 15.565 -13.638 -21.688 1.00 79.06 224 GLN A CA 1
ATOM 1795 C C . GLN A 1 224 ? 16.416 -14.286 -22.791 1.00 79.06 224 GLN A C 1
ATOM 1797 O O . GLN A 1 224 ? 17.173 -15.229 -22.544 1.00 79.06 224 GLN A O 1
ATOM 1802 N N . ARG A 1 225 ? 16.291 -13.786 -24.025 1.00 84.19 225 ARG A N 1
ATOM 1803 C CA . ARG A 1 225 ? 16.927 -14.383 -25.213 1.00 84.19 225 ARG A CA 1
ATOM 1804 C C . ARG A 1 225 ? 18.213 -13.664 -25.597 1.00 84.19 225 ARG A C 1
ATOM 1806 O O . ARG A 1 225 ? 18.405 -12.486 -25.302 1.00 84.19 225 ARG A O 1
ATOM 1813 N N . CYS A 1 226 ? 19.109 -14.387 -26.258 1.00 85.25 226 CYS A N 1
ATOM 1814 C CA . CYS A 1 226 ? 20.335 -13.814 -26.785 1.00 85.25 226 CYS A CA 1
ATOM 1815 C C . CYS A 1 226 ? 20.045 -12.868 -27.955 1.00 85.25 226 CYS A C 1
ATOM 1817 O O . CYS A 1 226 ? 19.382 -13.241 -28.917 1.00 85.25 226 CYS A O 1
ATOM 1819 N N . SER A 1 227 ? 20.608 -11.663 -27.890 1.00 80.69 227 SER A N 1
ATOM 1820 C CA . SER A 1 227 ? 20.435 -10.608 -28.897 1.00 80.69 227 SER A CA 1
ATOM 1821 C C . SER A 1 227 ? 21.362 -10.761 -30.110 1.00 80.69 227 SER A C 1
ATOM 1823 O O . SER A 1 227 ? 21.316 -9.945 -31.025 1.00 80.69 227 SER A O 1
ATOM 1825 N N . SER A 1 228 ? 22.266 -11.745 -30.099 1.00 80.31 228 SER A N 1
ATOM 1826 C CA . SER A 1 228 ? 23.371 -11.855 -31.063 1.00 80.31 228 SER A CA 1
ATOM 1827 C C . SER A 1 228 ? 23.387 -13.156 -31.867 1.00 80.31 228 SER A C 1
ATOM 1829 O O . SER A 1 228 ? 24.226 -13.288 -32.753 1.00 80.31 228 SER A O 1
ATOM 1831 N N . CYS A 1 229 ? 22.490 -14.107 -31.587 1.00 82.44 229 CYS A N 1
ATOM 1832 C CA . CYS A 1 229 ? 22.366 -15.352 -32.350 1.00 82.44 229 CYS A CA 1
ATOM 1833 C C . CYS A 1 229 ? 21.018 -15.435 -33.074 1.00 82.44 229 CYS A C 1
ATOM 1835 O O . CYS A 1 229 ? 20.001 -15.002 -32.538 1.00 82.44 229 CYS A O 1
ATOM 1837 N N . GLU A 1 230 ? 20.989 -16.074 -34.243 1.00 81.56 230 GLU A N 1
ATOM 1838 C CA . GLU A 1 230 ? 19.750 -16.307 -35.006 1.00 81.56 230 GLU A CA 1
ATOM 1839 C C . GLU A 1 230 ? 18.836 -17.357 -34.348 1.00 81.56 230 GLU A C 1
ATOM 1841 O O . GLU A 1 230 ? 17.622 -17.351 -34.533 1.00 81.56 230 GLU A O 1
ATOM 1846 N N . GLU A 1 231 ? 19.418 -18.230 -33.526 1.00 81.50 231 GLU A N 1
ATOM 1847 C CA . GLU A 1 231 ? 18.736 -19.344 -32.858 1.00 81.50 231 GLU A CA 1
ATOM 1848 C C . GLU A 1 231 ? 17.896 -18.907 -31.642 1.00 81.50 231 GLU A C 1
ATOM 1850 O O . GLU A 1 231 ? 17.143 -19.709 -31.096 1.00 81.50 231 GLU A O 1
ATOM 1855 N N . ASN A 1 232 ? 17.992 -17.639 -31.212 1.00 77.75 232 ASN A N 1
ATOM 1856 C CA . ASN A 1 232 ? 17.310 -17.100 -30.024 1.00 77.75 232 ASN A CA 1
ATOM 1857 C C . ASN A 1 232 ? 17.493 -17.974 -28.766 1.00 77.75 232 ASN A C 1
ATOM 1859 O O . ASN A 1 232 ? 16.556 -18.188 -27.984 1.00 77.75 232 ASN A O 1
ATOM 1863 N N . ASN A 1 233 ? 18.718 -18.472 -28.575 1.00 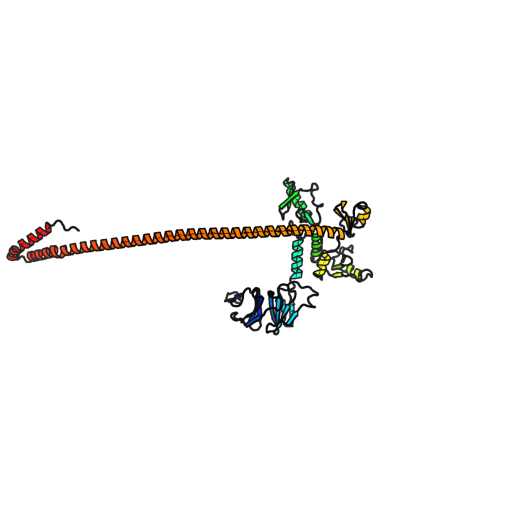83.88 233 ASN A N 1
ATOM 1864 C CA . ASN A 1 233 ? 19.108 -19.268 -27.415 1.00 83.88 233 ASN A CA 1
ATOM 1865 C C . ASN A 1 233 ? 18.942 -18.464 -26.115 1.00 83.88 233 ASN A C 1
ATOM 1867 O O . ASN A 1 233 ? 19.061 -17.234 -26.108 1.00 83.88 233 ASN A O 1
ATOM 1871 N N . THR A 1 234 ? 18.692 -19.157 -25.001 1.00 84.88 234 THR A N 1
ATOM 1872 C CA . THR A 1 234 ? 18.557 -18.529 -23.679 1.00 84.88 234 THR A CA 1
ATOM 1873 C C . THR A 1 234 ? 19.836 -17.786 -23.305 1.00 84.88 234 THR A C 1
ATOM 1875 O O . THR A 1 234 ? 20.945 -18.320 -23.415 1.00 84.88 234 THR A O 1
ATOM 1878 N N . ALA A 1 235 ? 19.690 -16.531 -22.885 1.00 85.81 235 ALA A N 1
ATOM 1879 C CA . ALA A 1 235 ? 20.807 -15.730 -22.429 1.00 85.81 235 ALA A CA 1
ATOM 1880 C C . ALA A 1 235 ? 21.329 -16.265 -21.092 1.00 85.81 235 ALA A C 1
ATOM 1882 O O . ALA A 1 235 ? 20.558 -16.580 -20.192 1.00 85.81 235 ALA A O 1
ATOM 1883 N N . THR A 1 236 ? 22.649 -16.333 -20.956 1.00 83.75 236 THR A N 1
ATOM 1884 C CA . THR A 1 236 ? 23.332 -16.761 -19.725 1.00 83.75 236 THR A CA 1
ATOM 1885 C C . THR A 1 236 ? 24.148 -15.631 -19.110 1.00 83.75 236 THR A C 1
ATOM 1887 O O . THR A 1 236 ? 24.519 -15.687 -17.937 1.00 83.75 236 THR A O 1
ATOM 1890 N N . CYS A 1 237 ? 24.447 -14.586 -19.882 1.00 84.44 237 CYS A N 1
ATOM 1891 C CA . CYS A 1 237 ? 25.180 -13.429 -19.397 1.00 84.44 237 CYS A CA 1
ATOM 1892 C C . CYS A 1 237 ? 24.719 -12.129 -20.054 1.00 84.44 237 CYS A C 1
ATOM 1894 O O . CYS A 1 237 ? 24.088 -12.116 -21.113 1.00 84.44 237 CYS A O 1
ATOM 1896 N N . TYR A 1 238 ? 25.070 -11.024 -19.407 1.00 86.69 238 TYR A N 1
ATOM 1897 C CA . TYR A 1 238 ? 24.888 -9.681 -19.934 1.00 86.69 238 TYR A CA 1
ATOM 1898 C C . TYR A 1 238 ? 26.234 -8.966 -20.034 1.00 86.69 238 TYR A C 1
ATOM 1900 O O . TYR A 1 238 ? 27.043 -9.007 -19.101 1.00 86.69 238 TYR A O 1
ATOM 1908 N N . CYS A 1 239 ? 26.468 -8.300 -21.164 1.00 86.56 239 CYS A N 1
ATOM 1909 C CA . CYS A 1 239 ? 27.646 -7.470 -21.389 1.00 86.56 239 CYS A CA 1
ATOM 1910 C C . CYS A 1 239 ? 27.308 -5.997 -21.132 1.00 86.56 239 CYS A C 1
ATOM 1912 O O . CYS A 1 239 ? 26.533 -5.416 -21.882 1.00 86.56 239 CYS A O 1
ATOM 1914 N N . PHE A 1 240 ? 27.930 -5.357 -20.140 1.00 83.19 240 PHE A N 1
ATOM 1915 C CA . PHE A 1 240 ? 27.651 -3.950 -19.800 1.00 83.19 240 PHE A CA 1
ATOM 1916 C C . PHE A 1 240 ? 28.209 -2.948 -20.813 1.00 83.19 240 PHE A C 1
ATOM 1918 O O . PHE A 1 240 ? 27.691 -1.844 -20.938 1.00 83.19 240 PHE A O 1
ATOM 1925 N N . VAL A 1 241 ? 29.241 -3.340 -21.563 1.00 83.62 241 VAL A N 1
ATOM 1926 C CA . VAL A 1 241 ? 29.842 -2.481 -22.593 1.00 83.62 241 VAL A CA 1
ATOM 1927 C C . VAL A 1 241 ? 29.028 -2.530 -23.885 1.00 83.62 241 VAL A C 1
ATOM 1929 O O . VAL A 1 241 ? 28.740 -1.495 -24.470 1.00 83.62 241 VAL A O 1
ATOM 1932 N N . CYS A 1 242 ? 28.625 -3.727 -24.319 1.00 82.81 242 CYS A N 1
ATOM 1933 C CA . CYS A 1 242 ? 27.809 -3.899 -25.526 1.00 82.81 242 CYS A CA 1
ATOM 1934 C C . CYS A 1 242 ? 26.307 -3.761 -25.275 1.00 82.81 242 CYS A C 1
ATOM 1936 O O . CYS A 1 242 ? 25.552 -3.697 -26.233 1.00 82.81 242 CYS A O 1
ATOM 1938 N N . GLN A 1 243 ? 25.890 -3.759 -24.008 1.00 81.38 243 GLN A N 1
ATOM 1939 C CA . GLN A 1 243 ? 24.503 -3.644 -23.556 1.00 81.38 243 GLN A CA 1
ATOM 1940 C C . GLN A 1 243 ? 23.567 -4.729 -24.112 1.00 81.38 243 GLN A C 1
ATOM 1942 O O . GLN A 1 243 ? 22.374 -4.504 -24.294 1.00 81.38 243 GLN A O 1
ATOM 1947 N N . ASN A 1 244 ? 24.113 -5.928 -24.338 1.00 82.88 244 ASN A N 1
ATOM 1948 C CA . ASN A 1 244 ? 23.420 -7.049 -24.969 1.00 82.88 244 ASN A CA 1
ATOM 1949 C C . ASN A 1 244 ? 23.399 -8.287 -24.069 1.00 82.88 244 ASN A C 1
ATOM 1951 O O . ASN A 1 244 ? 24.355 -8.561 -23.332 1.00 82.88 244 ASN A O 1
ATOM 1955 N N . PHE A 1 245 ? 22.324 -9.065 -24.196 1.00 86.38 245 PHE A N 1
ATOM 1956 C CA . PHE A 1 245 ? 22.196 -10.391 -23.603 1.00 86.38 245 PHE A CA 1
ATOM 1957 C C . PHE A 1 245 ? 22.836 -11.440 -24.518 1.00 86.38 245 PHE A C 1
ATOM 1959 O O . PHE A 1 245 ? 22.550 -11.495 -25.717 1.00 86.38 245 PHE A O 1
ATOM 1966 N N . LEU A 1 246 ? 23.701 -12.288 -23.962 1.00 87.19 246 LEU A N 1
ATOM 1967 C CA . LEU A 1 246 ? 24.440 -13.303 -24.711 1.00 87.19 246 LEU A CA 1
ATOM 1968 C C . LEU A 1 246 ? 24.126 -14.699 -24.163 1.00 87.19 246 LEU A C 1
ATOM 1970 O O . LEU A 1 246 ? 24.106 -14.913 -22.948 1.00 87.19 246 LEU A O 1
ATOM 1974 N N . CYS A 1 247 ? 23.894 -15.659 -25.059 1.00 89.44 247 CYS A N 1
ATOM 1975 C CA . CYS A 1 247 ? 23.910 -17.079 -24.713 1.00 89.44 247 CYS A CA 1
ATOM 1976 C C . CYS A 1 247 ? 25.351 -17.543 -24.467 1.00 89.44 247 CYS A C 1
ATOM 1978 O O . CYS A 1 247 ? 26.309 -16.814 -24.743 1.00 89.44 247 CYS A O 1
ATOM 1980 N N . LYS A 1 248 ? 25.510 -18.779 -23.993 1.00 87.94 248 LYS A N 1
ATOM 1981 C CA . LYS A 1 248 ? 26.820 -19.366 -23.693 1.00 87.94 248 LYS A CA 1
ATOM 1982 C C . LYS A 1 248 ? 27.790 -19.300 -24.882 1.00 87.94 248 LYS A C 1
ATOM 1984 O O . LYS A 1 248 ? 28.909 -18.821 -24.728 1.00 87.94 248 LYS A O 1
ATOM 1989 N N . ASP A 1 249 ? 27.346 -19.682 -26.077 1.00 89.44 249 ASP A N 1
ATOM 1990 C CA . ASP A 1 249 ? 28.214 -19.725 -27.264 1.00 89.44 249 ASP A CA 1
ATOM 1991 C C . ASP A 1 249 ? 28.608 -18.325 -27.760 1.00 89.44 249 ASP A C 1
ATOM 1993 O O . ASP A 1 249 ? 29.758 -18.078 -28.155 1.00 89.44 249 ASP A O 1
ATOM 1997 N N . CYS A 1 250 ? 27.664 -17.379 -27.702 1.00 90.19 250 CYS A N 1
ATOM 1998 C CA . CYS A 1 250 ? 27.929 -15.978 -28.011 1.00 90.19 250 CYS A CA 1
ATOM 1999 C C . CYS A 1 250 ? 28.870 -15.356 -26.981 1.00 90.19 250 CYS A C 1
ATOM 2001 O O . CYS A 1 250 ? 29.770 -14.622 -27.373 1.00 90.19 250 CYS A O 1
ATOM 2003 N N . PHE A 1 251 ? 28.723 -15.679 -25.696 1.00 88.19 251 PHE A N 1
ATOM 2004 C CA . PHE A 1 251 ? 29.622 -15.227 -24.639 1.00 88.19 251 PHE A CA 1
ATOM 2005 C C . PHE A 1 251 ? 31.051 -15.737 -24.835 1.00 88.19 251 PHE A C 1
ATOM 2007 O O . PHE A 1 251 ? 31.994 -14.945 -24.812 1.00 88.19 251 PHE A O 1
ATOM 2014 N N . ASP A 1 252 ? 31.217 -17.030 -25.108 1.00 88.06 252 ASP A N 1
ATOM 2015 C CA . ASP A 1 252 ? 32.534 -17.618 -25.345 1.00 88.06 252 ASP A CA 1
ATOM 2016 C C . ASP A 1 252 ? 33.204 -16.980 -26.571 1.00 88.06 252 ASP A C 1
ATOM 2018 O O . ASP A 1 252 ? 34.399 -16.679 -26.570 1.00 88.06 252 ASP A O 1
ATOM 2022 N N . SER A 1 253 ? 32.427 -16.710 -27.623 1.00 88.12 253 SER A N 1
ATOM 2023 C CA . SER A 1 253 ? 32.904 -15.983 -28.805 1.00 88.12 253 SER A CA 1
ATOM 2024 C C . SER A 1 253 ? 33.282 -14.537 -28.476 1.00 88.12 253 SER A C 1
ATOM 2026 O O . SER A 1 253 ? 34.342 -14.064 -28.894 1.00 88.12 253 SER A O 1
ATOM 2028 N N . HIS A 1 254 ? 32.469 -13.863 -27.663 1.00 88.69 254 HIS A N 1
ATOM 2029 C CA . HIS A 1 254 ? 32.690 -12.497 -27.189 1.00 88.69 254 HIS A CA 1
ATOM 2030 C C . HIS A 1 254 ? 33.994 -12.365 -26.401 1.00 88.69 254 HIS A C 1
ATOM 2032 O O . HIS A 1 254 ? 34.703 -11.370 -26.527 1.00 88.69 254 HIS A O 1
ATOM 2038 N N . GLN A 1 255 ? 34.371 -13.390 -25.639 1.00 86.56 255 GLN A N 1
ATOM 2039 C CA . GLN A 1 255 ? 35.646 -13.416 -24.923 1.00 86.56 255 GLN A CA 1
ATOM 2040 C C . GLN A 1 255 ? 36.850 -13.723 -25.827 1.00 86.56 255 GLN A C 1
ATOM 2042 O O . GLN A 1 255 ? 37.977 -13.350 -25.500 1.00 86.56 255 GLN A O 1
ATOM 2047 N N . ARG A 1 256 ? 36.648 -14.387 -26.971 1.00 88.25 256 ARG A N 1
ATOM 2048 C CA . ARG A 1 256 ? 37.729 -14.700 -27.926 1.00 88.25 256 ARG A CA 1
ATOM 2049 C C . ARG A 1 256 ? 38.086 -13.520 -28.828 1.00 88.25 256 ARG A C 1
ATOM 2051 O O . ARG A 1 256 ? 39.248 -13.375 -29.213 1.00 88.25 256 ARG A O 1
ATOM 2058 N N . LEU A 1 257 ? 37.112 -12.684 -29.174 1.00 88.00 257 LEU A N 1
ATOM 2059 C CA . LEU A 1 257 ? 37.304 -11.555 -30.083 1.00 88.00 257 LEU A CA 1
ATOM 2060 C C . LEU A 1 257 ? 38.104 -10.425 -29.423 1.00 88.00 257 LEU A C 1
ATOM 2062 O O . LEU A 1 257 ? 37.785 -9.962 -28.332 1.00 88.00 257 LEU A O 1
ATOM 2066 N N . LYS A 1 258 ? 39.130 -9.917 -30.122 1.00 85.56 258 LYS A N 1
ATOM 2067 C CA . LYS A 1 258 ? 39.999 -8.838 -29.609 1.00 85.56 258 LYS A CA 1
ATOM 2068 C C . LYS A 1 258 ? 39.225 -7.575 -29.220 1.00 85.56 258 LYS A C 1
ATOM 2070 O O . LYS A 1 258 ? 39.601 -6.930 -28.250 1.00 85.56 258 LYS A O 1
ATOM 2075 N N . ALA A 1 259 ? 38.168 -7.245 -29.962 1.00 85.88 259 ALA A N 1
ATOM 2076 C CA . ALA A 1 259 ? 37.353 -6.058 -29.718 1.00 85.88 259 ALA A CA 1
ATOM 2077 C C . ALA A 1 259 ? 36.553 -6.131 -28.405 1.00 85.88 259 ALA A C 1
ATOM 2079 O O . ALA A 1 259 ? 36.241 -5.093 -27.843 1.00 85.88 259 ALA A O 1
ATOM 2080 N N . THR A 1 260 ? 36.238 -7.334 -27.914 1.00 87.44 260 THR A N 1
ATOM 2081 C CA . THR A 1 260 ? 35.263 -7.548 -26.829 1.00 87.44 260 THR A CA 1
ATOM 2082 C C . THR A 1 260 ? 35.813 -8.350 -25.640 1.00 87.44 260 THR A C 1
ATOM 2084 O O . THR A 1 260 ? 35.180 -8.401 -24.586 1.00 87.44 260 THR A O 1
ATOM 2087 N N . ARG A 1 261 ? 37.026 -8.919 -25.751 1.00 83.38 261 ARG A N 1
ATOM 2088 C CA . ARG A 1 261 ? 37.689 -9.770 -24.736 1.00 83.38 261 ARG A CA 1
ATOM 2089 C C . ARG A 1 261 ? 37.881 -9.116 -23.358 1.00 83.38 261 ARG A C 1
ATOM 2091 O O . ARG A 1 261 ? 38.070 -9.827 -22.377 1.00 83.38 261 ARG A O 1
ATOM 2098 N N . GLY A 1 262 ? 37.834 -7.787 -23.275 1.00 81.88 262 GLY A N 1
ATOM 2099 C CA . GLY A 1 262 ? 37.957 -7.025 -22.025 1.00 81.88 262 GLY A CA 1
ATOM 2100 C C . GLY A 1 262 ? 36.646 -6.443 -21.495 1.00 81.88 262 GLY A C 1
ATOM 2101 O O . GLY A 1 262 ? 36.667 -5.715 -20.506 1.00 81.88 262 GLY A O 1
ATOM 2102 N N . HIS A 1 263 ? 35.512 -6.702 -22.149 1.00 88.62 263 HIS A N 1
ATOM 2103 C CA . HIS A 1 263 ? 34.244 -6.126 -21.717 1.00 88.62 263 HIS A CA 1
ATOM 2104 C C . HIS A 1 263 ? 33.804 -6.713 -20.373 1.00 88.62 263 HIS A C 1
ATOM 2106 O O . HIS A 1 263 ? 33.950 -7.911 -20.126 1.00 88.62 263 HIS A O 1
ATOM 2112 N N . ARG A 1 264 ? 33.222 -5.875 -19.506 1.00 86.19 264 ARG A N 1
ATOM 2113 C CA . ARG A 1 264 ? 32.602 -6.348 -18.264 1.00 86.19 264 ARG A CA 1
ATOM 2114 C C . ARG A 1 264 ? 31.345 -7.145 -18.604 1.00 86.19 264 ARG A C 1
ATOM 2116 O O . ARG A 1 264 ? 30.373 -6.592 -19.118 1.00 86.19 264 ARG A O 1
ATOM 2123 N N . ASN A 1 265 ? 31.382 -8.434 -18.289 1.00 85.00 265 ASN A N 1
ATOM 2124 C CA . ASN A 1 265 ? 30.273 -9.362 -18.464 1.00 85.00 265 ASN A CA 1
ATOM 2125 C C . ASN A 1 265 ? 29.901 -9.949 -17.106 1.00 85.00 265 ASN A C 1
ATOM 2127 O O . ASN A 1 265 ? 30.789 -10.265 -16.313 1.00 85.00 265 ASN A O 1
ATOM 2131 N N . VAL A 1 266 ? 28.609 -10.125 -16.856 1.00 82.75 266 VAL A N 1
ATOM 2132 C CA . VAL A 1 266 ? 28.114 -10.746 -15.624 1.00 82.75 266 VAL A CA 1
ATOM 2133 C C . VAL A 1 266 ? 27.166 -11.876 -15.997 1.00 82.75 266 VAL A C 1
ATOM 2135 O O . VAL A 1 266 ? 26.278 -11.701 -16.832 1.00 82.75 266 VAL A O 1
ATOM 2138 N N . LEU A 1 267 ? 27.391 -13.054 -15.409 1.00 81.50 267 LEU A N 1
ATOM 2139 C CA . LEU A 1 267 ? 26.473 -14.185 -15.530 1.00 81.50 267 LEU A CA 1
ATOM 2140 C C . LEU A 1 267 ? 25.165 -13.841 -14.824 1.00 81.50 267 LEU A C 1
ATOM 2142 O O . LEU A 1 267 ? 25.185 -13.316 -13.712 1.00 81.50 267 LEU A O 1
ATOM 2146 N N . ILE A 1 268 ? 24.046 -14.176 -15.455 1.00 77.19 268 ILE A N 1
ATOM 2147 C CA . ILE A 1 268 ? 22.709 -13.856 -14.950 1.00 77.19 268 ILE A CA 1
ATOM 2148 C C . ILE A 1 268 ? 22.477 -14.447 -13.547 1.00 77.19 268 ILE A C 1
ATOM 2150 O O . ILE A 1 268 ? 21.986 -13.760 -12.645 1.00 77.19 268 ILE A O 1
ATOM 2154 N N . ASP A 1 269 ? 22.930 -15.678 -13.315 1.00 70.31 269 ASP A N 1
ATOM 2155 C CA . ASP A 1 269 ? 22.829 -16.347 -12.011 1.00 70.31 269 ASP A CA 1
ATOM 2156 C C . ASP A 1 269 ? 23.594 -15.611 -10.903 1.00 70.31 269 ASP A C 1
ATOM 2158 O O . ASP A 1 269 ? 23.179 -15.613 -9.745 1.00 70.31 269 ASP A O 1
ATOM 2162 N N . ASN A 1 270 ? 24.653 -14.885 -11.269 1.00 73.19 270 ASN A N 1
ATOM 2163 C CA . ASN A 1 270 ? 25.549 -14.199 -10.341 1.00 73.19 270 ASN A CA 1
ATOM 2164 C C . ASN A 1 270 ? 25.299 -12.686 -10.238 1.00 73.19 270 ASN A C 1
ATOM 2166 O O . ASN A 1 270 ? 26.108 -11.994 -9.613 1.00 73.19 270 ASN A O 1
ATOM 2170 N N . LEU A 1 271 ? 24.210 -12.166 -10.820 1.00 73.19 271 LEU A N 1
ATOM 2171 C CA . LEU A 1 271 ? 23.866 -10.741 -10.753 1.00 73.19 271 LEU A CA 1
ATOM 2172 C C . LEU A 1 271 ? 23.771 -10.258 -9.30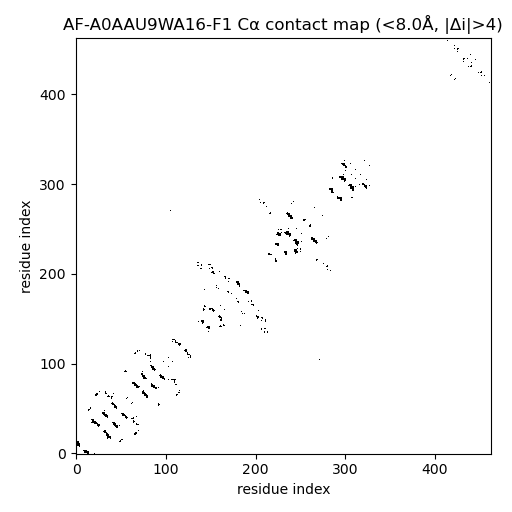2 1.00 73.19 271 LEU A C 1
ATOM 2174 O O . LEU A 1 271 ? 22.965 -10.759 -8.516 1.00 73.19 271 LEU A O 1
ATOM 2178 N N . GLN A 1 272 ? 24.584 -9.258 -8.964 1.00 67.94 272 GLN A N 1
ATOM 2179 C CA . GLN A 1 272 ? 24.532 -8.571 -7.681 1.00 67.94 272 GLN A CA 1
ATOM 2180 C C . GLN A 1 272 ? 23.556 -7.390 -7.741 1.00 67.94 272 GLN A C 1
ATOM 2182 O O . GLN A 1 272 ? 23.167 -6.916 -8.808 1.00 67.94 272 GLN A O 1
ATOM 2187 N N . ALA A 1 273 ? 23.201 -6.845 -6.576 1.00 67.06 273 ALA A N 1
ATOM 2188 C CA . ALA A 1 273 ? 22.314 -5.685 -6.462 1.00 67.06 273 ALA A CA 1
ATOM 2189 C C . ALA A 1 273 ? 22.747 -4.478 -7.321 1.00 67.06 273 ALA A C 1
ATOM 2191 O O . ALA A 1 273 ? 21.891 -3.785 -7.868 1.00 67.06 273 ALA A O 1
ATOM 2192 N N . GLN A 1 274 ? 24.057 -4.239 -7.436 1.00 66.69 274 GLN A N 1
ATOM 2193 C CA . GLN A 1 274 ? 24.619 -3.153 -8.241 1.00 66.69 274 GLN A CA 1
ATOM 2194 C C . GLN A 1 274 ? 24.498 -3.427 -9.746 1.00 66.69 274 GLN A C 1
ATOM 2196 O O . GLN A 1 274 ? 24.197 -2.513 -10.505 1.00 66.69 274 GLN A O 1
ATOM 2201 N N . ASP A 1 275 ? 24.672 -4.681 -10.171 1.00 74.62 275 ASP A N 1
ATOM 2202 C CA . ASP A 1 275 ? 24.513 -5.070 -11.576 1.00 74.62 275 ASP A CA 1
ATOM 2203 C C . ASP A 1 275 ? 23.056 -4.896 -12.023 1.00 74.62 275 ASP A C 1
ATOM 2205 O O . ASP A 1 275 ? 22.795 -4.423 -13.125 1.00 74.62 275 ASP A O 1
ATOM 2209 N N . VAL A 1 276 ? 22.099 -5.220 -11.145 1.00 75.06 276 VAL A N 1
ATOM 2210 C CA . VAL A 1 276 ? 20.664 -5.000 -11.385 1.00 75.06 276 VAL A CA 1
ATOM 2211 C C . VAL A 1 276 ? 20.337 -3.508 -11.499 1.00 75.06 276 VAL A C 1
ATOM 2213 O O . VAL A 1 276 ? 19.568 -3.118 -12.371 1.00 75.06 276 VAL A O 1
ATOM 2216 N N . GLU A 1 277 ? 20.918 -2.663 -10.646 1.00 75.00 277 GLU A N 1
ATOM 2217 C CA . GLU A 1 277 ? 20.732 -1.207 -10.708 1.00 75.00 277 GLU A CA 1
ATOM 2218 C C . GLU A 1 277 ? 21.294 -0.618 -12.009 1.00 75.00 277 GLU A C 1
ATOM 2220 O O . GLU A 1 277 ? 20.616 0.134 -12.701 1.00 75.00 277 GLU A O 1
ATOM 2225 N N . GLU A 1 278 ? 22.490 -1.032 -12.417 1.00 78.94 278 GLU A N 1
ATOM 2226 C CA . GLU A 1 278 ? 23.095 -0.599 -13.678 1.00 78.94 278 GLU A CA 1
ATOM 2227 C C . GLU A 1 278 ? 22.318 -1.114 -14.905 1.00 78.94 278 GLU A C 1
ATOM 2229 O O . GLU A 1 278 ? 22.128 -0.382 -15.877 1.00 78.94 278 GLU A O 1
ATOM 2234 N N . LEU A 1 279 ? 21.763 -2.330 -14.836 1.00 78.12 279 LEU A N 1
ATOM 2235 C CA . LEU A 1 279 ? 20.853 -2.879 -15.848 1.00 78.12 279 LEU A CA 1
ATOM 2236 C C . LEU A 1 279 ? 19.562 -2.065 -16.006 1.00 78.12 279 LEU A C 1
ATOM 2238 O O . LEU A 1 279 ? 19.035 -1.989 -17.122 1.00 78.12 279 LEU A O 1
ATOM 2242 N N . MET A 1 280 ? 19.053 -1.464 -14.924 1.00 76.75 280 MET A N 1
ATOM 2243 C CA . MET A 1 280 ? 17.881 -0.578 -14.963 1.00 76.75 280 MET A CA 1
ATOM 2244 C C . MET A 1 280 ? 18.169 0.732 -15.700 1.00 76.75 280 MET A C 1
ATOM 2246 O O . MET A 1 280 ? 17.259 1.304 -16.299 1.00 76.75 280 MET A O 1
ATOM 2250 N N . HIS A 1 281 ? 19.425 1.181 -15.696 1.00 75.31 281 HIS A N 1
ATOM 2251 C CA . HIS A 1 281 ? 19.869 2.427 -16.322 1.00 75.31 281 HIS A CA 1
ATOM 2252 C C . HIS A 1 281 ? 20.409 2.253 -17.746 1.00 75.31 281 HIS A C 1
ATOM 2254 O O . HIS A 1 281 ? 20.958 3.198 -18.310 1.00 75.31 281 HIS A O 1
ATOM 2260 N N . ARG A 1 282 ? 20.244 1.073 -18.362 1.00 77.94 282 ARG A N 1
ATOM 2261 C CA . ARG A 1 282 ? 20.685 0.870 -19.747 1.00 77.94 282 ARG A CA 1
ATOM 2262 C C . ARG A 1 282 ? 19.943 1.804 -20.725 1.00 77.94 282 ARG A C 1
ATOM 2264 O O . ARG A 1 282 ? 18.721 1.971 -20.574 1.00 77.94 282 ARG A O 1
ATOM 2271 N N . PRO A 1 283 ? 20.635 2.334 -21.752 1.00 74.31 283 PRO A N 1
ATOM 2272 C CA . PRO A 1 283 ? 20.049 3.165 -22.797 1.00 74.31 283 PRO A CA 1
ATOM 2273 C C . PRO A 1 283 ? 18.750 2.599 -23.361 1.00 74.31 283 PRO A C 1
ATOM 2275 O O . PRO A 1 283 ? 18.583 1.389 -23.543 1.00 74.31 283 PRO A O 1
ATOM 2278 N N . ALA A 1 284 ? 17.791 3.488 -23.594 1.00 77.50 284 ALA A N 1
ATOM 2279 C CA . ALA A 1 284 ? 16.563 3.144 -24.285 1.00 77.50 284 ALA A CA 1
ATOM 2280 C C . ALA A 1 284 ? 16.846 3.026 -25.786 1.00 77.50 284 ALA A C 1
ATOM 2282 O O . ALA A 1 284 ? 17.398 3.945 -26.388 1.00 77.50 284 ALA A O 1
ATOM 2283 N N . MET A 1 285 ? 16.474 1.884 -26.362 1.00 78.62 285 MET A N 1
ATOM 2284 C CA . MET A 1 285 ? 16.569 1.641 -27.799 1.00 78.62 285 MET A CA 1
ATOM 2285 C C . MET A 1 285 ? 15.286 2.113 -28.478 1.00 78.62 285 MET A C 1
ATOM 2287 O O . MET A 1 285 ? 14.213 2.108 -27.865 1.00 78.62 285 MET A O 1
ATOM 2291 N N . TYR A 1 286 ? 15.387 2.546 -29.730 1.00 72.50 286 TYR A N 1
ATOM 2292 C CA . TYR A 1 286 ? 14.239 3.076 -30.453 1.00 72.50 286 TYR A CA 1
ATOM 2293 C C . TYR A 1 286 ? 13.351 1.950 -31.003 1.00 72.50 286 TYR A C 1
ATOM 2295 O O . TYR A 1 286 ? 13.749 1.215 -31.891 1.00 72.50 286 TYR A O 1
ATOM 2303 N N . GLU A 1 287 ? 12.106 1.837 -30.532 1.00 65.31 287 GLU A N 1
ATOM 2304 C CA . GLU A 1 287 ? 11.188 0.728 -30.880 1.00 65.31 287 GLU A CA 1
ATOM 2305 C C . GLU A 1 287 ? 10.637 0.773 -32.327 1.00 65.31 287 GLU A C 1
ATOM 2307 O O . GLU A 1 287 ? 9.834 -0.073 -32.725 1.00 65.31 287 GLU A O 1
ATOM 2312 N N . LYS A 1 288 ? 11.021 1.767 -33.140 1.00 70.38 288 LYS A N 1
ATOM 2313 C CA . LYS A 1 288 ? 10.482 1.937 -34.497 1.00 70.38 288 LYS A CA 1
ATOM 2314 C C . LYS A 1 288 ? 11.200 1.036 -35.497 1.00 70.38 288 LYS A C 1
ATOM 2316 O O . LYS A 1 288 ? 12.423 0.916 -35.486 1.00 70.38 288 LYS A O 1
ATOM 2321 N N . LYS A 1 289 ? 10.416 0.511 -36.443 1.00 64.50 289 LYS A N 1
ATOM 2322 C CA . LYS A 1 289 ? 10.905 -0.306 -37.555 1.00 64.50 289 LYS A CA 1
ATOM 2323 C C . LYS A 1 289 ? 12.109 0.344 -38.253 1.00 64.50 289 LYS A C 1
ATOM 2325 O O . LYS A 1 289 ? 12.009 1.516 -38.621 1.00 64.50 289 LYS A O 1
ATOM 2330 N N . TYR A 1 290 ? 13.179 -0.428 -38.470 1.00 72.12 290 TYR A N 1
ATOM 2331 C CA . TYR A 1 290 ? 14.475 -0.040 -39.068 1.00 72.12 290 TYR A CA 1
ATOM 2332 C C . TYR A 1 290 ? 15.461 0.708 -38.156 1.00 72.12 290 TYR A C 1
ATOM 2334 O O . TYR A 1 290 ? 16.535 1.117 -38.609 1.00 72.12 290 TYR A O 1
ATOM 2342 N N . HIS A 1 291 ? 15.118 0.888 -36.885 1.00 71.75 291 HIS A N 1
ATOM 2343 C CA . HIS A 1 291 ? 15.938 1.586 -35.900 1.00 71.75 291 HIS A CA 1
ATOM 2344 C C . HIS A 1 291 ? 15.983 0.860 -34.546 1.00 71.75 291 HIS A C 1
ATOM 2346 O O . HIS A 1 291 ? 16.404 1.450 -33.556 1.00 71.75 291 HIS A O 1
ATOM 2352 N N . GLU A 1 292 ? 15.590 -0.416 -34.508 1.00 71.25 292 GLU A N 1
ATOM 2353 C CA . GLU A 1 292 ? 15.378 -1.211 -33.290 1.00 71.25 292 GLU A CA 1
ATOM 2354 C C . GLU A 1 292 ? 16.626 -1.322 -32.396 1.00 71.25 292 GLU A C 1
ATOM 2356 O O . GLU A 1 292 ? 16.507 -1.513 -31.189 1.00 71.25 292 GLU A O 1
ATOM 2361 N N . ASN A 1 293 ? 17.816 -1.161 -32.981 1.00 68.56 293 ASN A N 1
ATOM 2362 C CA . ASN A 1 293 ? 19.109 -1.252 -32.296 1.00 68.56 293 ASN A CA 1
ATOM 2363 C C . ASN A 1 293 ? 19.809 0.108 -32.124 1.00 68.56 293 ASN A C 1
ATOM 2365 O O . ASN A 1 293 ? 20.975 0.149 -31.739 1.00 68.56 293 ASN A O 1
ATOM 2369 N N . GLU A 1 294 ? 19.143 1.215 -32.458 1.00 77.94 294 GLU A N 1
ATOM 2370 C CA . GLU A 1 294 ? 19.720 2.552 -32.315 1.00 77.94 294 GLU A CA 1
ATOM 2371 C C . GLU A 1 294 ? 19.339 3.150 -30.953 1.00 77.94 294 GLU A C 1
ATOM 2373 O O . GLU A 1 294 ? 18.149 3.155 -30.605 1.00 77.94 294 GLU A O 1
ATOM 2378 N N . PRO A 1 295 ? 20.309 3.685 -30.189 1.00 83.81 295 PRO A N 1
ATOM 2379 C CA . PRO A 1 295 ? 20.016 4.367 -28.940 1.00 83.81 295 PRO A CA 1
ATOM 2380 C C . PRO A 1 295 ? 19.244 5.668 -29.189 1.00 83.81 295 PRO A C 1
ATOM 2382 O O . PRO A 1 295 ? 19.317 6.298 -30.250 1.00 83.81 295 PRO A O 1
ATOM 2385 N N . LEU A 1 296 ? 18.463 6.063 -28.190 1.00 86.62 296 LEU A N 1
ATOM 2386 C CA . LEU A 1 296 ? 17.849 7.382 -28.131 1.00 86.62 296 LEU A CA 1
ATOM 2387 C C . LEU A 1 296 ? 18.881 8.406 -27.649 1.00 86.62 296 LEU A C 1
ATOM 2389 O O . LEU A 1 296 ? 19.286 8.358 -26.491 1.00 86.62 296 LEU A O 1
ATOM 2393 N N . ASP A 1 297 ? 19.245 9.344 -28.523 1.00 87.94 297 ASP A N 1
ATOM 2394 C CA . ASP A 1 297 ? 20.295 10.342 -28.258 1.00 87.94 297 ASP A CA 1
ATOM 2395 C C . ASP A 1 297 ? 19.743 11.773 -28.163 1.00 87.94 297 ASP A C 1
ATOM 2397 O O . ASP A 1 297 ? 20.316 12.622 -27.486 1.00 87.94 297 ASP A O 1
ATOM 2401 N N . TYR A 1 298 ? 18.615 12.058 -28.825 1.00 90.81 298 TYR A N 1
ATOM 2402 C CA . TYR A 1 298 ? 18.080 13.416 -28.943 1.00 90.81 298 TYR A CA 1
ATOM 2403 C C . TYR A 1 298 ? 16.625 13.506 -28.491 1.00 90.81 298 TYR A C 1
ATOM 2405 O O . TYR A 1 298 ? 15.831 12.580 -28.671 1.00 90.81 298 TYR A O 1
ATOM 2413 N N . TYR A 1 299 ? 16.251 14.677 -27.986 1.00 93.50 299 TYR A N 1
ATOM 2414 C CA . TYR A 1 299 ? 14.870 15.075 -27.754 1.00 93.50 299 TYR A CA 1
ATOM 2415 C C . TYR A 1 299 ? 14.451 16.130 -28.782 1.00 93.50 299 TYR A C 1
ATOM 2417 O O . TYR A 1 299 ? 15.070 17.188 -28.901 1.00 93.50 299 TYR A O 1
ATOM 2425 N N . CYS A 1 300 ? 13.391 15.845 -29.539 1.00 93.19 300 CYS A N 1
ATOM 2426 C CA . CYS A 1 300 ? 12.801 16.803 -30.468 1.00 93.19 300 CYS A CA 1
ATOM 2427 C C . CYS A 1 300 ? 11.732 17.624 -29.747 1.00 93.19 300 CYS A C 1
ATOM 2429 O O . CYS A 1 300 ? 10.675 17.089 -29.408 1.00 93.19 300 CYS A O 1
ATOM 2431 N N . GLN A 1 301 ? 11.982 18.920 -29.551 1.00 91.75 301 GLN A N 1
ATOM 2432 C CA . GLN A 1 301 ? 11.073 19.804 -28.815 1.00 91.75 301 GLN A CA 1
ATOM 2433 C C . GLN A 1 301 ? 9.748 20.017 -29.559 1.00 91.75 301 GLN A C 1
ATOM 2435 O O . GLN A 1 301 ? 8.684 19.919 -28.951 1.00 91.75 301 GLN A O 1
ATOM 2440 N N . ASP A 1 302 ? 9.799 20.205 -30.881 1.00 91.88 302 ASP A N 1
ATOM 2441 C CA . ASP A 1 302 ? 8.606 20.476 -31.698 1.00 91.88 302 ASP A CA 1
ATOM 2442 C C . ASP A 1 302 ? 7.621 19.300 -31.718 1.00 91.88 302 ASP A C 1
ATOM 2444 O O . ASP A 1 302 ? 6.407 19.487 -31.740 1.00 91.88 302 ASP A O 1
ATOM 2448 N N . CYS A 1 303 ? 8.141 18.070 -31.699 1.00 88.88 303 CYS A N 1
ATOM 2449 C CA . CYS A 1 303 ? 7.324 16.857 -31.698 1.00 88.88 303 CYS A CA 1
ATOM 2450 C C . CYS A 1 303 ? 7.113 16.268 -30.299 1.00 88.88 303 CYS A C 1
ATOM 2452 O O . CYS A 1 303 ? 6.301 15.360 -30.155 1.00 88.88 303 CYS A O 1
ATOM 2454 N N . SER A 1 304 ? 7.843 16.754 -29.290 1.00 89.06 304 SER A N 1
ATOM 2455 C CA . SER A 1 304 ? 7.849 16.225 -27.921 1.00 89.06 304 SER A CA 1
ATOM 2456 C C . SER A 1 304 ? 8.120 14.713 -27.844 1.00 89.06 304 SER A C 1
ATOM 2458 O O . SER A 1 304 ? 7.437 13.975 -27.135 1.00 89.06 304 SER A O 1
ATOM 2460 N N . VAL A 1 305 ? 9.117 14.235 -28.599 1.00 87.81 305 VAL A N 1
ATOM 2461 C CA . VAL A 1 305 ? 9.499 12.811 -28.669 1.00 87.81 305 VAL A CA 1
ATOM 2462 C C . VAL A 1 305 ? 11.013 12.622 -28.604 1.00 87.81 305 VAL A C 1
ATOM 2464 O O . VAL A 1 305 ? 11.777 13.437 -29.127 1.00 87.81 305 VAL A O 1
ATOM 2467 N N . CYS A 1 306 ? 11.445 11.510 -28.008 1.00 89.12 306 CYS A N 1
ATOM 2468 C CA . CYS A 1 306 ? 12.836 11.061 -28.046 1.00 89.12 306 CYS A CA 1
ATOM 2469 C C . CYS A 1 306 ? 13.121 10.338 -29.369 1.00 89.12 306 CYS A C 1
ATOM 2471 O O . CYS A 1 306 ? 12.324 9.504 -29.810 1.00 89.12 306 CYS A O 1
ATOM 2473 N N . ILE A 1 307 ? 14.258 10.636 -29.995 1.00 88.88 307 ILE A N 1
ATOM 2474 C CA . ILE A 1 307 ? 14.648 10.102 -31.302 1.00 88.88 307 ILE A CA 1
ATOM 2475 C C . ILE A 1 307 ? 16.120 9.658 -31.319 1.00 88.88 307 ILE A C 1
ATOM 2477 O O . ILE A 1 307 ? 16.951 10.171 -30.571 1.00 88.88 307 ILE A O 1
ATOM 2481 N N . CYS A 1 308 ? 16.454 8.711 -32.199 1.00 90.19 308 CYS A N 1
ATOM 2482 C CA . CYS A 1 308 ? 17.843 8.327 -32.469 1.00 90.19 308 CYS A CA 1
ATOM 2483 C C . CYS A 1 308 ? 18.534 9.301 -33.441 1.00 90.19 308 CYS A C 1
ATOM 2485 O O . CYS A 1 308 ? 17.871 10.077 -34.143 1.00 90.19 308 CYS A O 1
ATOM 2487 N N . HIS A 1 309 ? 19.860 9.196 -33.564 1.00 88.00 309 HIS A N 1
ATOM 2488 C CA . HIS A 1 309 ? 20.655 9.987 -34.512 1.00 88.00 309 HIS A CA 1
ATOM 2489 C C . HIS A 1 309 ? 20.204 9.855 -35.982 1.00 88.00 309 HIS A C 1
ATOM 2491 O O . HIS A 1 309 ? 20.246 10.807 -36.753 1.00 88.00 309 HIS A O 1
ATOM 2497 N N . LYS A 1 310 ? 19.697 8.695 -36.413 1.00 87.69 310 LYS A N 1
ATOM 2498 C CA . LYS A 1 310 ? 19.181 8.560 -37.789 1.00 87.69 310 LYS A CA 1
ATOM 2499 C C . LYS A 1 310 ? 17.901 9.379 -38.007 1.00 87.69 310 LYS A C 1
ATOM 2501 O O . LYS A 1 310 ? 17.708 9.976 -39.066 1.00 87.69 310 LYS A O 1
ATOM 2506 N N . CYS A 1 311 ? 17.023 9.432 -37.007 1.00 88.00 311 CYS A N 1
ATOM 2507 C CA . CYS A 1 311 ? 15.772 10.186 -37.080 1.00 88.00 311 CYS A CA 1
ATOM 2508 C C . CYS A 1 311 ? 16.001 11.701 -37.095 1.00 88.00 311 CYS A C 1
ATOM 2510 O O . CYS A 1 311 ? 15.243 12.402 -37.775 1.00 88.00 311 CYS A O 1
ATOM 2512 N N . SER A 1 312 ? 17.039 12.196 -36.408 1.00 88.62 312 SER A N 1
ATOM 2513 C CA . SER A 1 312 ? 17.404 13.618 -36.440 1.00 88.62 312 SER A CA 1
ATOM 2514 C C . SER A 1 312 ? 17.789 14.080 -37.844 1.00 88.62 312 SER A C 1
ATOM 2516 O O . SER A 1 312 ? 17.446 15.188 -38.236 1.00 88.62 312 SER A O 1
ATOM 2518 N N . ILE A 1 313 ? 18.415 13.211 -38.640 1.00 87.75 313 ILE A N 1
ATOM 2519 C CA . ILE A 1 313 ? 18.859 13.533 -40.004 1.00 87.75 313 ILE A CA 1
ATOM 2520 C C . ILE A 1 313 ? 17.729 13.404 -41.034 1.00 87.75 313 ILE A C 1
ATOM 2522 O O . ILE A 1 313 ? 17.679 14.164 -42.003 1.00 87.75 313 ILE A O 1
ATOM 2526 N N . VAL A 1 314 ? 16.831 12.430 -40.865 1.00 88.94 314 VAL A N 1
ATOM 2527 C CA . VAL A 1 314 ? 15.838 12.101 -41.901 1.00 88.94 314 VAL A CA 1
ATOM 2528 C C . VAL A 1 314 ? 14.495 12.780 -41.651 1.00 88.94 314 VAL A C 1
ATOM 2530 O O . VAL A 1 314 ? 13.986 13.472 -42.525 1.00 88.94 314 VAL A O 1
ATOM 2533 N N . SER A 1 315 ? 13.899 12.561 -40.476 1.00 86.44 315 SER A N 1
ATOM 2534 C CA . SER A 1 315 ? 12.506 12.954 -40.199 1.00 86.44 315 SER A CA 1
ATOM 2535 C C . SER A 1 315 ? 12.388 14.252 -39.398 1.00 86.44 315 SER A C 1
ATOM 2537 O O . SER A 1 315 ? 11.378 14.935 -39.514 1.00 86.44 315 SER A O 1
ATOM 2539 N N . HIS A 1 316 ? 13.409 14.597 -38.609 1.00 89.06 316 HIS A N 1
ATOM 2540 C CA . HIS A 1 316 ? 13.400 15.754 -37.705 1.00 89.06 316 HIS A CA 1
ATOM 2541 C C . HIS A 1 316 ? 14.502 16.777 -38.033 1.00 89.06 316 HIS A C 1
ATOM 2543 O O . HIS A 1 316 ? 14.900 17.563 -37.180 1.00 89.06 316 HIS A O 1
ATOM 2549 N N . ASN A 1 317 ? 14.989 16.802 -39.276 1.00 88.50 317 ASN A N 1
ATOM 2550 C CA . ASN A 1 317 ? 16.141 17.620 -39.686 1.00 88.50 317 ASN A CA 1
ATOM 2551 C C . ASN A 1 317 ? 15.917 19.135 -39.684 1.00 88.50 317 ASN A C 1
ATOM 2553 O O . ASN A 1 317 ? 16.870 19.899 -39.807 1.00 88.50 317 ASN A O 1
ATOM 2557 N N . ARG A 1 318 ? 14.663 19.572 -39.578 1.00 91.06 318 ARG A N 1
ATOM 2558 C CA . ARG A 1 318 ? 14.270 20.985 -39.487 1.00 91.06 318 ARG A CA 1
ATOM 2559 C C . ARG A 1 318 ? 13.654 21.335 -38.137 1.00 91.06 318 ARG A C 1
ATOM 2561 O O . ARG A 1 318 ? 13.103 22.421 -38.001 1.00 91.06 318 ARG A O 1
ATOM 2568 N N . HIS A 1 319 ? 13.686 20.409 -37.186 1.00 94.38 319 HIS A N 1
ATOM 2569 C CA . HIS A 1 319 ? 13.128 20.616 -35.859 1.00 94.38 319 HIS A CA 1
ATOM 2570 C C . HIS A 1 319 ? 14.221 21.027 -34.877 1.00 94.38 319 HIS A C 1
ATOM 2572 O O . HIS A 1 319 ? 15.409 20.788 -35.101 1.00 94.38 319 HIS A O 1
ATOM 2578 N N . THR A 1 320 ? 13.808 21.626 -33.769 1.00 93.31 320 THR A N 1
ATOM 2579 C CA . THR A 1 320 ? 14.684 21.969 -32.657 1.00 93.31 320 THR A CA 1
ATOM 2580 C C . THR A 1 320 ? 15.012 20.700 -31.883 1.00 93.31 320 THR A C 1
ATOM 2582 O O . THR A 1 320 ? 14.132 20.047 -31.307 1.00 93.31 320 THR A O 1
ATOM 2585 N N . LEU A 1 321 ? 16.290 20.332 -31.917 1.00 92.69 321 LEU A N 1
ATOM 2586 C CA . LEU A 1 321 ? 16.820 19.134 -31.283 1.00 92.69 321 LEU A CA 1
ATOM 2587 C C . LEU A 1 321 ? 17.747 19.531 -30.146 1.00 92.69 321 LEU A C 1
ATOM 2589 O O . LEU A 1 321 ? 18.633 20.364 -30.324 1.00 92.69 321 LEU A O 1
ATOM 2593 N N . VAL A 1 322 ? 17.545 18.894 -29.002 1.00 93.56 322 VAL A N 1
ATOM 2594 C CA . VAL A 1 322 ? 18.395 19.031 -27.820 1.00 93.56 322 VAL A CA 1
ATOM 2595 C C . VAL A 1 322 ? 18.937 17.652 -27.473 1.00 93.56 322 VAL A C 1
ATOM 2597 O O . VAL A 1 322 ? 18.310 16.635 -27.791 1.00 93.56 322 VAL A O 1
ATOM 2600 N N . ASP A 1 323 ? 20.114 17.607 -26.858 1.00 93.19 323 ASP A N 1
ATOM 2601 C CA . ASP A 1 323 ? 20.644 16.374 -26.289 1.00 93.19 323 ASP A CA 1
ATOM 2602 C C . ASP A 1 323 ? 19.648 15.787 -25.271 1.00 93.19 323 ASP A C 1
ATOM 2604 O O . ASP A 1 323 ? 19.023 16.516 -24.491 1.00 93.19 323 ASP A O 1
ATOM 2608 N N . LEU A 1 324 ? 19.449 14.466 -25.309 1.00 89.75 324 LEU A N 1
ATOM 2609 C CA . LEU A 1 324 ? 18.466 13.804 -24.452 1.00 89.75 324 LEU A CA 1
ATOM 2610 C C . LEU A 1 324 ? 18.778 14.001 -22.963 1.00 89.75 324 LEU A C 1
ATOM 2612 O O . LEU A 1 324 ? 17.850 14.167 -22.169 1.00 89.75 324 LEU A O 1
ATOM 2616 N N . GLN A 1 325 ? 20.057 13.987 -22.583 1.00 88.31 325 GLN A N 1
ATOM 2617 C CA . GLN A 1 325 ? 20.477 14.136 -21.195 1.00 88.31 325 GLN A CA 1
ATOM 2618 C C . GLN A 1 325 ? 20.240 15.567 -20.705 1.00 88.31 325 GLN A C 1
ATOM 2620 O O . GLN A 1 325 ? 19.687 15.748 -19.621 1.00 88.31 325 GLN A O 1
ATOM 2625 N N . GLU A 1 326 ? 20.570 16.572 -21.520 1.00 90.88 326 GLU A N 1
ATOM 2626 C CA . GLU A 1 326 ? 20.300 17.983 -21.208 1.00 90.88 326 GLU A CA 1
ATOM 2627 C C . GLU A 1 326 ? 18.794 18.234 -21.016 1.00 90.88 326 GLU A C 1
ATOM 2629 O O . GLU A 1 326 ? 18.369 18.767 -19.986 1.00 90.88 326 GLU A O 1
ATOM 2634 N N . ALA A 1 327 ? 17.965 17.766 -21.956 1.00 92.12 327 ALA A N 1
ATOM 2635 C CA . ALA A 1 327 ? 16.512 17.895 -21.861 1.00 92.12 327 ALA A CA 1
ATOM 2636 C C . ALA A 1 327 ? 15.942 17.159 -20.631 1.00 92.12 327 ALA A C 1
ATOM 2638 O O . ALA A 1 327 ? 15.037 17.661 -19.955 1.00 92.12 327 ALA A O 1
ATOM 2639 N N . ALA A 1 328 ? 16.477 15.977 -20.309 1.00 90.06 328 ALA A N 1
ATOM 2640 C CA . ALA A 1 328 ? 16.067 15.206 -19.140 1.00 90.06 328 ALA A CA 1
ATOM 2641 C C . ALA A 1 328 ? 16.435 15.905 -17.821 1.00 90.06 328 ALA A C 1
ATOM 2643 O O . ALA A 1 328 ? 15.639 15.889 -16.879 1.00 90.06 328 ALA A O 1
ATOM 2644 N N . GLU A 1 329 ? 17.611 16.529 -17.735 1.00 91.44 329 GLU A N 1
ATOM 2645 C CA . GLU A 1 329 ? 18.051 17.277 -16.554 1.00 91.44 329 GLU A CA 1
ATOM 2646 C C . GLU A 1 329 ? 17.190 18.518 -16.306 1.00 91.44 329 GLU A C 1
ATOM 2648 O O . GLU A 1 329 ? 16.775 18.759 -15.165 1.00 91.44 329 GLU A O 1
ATOM 2653 N N . GLU A 1 330 ? 16.835 19.249 -17.364 1.00 91.38 330 GLU A N 1
ATOM 2654 C CA . GLU A 1 330 ? 15.920 20.386 -17.269 1.00 91.38 330 GLU A CA 1
ATOM 2655 C C . GLU A 1 330 ? 14.537 19.948 -16.757 1.00 91.38 330 GLU A C 1
ATOM 2657 O O . GLU A 1 330 ? 14.035 20.480 -15.759 1.00 91.38 330 GLU A O 1
ATOM 2662 N N . GLN A 1 331 ? 13.940 18.924 -17.379 1.00 88.88 331 GLN A N 1
ATOM 2663 C CA . GLN A 1 331 ? 12.641 18.388 -16.958 1.00 88.88 331 GLN A CA 1
ATOM 2664 C C . GLN A 1 331 ? 12.685 17.846 -15.523 1.00 88.88 331 GLN A C 1
ATOM 2666 O O . GLN A 1 331 ? 11.780 18.103 -14.726 1.00 88.88 331 GLN A O 1
ATOM 2671 N N . LYS A 1 332 ? 13.771 17.169 -15.134 1.00 90.25 332 LYS A N 1
ATOM 2672 C CA . LYS A 1 332 ? 13.985 16.687 -13.761 1.00 90.25 332 LYS A CA 1
ATOM 2673 C C . LYS A 1 332 ? 14.008 17.832 -12.750 1.00 90.25 332 LYS A C 1
ATOM 2675 O O . LYS A 1 332 ? 13.431 17.695 -11.664 1.00 90.25 332 LYS A O 1
ATOM 2680 N N . MET A 1 333 ? 14.648 18.956 -13.075 1.00 91.06 333 MET A N 1
ATOM 2681 C CA . MET A 1 333 ? 14.665 20.133 -12.206 1.00 91.06 333 MET A CA 1
ATOM 2682 C C . MET A 1 333 ? 13.256 20.714 -12.038 1.00 91.06 333 MET A C 1
ATOM 2684 O O . MET A 1 333 ? 12.823 20.941 -10.904 1.00 91.06 333 MET A O 1
ATOM 2688 N N . GLN A 1 334 ? 12.516 20.880 -13.138 1.00 92.62 334 GLN A N 1
ATOM 2689 C CA . GLN A 1 334 ? 11.131 21.364 -13.112 1.00 92.62 334 GLN A CA 1
ATOM 2690 C C . GLN A 1 334 ? 10.228 20.444 -12.270 1.00 92.62 334 GLN A C 1
ATOM 2692 O O . GLN A 1 334 ? 9.524 20.911 -11.370 1.00 92.62 334 GLN A O 1
ATOM 2697 N N . MET A 1 335 ? 10.310 19.124 -12.481 1.00 87.88 335 MET A N 1
ATOM 2698 C CA . MET A 1 335 ? 9.575 18.128 -11.691 1.00 87.88 335 MET A CA 1
ATOM 2699 C C . MET A 1 335 ? 9.907 18.224 -10.199 1.00 87.88 335 MET A C 1
ATOM 2701 O O . MET A 1 335 ? 9.005 18.238 -9.363 1.00 87.88 335 MET A O 1
ATOM 2705 N N . THR A 1 336 ? 11.191 18.341 -9.849 1.00 90.12 336 THR A N 1
ATOM 2706 C CA . THR A 1 336 ? 11.640 18.416 -8.449 1.00 90.12 336 THR A CA 1
ATOM 2707 C C . THR A 1 336 ? 11.079 19.652 -7.740 1.00 90.12 336 THR A C 1
ATOM 2709 O O . THR A 1 336 ? 10.627 19.553 -6.596 1.00 90.12 336 THR A O 1
ATOM 2712 N N . GLN A 1 337 ? 11.035 20.801 -8.421 1.00 92.31 337 GLN A N 1
ATOM 2713 C CA . GLN A 1 337 ? 10.442 22.030 -7.883 1.00 92.31 337 GLN A CA 1
ATOM 2714 C C . GLN A 1 337 ? 8.933 21.889 -7.637 1.00 92.31 337 GLN A C 1
ATOM 2716 O O . GLN A 1 337 ? 8.431 22.301 -6.588 1.00 92.31 337 GLN A O 1
ATOM 2721 N N . VAL A 1 338 ? 8.192 21.293 -8.577 1.00 94.56 338 VAL A N 1
ATOM 2722 C CA . VAL A 1 338 ? 6.749 21.049 -8.408 1.00 94.56 338 VAL A CA 1
ATOM 2723 C C . VAL A 1 338 ? 6.499 20.045 -7.282 1.00 94.56 338 VAL A C 1
ATOM 2725 O O . VAL A 1 338 ? 5.630 20.271 -6.439 1.00 94.56 338 VAL A O 1
ATOM 2728 N N . PHE A 1 339 ? 7.292 18.974 -7.203 1.00 89.00 339 PHE A N 1
ATOM 2729 C CA . PHE A 1 339 ? 7.185 17.980 -6.136 1.00 89.00 339 PHE A CA 1
ATOM 2730 C C . PHE A 1 339 ? 7.449 18.567 -4.754 1.00 89.00 339 PHE A C 1
ATOM 2732 O O . PHE A 1 339 ? 6.765 18.175 -3.813 1.00 89.00 339 PHE A O 1
ATOM 2739 N N . ALA A 1 340 ? 8.373 19.521 -4.612 1.00 90.81 340 ALA A N 1
ATOM 2740 C CA . ALA A 1 340 ? 8.581 20.220 -3.344 1.00 90.81 340 ALA A CA 1
ATOM 2741 C C . ALA A 1 340 ? 7.291 20.920 -2.875 1.00 90.81 340 ALA A C 1
ATOM 2743 O O . ALA A 1 340 ? 6.824 20.674 -1.765 1.00 90.81 340 ALA A O 1
ATOM 2744 N N . LYS A 1 341 ? 6.635 21.675 -3.767 1.00 93.62 341 LYS A N 1
ATOM 2745 C CA . LYS A 1 341 ? 5.360 22.356 -3.470 1.00 93.62 341 LYS A CA 1
ATOM 2746 C C . LYS A 1 341 ? 4.229 21.377 -3.138 1.00 93.62 341 LYS A C 1
ATOM 2748 O O . LYS A 1 341 ? 3.402 21.642 -2.267 1.00 93.62 341 LYS A O 1
ATOM 2753 N N . VAL A 1 342 ? 4.157 20.242 -3.838 1.00 89.38 342 VAL A N 1
ATOM 2754 C CA . VAL A 1 342 ? 3.152 19.200 -3.558 1.00 89.38 342 VAL A CA 1
ATOM 2755 C C . VAL A 1 342 ? 3.417 18.532 -2.206 1.00 89.38 342 VAL A C 1
ATOM 2757 O O . VAL A 1 342 ? 2.472 18.317 -1.450 1.00 89.38 342 VAL A O 1
ATOM 2760 N N . LYS A 1 343 ? 4.682 18.262 -1.859 1.00 89.94 343 LYS A N 1
ATOM 2761 C CA . LYS A 1 343 ? 5.070 17.707 -0.552 1.00 89.94 343 LYS A CA 1
ATOM 2762 C C . LYS A 1 343 ? 4.721 18.649 0.598 1.00 89.94 343 LYS A C 1
ATOM 2764 O O . LYS A 1 343 ? 4.199 18.192 1.607 1.00 89.94 343 LYS A O 1
ATOM 2769 N N . GLU A 1 344 ? 4.918 19.955 0.436 1.00 90.50 344 GLU A N 1
ATOM 2770 C CA . GLU A 1 344 ? 4.471 20.949 1.424 1.00 90.50 344 GLU A CA 1
ATOM 2771 C C . GLU A 1 344 ? 2.950 20.898 1.632 1.00 90.50 344 GLU A C 1
ATOM 2773 O O . GLU A 1 344 ? 2.470 20.875 2.767 1.00 90.50 344 GLU A O 1
ATOM 2778 N N . LYS A 1 345 ? 2.173 20.810 0.542 1.00 92.50 345 LYS A N 1
ATOM 2779 C CA . LYS A 1 345 ? 0.715 20.635 0.635 1.00 92.50 345 LYS A CA 1
ATOM 2780 C C . LYS A 1 345 ? 0.323 19.323 1.314 1.00 92.50 345 LYS A C 1
ATOM 2782 O O . LYS A 1 345 ? -0.655 19.321 2.059 1.00 92.50 345 LYS A O 1
ATOM 2787 N N . LEU A 1 346 ? 1.062 18.239 1.081 1.00 86.56 346 LEU A N 1
ATOM 2788 C CA . LEU A 1 346 ? 0.812 16.948 1.719 1.00 86.56 346 LEU A CA 1
ATOM 2789 C C . LEU A 1 346 ? 0.946 17.052 3.243 1.00 86.56 346 LEU A C 1
ATOM 2791 O O . LEU A 1 346 ? 0.010 16.682 3.944 1.00 86.56 346 LEU A O 1
ATOM 2795 N N . VAL A 1 347 ? 2.021 17.672 3.741 1.00 90.94 347 VAL A N 1
ATOM 2796 C CA . VAL A 1 347 ? 2.227 17.905 5.184 1.00 90.94 347 VAL A CA 1
ATOM 2797 C C . VAL A 1 347 ? 1.077 18.716 5.789 1.00 90.94 347 VAL A C 1
ATOM 2799 O O . VAL A 1 347 ? 0.596 18.418 6.882 1.00 90.94 347 VAL A O 1
ATOM 2802 N N . ILE A 1 348 ? 0.578 19.730 5.072 1.00 93.75 348 ILE A N 1
ATOM 2803 C CA . ILE A 1 348 ? -0.582 20.510 5.526 1.00 93.75 348 ILE A CA 1
ATOM 2804 C C . ILE A 1 348 ? -1.823 19.618 5.640 1.00 93.75 348 ILE A C 1
ATOM 2806 O O . ILE A 1 348 ? -2.541 19.704 6.637 1.00 93.75 348 ILE A O 1
ATOM 2810 N N . VAL A 1 349 ? -2.091 18.770 4.646 1.00 89.62 349 VAL A N 1
ATOM 2811 C CA . VAL A 1 349 ? -3.234 17.844 4.671 1.00 89.62 349 VAL A CA 1
ATOM 2812 C C . VAL A 1 349 ? -3.097 16.831 5.808 1.00 89.62 349 VAL A C 1
ATOM 2814 O O . VAL A 1 349 ? -4.043 16.670 6.573 1.00 89.62 349 VAL A O 1
ATOM 2817 N N . GLU A 1 350 ? -1.925 16.225 5.989 1.00 89.38 350 GLU A N 1
ATOM 2818 C CA . GLU A 1 350 ? -1.642 15.298 7.093 1.00 89.38 350 GLU A CA 1
ATOM 2819 C C . GLU A 1 350 ? -1.847 15.969 8.457 1.00 89.38 350 GLU A C 1
ATOM 2821 O O . GLU A 1 350 ? -2.514 15.415 9.330 1.00 89.38 350 GLU A O 1
ATOM 2826 N N . SER A 1 351 ? -1.382 17.213 8.620 1.00 90.19 351 SER A N 1
ATOM 2827 C CA . SER A 1 351 ? -1.599 17.975 9.856 1.00 90.19 351 SER A CA 1
ATOM 2828 C C . SER A 1 351 ? -3.083 18.253 10.128 1.00 90.19 351 SER A C 1
ATOM 2830 O O . SER A 1 351 ? -3.518 18.231 11.279 1.00 90.19 351 SER A O 1
ATOM 2832 N N . LYS A 1 352 ? -3.884 18.491 9.078 1.00 93.50 352 LYS A N 1
ATOM 2833 C CA . LYS A 1 352 ? -5.338 18.667 9.200 1.00 93.50 352 LYS A CA 1
ATOM 2834 C C . LYS A 1 352 ? -6.021 17.360 9.585 1.00 93.50 352 LYS A C 1
ATOM 2836 O O . LYS A 1 352 ? -6.899 17.393 10.439 1.00 93.50 352 LYS A O 1
ATOM 2841 N N . ILE A 1 353 ? -5.606 16.235 9.000 1.00 89.19 353 ILE A N 1
ATOM 2842 C CA . ILE A 1 353 ? -6.110 14.903 9.359 1.00 89.19 353 ILE A CA 1
ATOM 2843 C C . ILE A 1 353 ? -5.803 14.604 10.832 1.00 89.19 353 ILE A C 1
ATOM 2845 O O . ILE A 1 353 ? -6.711 14.208 11.558 1.00 89.19 353 ILE A O 1
ATOM 2849 N N . SER A 1 354 ? -4.576 14.867 11.299 1.00 88.44 354 SER A N 1
ATOM 2850 C CA . SER A 1 354 ? -4.195 14.682 12.709 1.00 88.44 354 SER A CA 1
ATOM 2851 C C . SER A 1 354 ? -5.079 15.505 13.645 1.00 88.44 354 SER A C 1
ATOM 2853 O O . SER A 1 354 ? -5.719 14.949 14.533 1.00 88.44 354 SER A O 1
ATOM 2855 N N . LYS A 1 355 ? -5.210 16.814 13.387 1.00 92.75 355 LYS A N 1
ATOM 2856 C CA . LYS A 1 355 ? -6.058 17.708 14.196 1.00 92.75 355 LYS A CA 1
ATOM 2857 C C . LYS A 1 355 ? -7.521 17.272 14.215 1.00 92.75 355 LYS A C 1
ATOM 2859 O O . LYS A 1 355 ? -8.164 17.324 15.256 1.00 92.75 355 LYS A O 1
ATOM 2864 N N . GLN A 1 356 ? -8.055 16.855 13.067 1.00 91.25 356 GLN A N 1
ATOM 2865 C CA . GLN A 1 356 ? -9.431 16.373 12.974 1.00 91.25 356 GLN A CA 1
ATOM 2866 C C . GLN A 1 356 ? -9.622 15.072 13.764 1.00 91.25 356 GLN A C 1
ATOM 2868 O O . GLN A 1 356 ? -10.658 14.895 14.397 1.00 91.25 356 GLN A O 1
ATOM 2873 N N . THR A 1 357 ? -8.620 14.191 13.751 1.00 87.06 357 THR A N 1
ATOM 2874 C CA . THR A 1 357 ? -8.635 12.934 14.509 1.00 87.06 357 THR A CA 1
ATOM 2875 C C . THR A 1 357 ? -8.607 13.207 16.014 1.00 87.06 357 THR A C 1
ATOM 2877 O O . THR A 1 357 ? -9.414 12.637 16.733 1.00 87.06 357 THR A O 1
ATOM 2880 N N . GLU A 1 358 ? -7.772 14.141 16.483 1.00 90.81 358 GLU A N 1
ATOM 2881 C CA . GLU A 1 358 ? -7.729 14.568 17.895 1.00 90.81 358 GLU A CA 1
ATOM 2882 C C . GLU A 1 358 ? -9.052 15.196 18.366 1.00 90.81 358 GLU A C 1
ATOM 2884 O O . GLU A 1 358 ? -9.518 14.948 19.478 1.00 90.81 358 GLU A O 1
ATOM 2889 N N . LEU A 1 359 ? -9.685 16.014 17.518 1.00 95.31 359 LEU A N 1
ATOM 2890 C CA . LEU A 1 359 ? -11.009 16.580 17.796 1.00 95.31 359 LEU A CA 1
ATOM 2891 C C . LEU A 1 359 ? -12.081 15.490 17.893 1.00 95.31 359 LEU A C 1
ATOM 2893 O O . LEU A 1 359 ? -12.938 15.553 18.772 1.00 95.31 359 LEU A O 1
ATOM 2897 N N . MET A 1 360 ? -12.027 14.498 17.002 1.00 90.62 360 MET A N 1
ATOM 2898 C CA . MET A 1 360 ? -12.944 13.361 17.001 1.00 90.62 360 MET A CA 1
ATOM 2899 C C . MET A 1 360 ? -12.796 12.531 18.281 1.00 90.62 360 MET A C 1
ATOM 2901 O O . MET A 1 360 ? -13.796 12.313 18.958 1.00 90.62 360 MET A O 1
ATOM 2905 N N . THR A 1 361 ? -11.571 12.167 18.677 1.00 90.69 361 THR A N 1
ATOM 2906 C CA . THR A 1 361 ? -11.329 11.403 19.914 1.00 90.69 361 THR A CA 1
ATOM 2907 C C . THR A 1 361 ? -11.777 12.171 21.153 1.00 90.69 361 THR A C 1
ATOM 2909 O O . THR A 1 361 ? -12.417 11.605 22.032 1.00 90.69 361 THR A O 1
ATOM 2912 N N . LYS A 1 362 ? -11.521 13.486 21.211 1.00 93.56 362 LYS A N 1
ATOM 2913 C CA . LYS A 1 362 ? -11.975 14.316 22.333 1.00 93.56 362 LYS A CA 1
ATOM 2914 C C . LYS A 1 362 ? -13.504 14.378 22.420 1.00 93.56 362 LYS A C 1
ATOM 2916 O O . LYS A 1 362 ? -14.063 14.297 23.508 1.00 93.56 362 LYS A O 1
ATOM 2921 N N . SER A 1 363 ? -14.184 14.499 21.279 1.00 91.88 363 SER A N 1
ATOM 2922 C CA . SER A 1 363 ? -15.648 14.458 21.239 1.00 91.88 363 SER A CA 1
ATOM 2923 C C . SER A 1 363 ? -16.192 13.105 21.709 1.00 91.88 363 SER A C 1
ATOM 2925 O O . SER A 1 363 ? -17.210 13.077 22.394 1.00 91.88 363 SER A O 1
ATOM 2927 N N . GLU A 1 364 ? -15.540 11.994 21.356 1.00 91.25 364 GLU A N 1
ATOM 2928 C CA . GLU A 1 364 ? -15.916 10.649 21.812 1.00 91.25 364 GLU A CA 1
ATOM 2929 C C . GLU A 1 364 ? -15.724 10.484 23.328 1.00 91.25 364 GLU A C 1
ATOM 2931 O O . GLU A 1 364 ? -16.605 9.942 23.996 1.00 91.25 364 GLU A O 1
ATOM 2936 N N . GLU A 1 365 ? -14.630 11.007 23.893 1.00 92.56 365 GLU A N 1
ATOM 2937 C CA . GLU A 1 365 ? -14.376 11.014 25.342 1.00 92.56 365 GLU A CA 1
ATOM 2938 C C . GLU A 1 365 ? -15.429 11.830 26.107 1.00 92.56 365 GLU A C 1
ATOM 2940 O O . GLU A 1 365 ? -15.941 11.378 27.134 1.00 92.56 365 GLU A O 1
ATOM 2945 N N . GLU A 1 366 ? -15.791 13.014 25.600 1.00 95.25 366 GLU A N 1
ATOM 2946 C CA . GLU A 1 366 ? -16.828 13.867 26.194 1.00 95.25 366 GLU A CA 1
ATOM 2947 C C . GLU A 1 366 ? -18.207 13.184 26.174 1.00 95.25 366 GLU A C 1
ATOM 2949 O O . GLU A 1 366 ? -18.934 13.237 27.170 1.00 95.25 366 GLU A O 1
ATOM 2954 N N . ILE A 1 367 ? -18.549 12.494 25.078 1.00 94.69 367 ILE A N 1
ATOM 2955 C CA . ILE A 1 367 ? -19.786 11.706 24.974 1.00 94.69 367 ILE A CA 1
ATOM 2956 C C . ILE A 1 367 ? -19.768 10.543 25.973 1.00 94.69 367 ILE A C 1
ATOM 2958 O O . ILE A 1 367 ? -20.715 10.407 26.748 1.00 94.69 367 ILE A O 1
ATOM 2962 N N . CYS A 1 368 ? -18.684 9.760 26.033 1.00 93.75 368 CYS A N 1
ATOM 2963 C CA . CYS A 1 368 ? -18.548 8.654 26.988 1.00 93.75 368 CYS A CA 1
ATOM 2964 C C . CYS A 1 368 ? -18.701 9.132 28.441 1.00 93.75 368 CYS A C 1
ATOM 2966 O O . CYS A 1 368 ? -19.423 8.525 29.234 1.00 93.75 368 CYS A O 1
ATOM 2968 N N . ALA A 1 369 ? -18.057 10.248 28.797 1.00 94.94 369 ALA A N 1
ATOM 2969 C CA . ALA A 1 369 ? -18.150 10.822 30.136 1.00 94.94 369 ALA A CA 1
ATOM 2970 C C . ALA A 1 369 ? -19.578 11.288 30.467 1.00 94.94 369 ALA A C 1
ATOM 2972 O O . ALA A 1 369 ? -20.054 11.104 31.592 1.00 94.94 369 ALA A O 1
ATOM 2973 N N . ALA A 1 370 ? -20.286 11.876 29.498 1.00 95.69 370 ALA A N 1
ATOM 2974 C CA . ALA A 1 370 ? -21.683 12.264 29.666 1.00 95.69 370 ALA A CA 1
ATOM 2975 C C . ALA A 1 370 ? -22.592 11.040 29.879 1.00 95.69 370 ALA A C 1
ATOM 2977 O O . ALA A 1 370 ? -23.408 11.045 30.804 1.00 95.69 370 ALA A O 1
ATOM 2978 N N . GLU A 1 371 ? -22.422 9.977 29.091 1.00 94.94 371 GLU A N 1
ATOM 2979 C CA . GLU A 1 371 ? -23.163 8.717 29.245 1.00 94.94 371 GLU A CA 1
ATOM 2980 C C . GLU A 1 371 ? -22.914 8.059 30.612 1.00 94.94 371 GLU A C 1
ATOM 2982 O O . GLU A 1 371 ? -23.850 7.591 31.274 1.00 94.94 371 GLU A O 1
ATOM 2987 N N . GLU A 1 372 ? -21.667 8.074 31.088 1.00 95.31 372 GLU A N 1
ATOM 2988 C CA . GLU A 1 372 ? -21.310 7.536 32.401 1.00 95.31 372 GLU A CA 1
ATOM 2989 C C . GLU A 1 372 ? -21.944 8.355 33.535 1.00 95.31 372 GLU A C 1
ATOM 2991 O O . GLU A 1 372 ? -22.478 7.790 34.493 1.00 95.31 372 GLU A O 1
ATOM 2996 N N . ASN A 1 373 ? -21.955 9.686 33.415 1.00 96.00 373 ASN A N 1
ATOM 2997 C CA . ASN A 1 373 ? -22.607 10.568 34.383 1.00 96.00 373 ASN A CA 1
ATOM 2998 C C . ASN A 1 373 ? -24.124 10.346 34.435 1.00 96.00 373 ASN A C 1
ATOM 3000 O O . ASN A 1 373 ? -24.697 10.281 35.529 1.00 96.00 373 ASN A O 1
ATOM 3004 N N . VAL A 1 374 ? -24.777 10.174 33.281 1.00 96.88 374 VAL A N 1
ATOM 3005 C CA . VAL A 1 374 ? -26.204 9.820 33.216 1.00 96.88 374 VAL A CA 1
ATOM 3006 C C . VAL A 1 374 ? -26.445 8.491 33.929 1.00 96.88 374 VAL A C 1
ATOM 3008 O O . VAL A 1 374 ? -27.322 8.401 34.790 1.00 96.88 374 VAL A O 1
ATOM 3011 N N . THR A 1 375 ? -25.620 7.482 33.648 1.00 94.69 375 THR A N 1
ATOM 3012 C CA . THR A 1 375 ? -25.726 6.153 34.265 1.00 94.69 375 THR A CA 1
ATOM 3013 C C . THR A 1 375 ? -25.559 6.215 35.785 1.00 94.69 375 THR A C 1
ATOM 3015 O O . THR A 1 375 ? -26.397 5.679 36.514 1.00 94.69 375 THR A O 1
ATOM 3018 N N . LYS A 1 376 ? -24.532 6.918 36.282 1.00 95.69 376 LYS A N 1
ATOM 3019 C CA . LYS A 1 376 ? -24.295 7.135 37.721 1.00 95.69 376 LYS A CA 1
ATOM 3020 C C . LYS A 1 376 ? -25.481 7.826 38.391 1.00 95.69 376 LYS A C 1
ATOM 3022 O O . LYS A 1 376 ? -25.936 7.382 39.442 1.00 95.69 376 LYS A O 1
ATOM 3027 N N . THR A 1 377 ? -26.022 8.867 37.761 1.00 96.12 377 THR A N 1
ATOM 3028 C CA . THR A 1 377 ? -27.183 9.603 38.285 1.00 96.12 377 THR A CA 1
ATOM 3029 C C . THR A 1 377 ? -28.407 8.697 38.417 1.00 96.12 377 THR A C 1
ATOM 3031 O O . THR A 1 377 ? -29.068 8.687 39.454 1.00 96.12 377 THR A O 1
ATOM 3034 N N . VAL A 1 378 ? -28.695 7.889 37.392 1.00 96.56 378 VAL A N 1
ATOM 3035 C CA . VAL A 1 378 ? -29.820 6.942 37.415 1.00 96.56 378 VAL A CA 1
ATOM 3036 C C . VAL A 1 378 ? -29.627 5.877 38.497 1.00 96.56 378 VAL A C 1
ATOM 3038 O O . VAL A 1 378 ? -30.567 5.576 39.234 1.00 96.56 378 VAL A O 1
ATOM 3041 N N . GLN A 1 379 ? -28.418 5.327 38.638 1.00 95.25 379 GLN A N 1
ATOM 3042 C CA . GLN A 1 379 ? -28.107 4.344 39.681 1.00 95.25 379 GLN A CA 1
ATOM 3043 C C . GLN A 1 379 ? -28.289 4.914 41.090 1.00 95.25 379 GLN A C 1
ATOM 3045 O O . GLN A 1 379 ? -28.840 4.232 41.956 1.00 95.25 379 GLN A O 1
ATOM 3050 N N . GLU A 1 380 ? -27.893 6.166 41.309 1.00 96.19 380 GLU A N 1
ATOM 3051 C CA . GLU A 1 380 ? -28.064 6.837 42.596 1.00 96.19 380 GLU A CA 1
ATOM 3052 C C . GLU A 1 380 ? -29.545 7.056 42.935 1.00 96.19 380 GLU A C 1
ATOM 3054 O O . GLU A 1 380 ? -29.981 6.760 44.049 1.00 96.19 380 GLU A O 1
ATOM 3059 N N . ILE A 1 381 ? -30.358 7.470 41.959 1.00 96.81 381 ILE A N 1
ATOM 3060 C CA . ILE A 1 381 ? -31.814 7.588 42.136 1.00 96.81 381 ILE A CA 1
ATOM 3061 C C . ILE A 1 381 ? -32.428 6.227 42.500 1.00 96.81 381 ILE A C 1
ATOM 3063 O O . ILE A 1 381 ? -33.242 6.141 43.423 1.00 96.81 381 ILE A O 1
ATOM 3067 N N . ILE A 1 382 ? -32.018 5.148 41.820 1.00 96.81 382 ILE A N 1
ATOM 3068 C CA . ILE A 1 382 ? -32.472 3.783 42.132 1.00 96.81 382 ILE A CA 1
ATOM 3069 C C . ILE A 1 382 ? -32.075 3.387 43.561 1.00 96.81 382 ILE A C 1
ATOM 3071 O O . ILE A 1 382 ? -32.883 2.778 44.268 1.00 96.81 382 ILE A O 1
ATOM 3075 N N . ARG A 1 383 ? -30.855 3.723 44.002 1.00 96.69 383 ARG A N 1
ATOM 3076 C CA . ARG A 1 383 ? -30.368 3.434 45.359 1.00 96.69 383 ARG A CA 1
ATOM 3077 C C . ARG A 1 383 ? -31.239 4.116 46.411 1.00 96.69 383 ARG A C 1
ATOM 3079 O O . ARG A 1 383 ? -31.766 3.432 47.289 1.00 96.69 383 ARG A O 1
ATOM 3086 N N . ILE A 1 384 ? -31.457 5.425 46.276 1.00 97.19 384 ILE A N 1
ATOM 3087 C CA . ILE A 1 384 ? -32.282 6.215 47.202 1.00 97.19 384 ILE A CA 1
ATOM 3088 C C . ILE A 1 384 ? -33.714 5.664 47.257 1.00 97.19 384 ILE A C 1
ATOM 3090 O O . ILE A 1 384 ? -34.273 5.482 48.340 1.00 97.19 384 ILE A O 1
ATOM 3094 N N . ALA A 1 385 ? -34.305 5.344 46.101 1.00 96.19 385 ALA A N 1
ATOM 3095 C CA . ALA A 1 385 ? -35.652 4.784 46.038 1.00 96.19 385 ALA A CA 1
ATOM 3096 C C . ALA A 1 385 ? -35.756 3.430 46.767 1.00 96.19 385 ALA A C 1
ATOM 3098 O O . ALA A 1 385 ? -36.703 3.215 47.526 1.00 96.19 385 ALA A O 1
ATOM 3099 N N . LYS A 1 386 ? -34.765 2.541 46.597 1.00 96.44 386 LYS A N 1
ATOM 3100 C CA . LYS A 1 386 ? -34.710 1.244 47.294 1.00 96.44 386 LYS A CA 1
ATOM 3101 C C . LYS A 1 386 ? -34.515 1.389 48.803 1.00 96.44 386 LYS A C 1
ATOM 3103 O O . LYS A 1 386 ? -35.134 0.653 49.567 1.00 96.44 386 LYS A O 1
ATOM 3108 N N . GLU A 1 387 ? -33.681 2.322 49.249 1.00 96.19 387 GLU A N 1
ATOM 3109 C CA . GLU A 1 387 ? -33.489 2.602 50.679 1.00 96.19 387 GLU A CA 1
ATOM 3110 C C . GLU A 1 387 ? -34.766 3.140 51.327 1.00 96.19 387 GLU A C 1
ATOM 3112 O O . GLU A 1 387 ? -35.142 2.729 52.425 1.00 96.19 387 GLU A O 1
ATOM 3117 N N . HIS A 1 388 ? -35.489 4.009 50.623 1.00 95.50 388 HIS A N 1
ATOM 3118 C CA . HIS A 1 388 ? -36.780 4.490 51.095 1.00 95.50 388 HIS A CA 1
ATOM 3119 C C . HIS A 1 388 ? -37.825 3.361 51.151 1.00 95.50 388 HIS A C 1
ATOM 3121 O O . HIS A 1 388 ? -38.569 3.249 52.129 1.00 95.50 388 HIS A O 1
ATOM 3127 N N . GLU A 1 389 ? -37.855 2.481 50.145 1.00 96.00 389 GLU A N 1
ATOM 3128 C CA . GLU A 1 389 ? -38.732 1.304 50.122 1.00 96.00 389 GLU A CA 1
ATOM 3129 C C . GLU A 1 389 ? -38.484 0.382 51.327 1.00 96.00 389 GLU A C 1
ATOM 3131 O O . GLU A 1 389 ? -39.434 -0.027 52.005 1.00 96.00 389 GLU A O 1
ATOM 3136 N N . THR A 1 390 ? -37.220 0.063 51.626 1.00 95.69 390 THR A N 1
ATOM 3137 C CA . THR A 1 390 ? -36.869 -0.806 52.758 1.00 95.69 390 THR A CA 1
ATOM 3138 C C . THR A 1 390 ? -37.199 -0.150 54.094 1.00 95.69 390 THR A C 1
ATOM 3140 O O . THR A 1 390 ? -37.795 -0.804 54.950 1.00 95.69 390 THR A O 1
ATOM 3143 N N . ALA A 1 391 ? -36.919 1.146 54.259 1.00 95.88 391 ALA A N 1
ATOM 3144 C CA . ALA A 1 391 ? -37.265 1.888 55.470 1.00 95.88 391 ALA A CA 1
ATOM 3145 C C . ALA A 1 391 ? -38.781 1.892 55.740 1.00 95.88 391 ALA A C 1
ATOM 3147 O O . ALA A 1 391 ? -39.215 1.663 56.874 1.00 95.88 391 ALA A O 1
ATOM 3148 N N . LEU A 1 392 ? -39.604 2.101 54.705 1.00 95.62 392 LEU A N 1
ATOM 3149 C CA . LEU A 1 392 ? -41.063 2.032 54.826 1.00 95.62 392 LEU A CA 1
ATOM 3150 C C . LEU A 1 392 ? -41.544 0.620 55.175 1.00 95.62 392 LEU A C 1
ATOM 3152 O O . LEU A 1 392 ? -42.396 0.463 56.052 1.00 95.62 392 LEU A O 1
ATOM 3156 N N . LYS A 1 393 ? -40.978 -0.414 54.542 1.00 95.31 393 LYS A N 1
ATOM 3157 C CA . LYS A 1 393 ? -41.293 -1.814 54.867 1.00 95.31 393 LYS A CA 1
ATOM 3158 C C . LYS A 1 393 ? -40.966 -2.147 56.325 1.00 95.31 393 LYS A C 1
ATOM 3160 O O . LYS A 1 393 ? -41.792 -2.769 56.990 1.00 95.31 393 LYS A O 1
ATOM 3165 N N . THR A 1 394 ? -39.829 -1.689 56.848 1.00 95.50 394 THR A N 1
ATOM 3166 C CA . THR A 1 394 ? -39.452 -1.888 58.258 1.00 95.50 394 THR A CA 1
ATOM 3167 C C . THR A 1 394 ? -40.450 -1.227 59.206 1.00 95.50 394 THR A C 1
ATOM 3169 O O . THR A 1 394 ? -40.958 -1.891 60.110 1.00 95.50 394 THR A O 1
ATOM 3172 N N . LYS A 1 395 ? -40.839 0.030 58.946 1.00 96.00 395 LYS A N 1
ATOM 3173 C CA . LYS A 1 395 ? -41.874 0.716 59.741 1.00 96.00 395 LYS A CA 1
ATOM 3174 C C . LYS A 1 395 ? -43.202 -0.043 59.745 1.00 96.00 395 LYS A C 1
ATOM 3176 O O . LYS A 1 395 ? -43.840 -0.169 60.788 1.00 96.00 395 LYS A O 1
ATOM 3181 N N . LEU A 1 396 ? -43.622 -0.595 58.604 1.00 95.06 396 LEU A N 1
ATOM 3182 C CA . LEU A 1 396 ? -44.840 -1.411 58.531 1.00 95.06 396 LEU A CA 1
ATOM 3183 C C . LEU A 1 396 ? -44.736 -2.690 59.376 1.00 95.06 396 LEU A C 1
ATOM 3185 O O . LEU A 1 396 ? -45.708 -3.076 60.029 1.00 95.06 396 LEU A O 1
ATOM 3189 N N . VAL A 1 397 ? -43.566 -3.336 59.403 1.00 96.19 397 VAL A N 1
ATOM 3190 C CA . VAL A 1 397 ? -43.314 -4.506 60.261 1.00 96.19 397 VAL A CA 1
ATOM 3191 C C . VAL A 1 397 ? -43.387 -4.129 61.743 1.00 96.19 397 VAL A C 1
ATOM 3193 O O . VAL A 1 397 ? -44.027 -4.846 62.514 1.00 96.19 397 VAL A O 1
ATOM 3196 N N . GLU A 1 398 ? -42.810 -2.996 62.144 1.00 95.19 398 GLU A N 1
ATOM 3197 C CA . GLU A 1 398 ? -42.872 -2.489 63.523 1.00 95.19 398 GLU A CA 1
ATOM 3198 C C . GLU A 1 398 ? -44.306 -2.167 63.962 1.00 95.19 398 GLU A C 1
ATOM 3200 O O . GLU A 1 398 ? -44.728 -2.561 65.058 1.00 95.19 398 GLU A O 1
ATOM 3205 N N . ILE A 1 399 ? -45.089 -1.514 63.093 1.00 95.44 399 ILE A N 1
ATOM 3206 C CA . ILE A 1 399 ? -46.514 -1.241 63.331 1.00 95.44 399 ILE A CA 1
ATOM 3207 C C . ILE A 1 399 ? -47.263 -2.561 63.526 1.00 95.44 399 ILE A C 1
ATOM 3209 O O . ILE A 1 399 ? -47.971 -2.730 64.522 1.00 95.44 399 ILE A O 1
ATOM 3213 N N . LYS A 1 400 ? -47.057 -3.535 62.631 1.00 94.06 400 LYS A N 1
ATOM 3214 C CA . LYS A 1 400 ? -47.691 -4.858 62.719 1.00 94.06 400 LYS A CA 1
ATOM 3215 C C . LYS A 1 400 ? -47.313 -5.594 64.007 1.00 94.06 400 LYS A C 1
ATOM 3217 O O . LYS A 1 400 ? -48.173 -6.209 64.637 1.00 94.06 400 LYS A O 1
ATOM 3222 N N . ALA A 1 401 ? -46.047 -5.538 64.416 1.00 94.75 401 ALA A N 1
ATOM 3223 C CA . ALA A 1 401 ? -45.569 -6.160 65.649 1.00 94.75 401 ALA A CA 1
ATOM 3224 C C . ALA A 1 401 ? -46.175 -5.501 66.898 1.00 94.75 401 ALA A C 1
ATOM 3226 O O . ALA A 1 401 ? -46.532 -6.190 67.854 1.00 94.75 401 ALA A O 1
ATOM 3227 N N . THR A 1 402 ? -46.320 -4.176 66.887 1.00 94.38 402 THR A N 1
ATOM 3228 C CA . THR A 1 402 ? -46.946 -3.415 67.977 1.00 94.38 402 THR A CA 1
ATOM 3229 C C . THR A 1 402 ? -48.434 -3.725 68.083 1.00 94.38 402 THR A C 1
ATOM 3231 O O . THR A 1 402 ? -48.912 -4.055 69.164 1.00 94.38 402 THR A O 1
ATOM 3234 N N . GLN A 1 403 ? -49.151 -3.738 66.957 1.00 92.94 403 GLN A N 1
ATOM 3235 C CA . GLN A 1 403 ? -50.554 -4.149 66.925 1.00 92.94 403 GLN A CA 1
ATOM 3236 C C . GLN A 1 403 ? -50.737 -5.576 67.448 1.00 92.94 403 GLN A C 1
ATOM 3238 O O . GLN A 1 403 ? -51.583 -5.802 68.306 1.00 92.94 403 GLN A O 1
ATOM 3243 N N . ARG A 1 404 ? -49.909 -6.533 67.005 1.00 93.19 404 ARG A N 1
ATOM 3244 C CA . ARG A 1 404 ? -49.954 -7.915 67.513 1.00 93.19 404 ARG A CA 1
ATOM 3245 C C . ARG A 1 404 ? -49.748 -7.995 69.023 1.00 93.19 404 ARG A C 1
ATOM 3247 O O . ARG A 1 404 ? -50.481 -8.731 69.673 1.00 93.19 404 ARG A O 1
ATOM 3254 N N . ARG A 1 405 ? -48.793 -7.243 69.582 1.00 93.06 405 ARG A N 1
ATOM 3255 C CA . ARG A 1 405 ? -48.584 -7.176 71.039 1.00 93.06 405 ARG A CA 1
ATOM 3256 C C . ARG A 1 405 ? -49.801 -6.604 71.761 1.00 93.06 405 ARG A C 1
ATOM 3258 O O . ARG A 1 405 ? -50.216 -7.178 72.759 1.00 93.06 405 ARG A O 1
ATOM 3265 N N . ASN A 1 406 ? -50.403 -5.541 71.230 1.00 92.19 406 ASN A N 1
ATOM 3266 C CA . ASN A 1 406 ? -51.603 -4.940 71.812 1.00 92.19 406 ASN A CA 1
ATOM 3267 C C . ASN A 1 406 ? -52.790 -5.913 71.795 1.00 92.19 406 ASN A C 1
ATOM 3269 O O . ASN A 1 406 ? -53.446 -6.084 72.819 1.00 92.19 406 ASN A O 1
ATOM 3273 N N . TYR A 1 407 ? -53.038 -6.590 70.668 1.00 91.00 407 TYR A N 1
ATOM 3274 C CA . TYR A 1 407 ? -54.086 -7.610 70.581 1.00 91.00 407 TYR A CA 1
ATOM 3275 C C . TYR A 1 407 ? -53.804 -8.799 71.510 1.00 91.00 407 TYR A C 1
ATOM 3277 O O . TYR A 1 407 ? -54.707 -9.240 72.210 1.00 91.00 407 TYR A O 1
ATOM 3285 N N . ALA A 1 408 ? -52.559 -9.280 71.588 1.00 92.69 408 ALA A N 1
ATOM 3286 C CA . ALA A 1 408 ? -52.187 -10.360 72.503 1.00 92.69 408 ALA A CA 1
ATOM 3287 C C . ALA A 1 408 ? -52.382 -9.972 73.979 1.00 92.69 408 ALA A C 1
ATOM 3289 O O . ALA A 1 408 ? -52.871 -10.783 74.760 1.00 92.69 408 ALA A O 1
ATOM 3290 N N . ALA A 1 409 ? -52.052 -8.731 74.354 1.00 91.44 409 ALA A N 1
ATOM 3291 C CA . ALA A 1 409 ? -52.283 -8.216 75.701 1.00 91.44 409 ALA A CA 1
ATOM 3292 C C . ALA A 1 409 ? -53.782 -8.112 76.026 1.00 91.44 409 ALA A C 1
ATOM 3294 O O . ALA A 1 409 ? -54.198 -8.550 77.096 1.00 91.44 409 ALA A O 1
ATOM 3295 N N . LYS A 1 410 ? -54.603 -7.602 75.093 1.00 89.50 410 LYS A N 1
ATOM 3296 C CA . LYS A 1 410 ? -56.069 -7.583 75.243 1.00 89.50 410 LYS A CA 1
ATOM 3297 C C . LYS A 1 410 ? -56.633 -8.992 75.437 1.00 89.50 410 LYS A C 1
ATOM 3299 O O . LYS A 1 410 ? -57.352 -9.222 76.403 1.00 89.50 410 LYS A O 1
ATOM 3304 N N . ILE A 1 411 ? -56.240 -9.940 74.583 1.00 90.38 411 ILE A N 1
ATOM 3305 C CA . ILE A 1 411 ? -56.652 -11.347 74.694 1.00 90.38 411 ILE A CA 1
ATOM 3306 C C . ILE A 1 411 ? -56.237 -11.929 76.052 1.00 90.38 411 ILE A C 1
ATOM 3308 O O . ILE A 1 411 ? -57.056 -12.559 76.713 1.00 90.38 411 ILE A O 1
ATOM 3312 N N . GLY A 1 412 ? -54.998 -11.694 76.495 1.00 88.31 412 GLY A N 1
ATOM 3313 C CA . GLY A 1 412 ? -54.512 -12.161 77.796 1.00 88.31 412 GLY A CA 1
ATOM 3314 C C . GLY A 1 412 ? -55.316 -11.599 78.974 1.00 88.31 412 GLY A C 1
ATOM 3315 O O . GLY A 1 412 ? -55.652 -12.342 79.894 1.00 88.31 412 GLY A O 1
ATOM 3316 N N . ASN A 1 413 ? -55.696 -10.319 78.921 1.00 86.19 413 ASN A N 1
ATOM 3317 C CA . ASN A 1 413 ? -56.542 -9.697 79.942 1.00 86.19 413 ASN A CA 1
ATOM 3318 C C . ASN A 1 413 ? -57.945 -10.321 79.982 1.00 86.19 413 ASN A C 1
ATOM 3320 O O . ASN A 1 413 ? -58.437 -10.646 81.061 1.00 86.19 413 ASN A O 1
ATOM 3324 N N . VAL A 1 414 ? -58.567 -10.543 78.819 1.00 84.44 414 VAL A N 1
ATOM 3325 C CA . VAL A 1 414 ? -59.882 -11.201 78.728 1.00 84.44 414 VAL A CA 1
ATOM 3326 C C . VAL A 1 414 ? -59.808 -12.644 79.241 1.00 84.44 414 VAL A C 1
ATOM 3328 O O . VAL A 1 414 ? -60.673 -13.076 80.000 1.00 84.44 414 VAL A O 1
ATOM 3331 N N . GLN A 1 415 ? -58.747 -13.383 78.904 1.00 85.25 415 GLN A N 1
ATOM 3332 C CA . GLN A 1 415 ? -58.517 -14.738 79.418 1.00 85.25 415 GLN A CA 1
ATOM 3333 C C . GLN A 1 415 ? -58.357 -14.763 80.941 1.00 85.25 415 GLN A C 1
ATOM 3335 O O . GLN A 1 415 ? -58.891 -15.661 81.596 1.00 85.25 415 GLN A O 1
ATOM 3340 N N . LEU A 1 416 ? -57.653 -13.782 81.513 1.00 83.56 416 LEU A N 1
ATOM 3341 C CA . LEU A 1 416 ? -57.482 -13.670 82.959 1.00 83.56 416 LEU A CA 1
ATOM 3342 C C . LEU A 1 416 ? -58.820 -13.411 83.662 1.00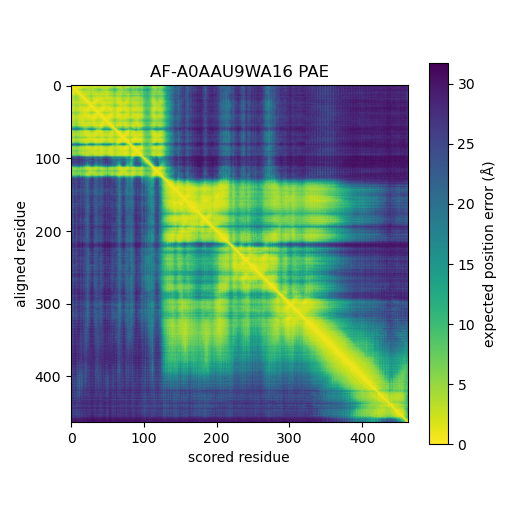 83.56 416 LEU A C 1
ATOM 3344 O O . LEU A 1 416 ? -59.128 -14.097 84.635 1.00 83.56 416 LEU A O 1
ATOM 3348 N N . LEU A 1 417 ? -59.631 -12.482 83.144 1.00 81.19 417 LEU A N 1
ATOM 3349 C CA . LEU A 1 417 ? -60.977 -12.205 83.660 1.00 81.19 417 LEU A CA 1
ATOM 3350 C C . LEU A 1 417 ? -61.867 -13.453 83.592 1.00 81.19 417 LEU A C 1
ATOM 3352 O O . LEU A 1 417 ? -62.496 -13.818 84.587 1.00 81.19 417 LEU A O 1
ATOM 3356 N N . ALA A 1 418 ? -61.864 -14.158 82.457 1.00 82.06 418 ALA A N 1
ATOM 3357 C CA . ALA A 1 418 ? -62.627 -15.391 82.286 1.00 82.06 418 ALA A CA 1
ATOM 3358 C C . ALA A 1 418 ? -62.208 -16.482 83.292 1.00 82.06 418 ALA A C 1
ATOM 3360 O O . ALA A 1 418 ? -63.063 -17.146 83.881 1.00 82.06 418 ALA A O 1
ATOM 3361 N N . ALA A 1 419 ? -60.904 -16.651 83.534 1.00 80.94 419 ALA A N 1
ATOM 3362 C CA . ALA A 1 419 ? -60.393 -17.637 84.483 1.00 80.94 419 ALA A CA 1
ATOM 3363 C C . ALA A 1 419 ? -60.680 -17.262 85.948 1.00 80.94 419 ALA A C 1
ATOM 3365 O O . ALA A 1 419 ? -61.112 -18.107 86.730 1.00 80.94 419 ALA A O 1
ATOM 3366 N N . GLN A 1 420 ? -60.439 -16.007 86.332 1.00 73.50 420 GLN A N 1
ATOM 3367 C CA . GLN A 1 420 ? -60.519 -15.579 87.729 1.00 73.50 420 GLN A CA 1
ATOM 3368 C C . GLN A 1 420 ? -61.944 -15.347 88.212 1.00 73.50 420 GLN A C 1
ATOM 3370 O O . GLN A 1 420 ? -62.221 -15.639 89.371 1.00 73.50 420 GLN A O 1
ATOM 3375 N N . LEU A 1 421 ? -62.832 -14.809 87.374 1.00 72.50 421 LEU A N 1
ATOM 3376 C CA . LEU A 1 421 ? -64.171 -14.398 87.806 1.00 72.50 421 LEU A CA 1
ATOM 3377 C C . LEU A 1 421 ? -65.229 -15.425 87.427 1.00 72.50 421 LEU A C 1
ATOM 3379 O O . LEU A 1 421 ? -65.997 -15.850 88.286 1.00 72.50 421 LEU A O 1
ATOM 3383 N N . ILE A 1 422 ? -65.257 -15.843 86.161 1.00 74.50 422 ILE A N 1
ATOM 3384 C CA . ILE A 1 422 ? -66.317 -16.723 85.656 1.00 74.50 422 ILE A CA 1
ATOM 3385 C C . ILE A 1 422 ? -66.042 -18.156 86.100 1.00 74.50 422 ILE A C 1
ATOM 3387 O O . ILE A 1 422 ? -66.855 -18.747 86.807 1.00 74.50 422 ILE A O 1
ATOM 3391 N N . LYS A 1 423 ? -64.873 -18.703 85.749 1.00 81.19 423 LYS A N 1
ATOM 3392 C CA . LYS A 1 423 ? -64.567 -20.111 86.022 1.00 81.19 423 LYS A CA 1
ATOM 3393 C C . LYS A 1 423 ? -64.530 -20.423 87.520 1.00 81.19 423 LYS A C 1
ATOM 3395 O O . LYS A 1 423 ? -65.152 -21.390 87.934 1.00 81.19 423 LYS A O 1
ATOM 3400 N N . SER A 1 424 ? -63.887 -19.584 88.334 1.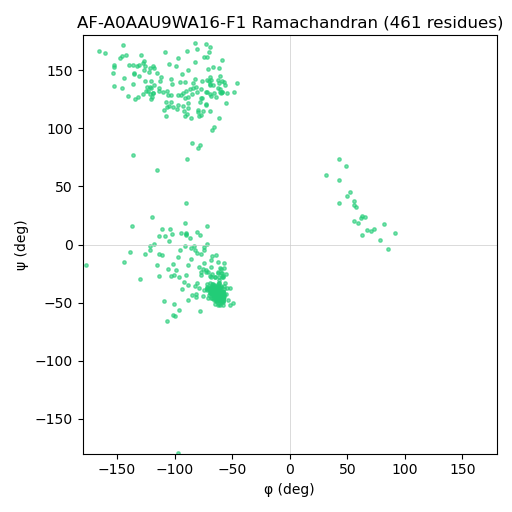00 81.94 424 SER A N 1
ATOM 3401 C CA . SER A 1 424 ? -63.820 -19.810 89.787 1.00 81.94 424 SER A CA 1
ATOM 3402 C C . SER A 1 424 ? -65.195 -19.742 90.469 1.00 81.94 424 SER A C 1
ATOM 3404 O O . SER A 1 424 ? -65.478 -20.550 91.351 1.00 81.94 424 SER A O 1
ATOM 3406 N N . SER A 1 425 ? -66.066 -18.812 90.051 1.00 80.12 425 SER A N 1
ATOM 3407 C CA . SER A 1 425 ? -67.419 -18.679 90.607 1.00 80.12 425 SER A CA 1
ATOM 3408 C C . SER A 1 425 ? -68.295 -19.866 90.213 1.00 80.12 425 SER A C 1
ATOM 3410 O O . SER A 1 425 ? -69.042 -20.370 91.051 1.00 80.12 425 SER A O 1
ATOM 3412 N N . VAL A 1 426 ? -68.163 -20.342 88.969 1.00 82.44 426 VAL A N 1
ATOM 3413 C CA . VAL A 1 426 ? -68.848 -21.547 88.485 1.00 82.44 426 VAL A CA 1
ATOM 3414 C C . VAL A 1 426 ? -68.354 -22.786 89.229 1.00 82.44 426 VAL A C 1
ATOM 3416 O O . VAL A 1 426 ? -69.175 -23.484 89.807 1.00 82.44 426 VAL A O 1
ATOM 3419 N N . GLU A 1 427 ? -67.041 -23.021 89.315 1.00 85.19 427 GLU A N 1
ATOM 3420 C CA . GLU A 1 427 ? -66.468 -24.178 90.026 1.00 85.19 427 GLU A CA 1
ATOM 3421 C C . GLU A 1 427 ? -66.858 -24.191 91.513 1.00 85.19 427 GLU A C 1
ATOM 3423 O O . GLU A 1 427 ? -67.188 -25.237 92.077 1.00 85.19 427 GLU A O 1
ATOM 3428 N N . TYR A 1 428 ? -66.859 -23.022 92.162 1.00 84.50 428 TYR A N 1
ATOM 3429 C CA . TYR A 1 428 ? -67.294 -22.890 93.550 1.00 84.50 428 TYR A CA 1
ATOM 3430 C C . TYR A 1 428 ? -68.788 -23.210 93.715 1.00 84.50 428 TYR A C 1
ATOM 3432 O O . TYR A 1 428 ? -69.161 -23.955 94.627 1.00 84.50 428 TYR A O 1
ATOM 3440 N N . GLY A 1 429 ? -69.636 -22.693 92.818 1.00 83.88 429 GLY A N 1
ATOM 3441 C CA . GLY A 1 429 ? -71.071 -22.979 92.795 1.00 83.88 429 GLY A CA 1
ATOM 3442 C C . GLY A 1 429 ? -71.379 -24.452 92.519 1.00 83.88 429 GLY A C 1
ATOM 3443 O O . GLY A 1 429 ? -72.132 -25.071 93.271 1.00 83.88 429 GLY A O 1
ATOM 3444 N N . GLU A 1 430 ? -70.746 -25.041 91.504 1.00 85.62 430 GLU A N 1
ATOM 3445 C CA . GLU A 1 430 ? -70.851 -26.466 91.170 1.00 85.62 430 GLU A CA 1
ATOM 3446 C C . GLU A 1 430 ? -70.447 -27.348 92.357 1.00 85.62 430 GLU A C 1
ATOM 3448 O O . GLU A 1 430 ? -71.152 -28.303 92.684 1.00 85.62 430 GLU A O 1
ATOM 3453 N N . GLY A 1 431 ? -69.373 -26.989 93.068 1.00 85.44 431 GLY A N 1
ATOM 3454 C CA . GLY A 1 431 ? -68.939 -27.700 94.268 1.00 85.44 431 GLY A CA 1
ATOM 3455 C C . GLY A 1 431 ? -69.981 -27.693 95.393 1.00 85.44 431 GLY A C 1
ATOM 3456 O O . GLY A 1 431 ? -70.169 -28.717 96.051 1.00 85.44 431 GLY A O 1
ATOM 3457 N N . ILE A 1 432 ? -70.680 -26.574 95.619 1.00 83.56 432 ILE A N 1
ATOM 3458 C CA . ILE A 1 432 ? -71.771 -26.492 96.609 1.00 83.56 432 ILE A CA 1
ATOM 3459 C C . ILE A 1 432 ? -72.960 -27.363 96.176 1.00 83.56 432 ILE A C 1
ATOM 3461 O O . ILE A 1 432 ? -73.483 -28.135 96.984 1.00 83.56 432 ILE A O 1
ATOM 3465 N N . VAL A 1 433 ? -73.361 -27.286 94.901 1.00 83.62 433 VAL A N 1
ATOM 3466 C CA . VAL A 1 433 ? -74.461 -28.094 94.341 1.00 83.62 433 VAL A CA 1
ATOM 3467 C C . VAL A 1 433 ? -74.158 -29.588 94.485 1.00 83.62 433 VAL A C 1
ATOM 3469 O O . VAL A 1 433 ? -74.994 -30.353 94.970 1.00 83.62 433 VAL A O 1
ATOM 3472 N N . GLN A 1 434 ? -72.939 -30.004 94.142 1.00 87.25 434 GLN A N 1
ATOM 3473 C CA . GLN A 1 434 ? -72.518 -31.401 94.201 1.00 87.25 434 GLN A CA 1
ATOM 3474 C C . GLN A 1 434 ? -72.473 -31.951 95.635 1.00 87.25 434 GLN A C 1
ATOM 3476 O O . GLN A 1 434 ? -72.810 -33.115 95.846 1.00 87.25 434 GLN A O 1
ATOM 3481 N N . ARG A 1 435 ? -72.105 -31.131 96.633 1.00 85.81 435 ARG A N 1
ATOM 3482 C CA . ARG A 1 435 ? -72.128 -31.529 98.055 1.00 85.81 435 ARG A CA 1
ATOM 3483 C C . ARG A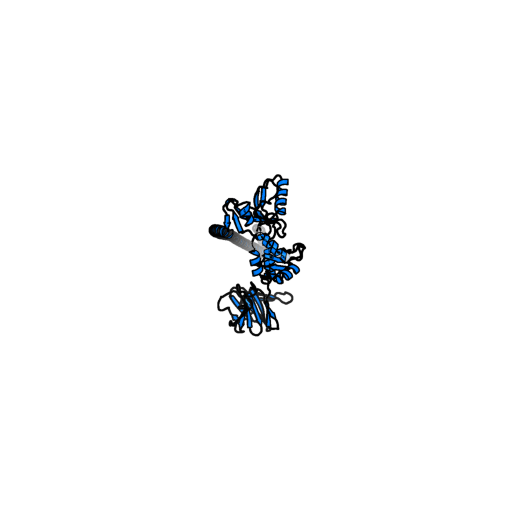 1 435 ? -73.547 -31.716 98.607 1.00 85.81 435 ARG A C 1
ATOM 3485 O O . ARG A 1 435 ? -73.719 -32.503 99.533 1.00 85.81 435 ARG A O 1
ATOM 3492 N N . SER A 1 436 ? -74.553 -31.030 98.049 1.00 80.56 436 SER A N 1
ATOM 3493 C CA . SER A 1 436 ? -75.979 -31.181 98.405 1.00 80.56 436 SER A CA 1
ATOM 3494 C C . SER A 1 436 ? -76.308 -30.964 99.899 1.00 80.56 436 SER A C 1
ATOM 3496 O O . SER A 1 436 ? -77.215 -31.585 100.454 1.00 80.56 436 SER A O 1
ATOM 3498 N N . ILE A 1 437 ? -75.586 -30.057 100.567 1.00 84.38 437 ILE A N 1
ATOM 3499 C CA . ILE A 1 437 ? -75.785 -29.724 101.987 1.00 84.38 437 ILE A CA 1
ATOM 3500 C C . ILE A 1 437 ? -76.790 -28.569 102.110 1.00 84.38 437 ILE A C 1
ATOM 3502 O O . ILE A 1 437 ? -76.484 -27.428 101.773 1.00 84.38 437 ILE A O 1
ATOM 3506 N N . GLY A 1 438 ? -77.989 -28.850 102.632 1.00 79.19 438 GLY A N 1
ATOM 3507 C CA . GLY A 1 438 ? -79.107 -27.892 102.689 1.00 79.19 438 GLY A CA 1
ATOM 3508 C C . GLY A 1 438 ? -78.779 -26.518 103.307 1.00 79.19 438 GLY A C 1
ATOM 3509 O O . GLY A 1 438 ? -79.037 -25.504 102.658 1.00 79.19 438 GLY A O 1
ATOM 3510 N N . PRO A 1 439 ? -78.184 -26.439 104.515 1.00 81.25 439 PRO A N 1
ATOM 3511 C CA . PRO A 1 439 ? -77.828 -25.155 105.126 1.00 81.25 439 PRO A CA 1
ATOM 3512 C C . PRO A 1 439 ? -76.786 -24.350 104.334 1.00 81.25 439 PRO A C 1
ATOM 3514 O O . PRO A 1 439 ? -76.911 -23.135 104.232 1.00 81.25 439 PRO A O 1
ATOM 3517 N N . GLU A 1 440 ? -75.788 -25.012 103.739 1.00 79.94 440 GLU A N 1
ATOM 3518 C CA . GLU A 1 440 ? -74.739 -24.366 102.932 1.00 79.94 440 GLU A CA 1
ATOM 3519 C C . GLU A 1 440 ? -75.324 -23.783 101.638 1.00 79.94 440 GLU A C 1
ATOM 3521 O O . GLU A 1 440 ? -75.029 -22.643 101.280 1.00 79.94 440 GLU A O 1
ATOM 3526 N N . ILE A 1 441 ? -76.228 -24.524 100.988 1.00 81.19 441 ILE A N 1
ATOM 3527 C CA . ILE A 1 441 ? -76.966 -24.060 99.807 1.00 81.19 441 ILE A CA 1
ATOM 3528 C C . ILE A 1 441 ? -77.814 -22.830 100.147 1.00 81.19 441 ILE A C 1
ATOM 3530 O O . ILE A 1 441 ? -77.798 -21.858 99.399 1.00 81.19 441 ILE A O 1
ATOM 3534 N N . LEU A 1 442 ? -78.529 -22.827 101.274 1.00 79.50 442 LEU A N 1
ATOM 3535 C CA . LEU A 1 442 ? -79.377 -21.692 101.654 1.00 79.50 442 LEU A CA 1
ATOM 3536 C C . LEU A 1 442 ? -78.564 -20.466 102.104 1.00 79.50 442 LEU A C 1
ATOM 3538 O O . LEU A 1 442 ? -78.967 -19.337 101.833 1.00 79.50 442 LEU A O 1
ATOM 3542 N N . GLN A 1 443 ? -77.418 -20.671 102.761 1.00 81.12 443 GLN A N 1
ATOM 3543 C CA . GLN A 1 443 ? -76.585 -19.586 103.286 1.00 81.12 443 GLN A CA 1
ATOM 3544 C C . GLN A 1 443 ? -75.683 -18.948 102.218 1.00 81.12 443 GLN A C 1
ATOM 3546 O O . GLN A 1 443 ? -75.554 -17.726 102.183 1.00 81.12 443 GLN A O 1
ATOM 3551 N N . ALA A 1 444 ? -75.061 -19.750 101.348 1.00 81.38 444 ALA A N 1
ATOM 3552 C CA . ALA A 1 444 ? -74.147 -19.266 100.310 1.00 81.38 444 ALA A CA 1
ATOM 3553 C C . ALA A 1 444 ? -74.812 -19.131 98.928 1.00 81.38 444 ALA A C 1
ATOM 3555 O O . ALA A 1 444 ? -74.338 -18.359 98.093 1.00 81.38 444 ALA A O 1
ATOM 3556 N N . GLY A 1 445 ? -75.922 -19.834 98.676 1.00 78.50 445 GLY A N 1
ATOM 3557 C CA . GLY A 1 445 ? -76.566 -19.894 97.361 1.00 78.50 445 GLY A CA 1
ATOM 3558 C C . GLY A 1 445 ? -77.089 -18.551 96.867 1.00 78.50 445 GLY A C 1
ATOM 3559 O O . GLY A 1 445 ? -76.871 -18.224 95.707 1.00 78.50 445 GLY A O 1
ATOM 3560 N N . HIS A 1 446 ? -77.684 -17.726 97.736 1.00 80.50 446 HIS A N 1
ATOM 3561 C CA . HIS A 1 446 ? -78.117 -16.375 97.349 1.00 80.50 446 HIS A CA 1
ATOM 3562 C C . HIS A 1 446 ? -76.949 -15.496 96.872 1.00 80.50 446 HIS A C 1
ATOM 3564 O O . HIS A 1 446 ? -77.104 -14.740 95.917 1.00 80.50 446 HIS A O 1
ATOM 3570 N N . ALA A 1 447 ? -75.770 -15.618 97.492 1.00 83.38 447 ALA A N 1
ATOM 3571 C CA . ALA A 1 447 ? -74.588 -14.846 97.113 1.00 83.38 447 ALA A CA 1
ATOM 3572 C C . ALA A 1 447 ? -73.951 -15.351 95.807 1.00 83.38 447 ALA A C 1
ATOM 3574 O O . ALA A 1 447 ? -73.524 -14.545 94.980 1.00 83.38 447 ALA A O 1
ATOM 3575 N N . VAL A 1 448 ? -73.905 -16.673 95.602 1.00 84.50 448 VAL A N 1
ATOM 3576 C CA . VAL A 1 448 ? -73.388 -17.274 94.362 1.00 84.50 448 VAL A CA 1
ATOM 3577 C C . VAL A 1 448 ? -74.318 -16.981 93.185 1.00 84.50 448 VAL A C 1
ATOM 3579 O O . VAL A 1 448 ? -73.840 -16.544 92.143 1.00 84.50 448 VAL A O 1
ATOM 3582 N N . LEU A 1 449 ? -75.635 -17.144 93.358 1.00 82.25 449 LEU A N 1
ATOM 3583 C CA . LEU A 1 449 ? -76.628 -16.825 92.327 1.00 82.25 449 LEU A CA 1
ATOM 3584 C C . LEU A 1 449 ? -76.593 -15.343 91.957 1.00 82.25 449 LEU A C 1
ATOM 3586 O O . LEU A 1 449 ? -76.488 -15.034 90.777 1.00 82.25 449 LEU A O 1
ATOM 3590 N N . GLY A 1 450 ? -76.567 -14.441 92.946 1.00 81.31 450 GLY A N 1
ATOM 3591 C CA . GLY A 1 450 ? -76.460 -13.004 92.686 1.00 81.31 450 GLY A CA 1
ATOM 3592 C C . GLY A 1 450 ? -75.197 -12.636 91.900 1.00 81.31 450 GLY A C 1
ATOM 3593 O O . GLY A 1 450 ? -75.270 -11.873 90.943 1.00 81.31 450 GLY A O 1
ATOM 3594 N N . ARG A 1 451 ? -74.046 -13.240 92.231 1.00 81.56 451 ARG A N 1
ATOM 3595 C CA . ARG A 1 451 ? -72.790 -13.022 91.494 1.00 81.56 451 ARG A CA 1
ATOM 3596 C C . ARG A 1 451 ? -72.825 -13.614 90.077 1.00 81.56 451 ARG A C 1
ATOM 3598 O O . ARG A 1 451 ? -72.276 -13.013 89.159 1.00 81.56 451 ARG A O 1
ATOM 3605 N N . CYS A 1 452 ? -73.446 -14.776 89.872 1.00 80.06 452 CYS A N 1
ATOM 3606 C CA . CYS A 1 452 ? -73.605 -15.367 88.540 1.00 80.06 452 CYS A CA 1
ATOM 3607 C C . CYS A 1 452 ? -74.582 -14.567 87.667 1.00 80.06 452 CYS A C 1
ATOM 3609 O O . CYS A 1 452 ? -74.304 -14.366 86.490 1.00 80.06 452 CYS A O 1
ATOM 3611 N N . GLU A 1 453 ? -75.688 -14.083 88.230 1.00 80.62 453 GLU A N 1
ATOM 3612 C CA . GLU A 1 453 ? -76.636 -13.202 87.540 1.00 80.62 453 GLU A CA 1
ATOM 3613 C C . GLU A 1 453 ? -75.972 -11.881 87.137 1.00 80.62 453 GLU A C 1
ATOM 3615 O O . GLU A 1 453 ? -76.106 -11.457 85.992 1.00 80.62 453 GLU A O 1
ATOM 3620 N N . GLU A 1 454 ? -75.167 -11.284 88.020 1.00 79.31 454 GLU A N 1
ATOM 3621 C CA . GLU A 1 454 ? -74.391 -10.078 87.712 1.00 79.31 454 GLU A CA 1
ATOM 3622 C C . GLU A 1 454 ? -73.443 -10.306 86.518 1.00 79.31 454 GLU A C 1
ATOM 3624 O O . GLU A 1 454 ? -73.484 -9.547 85.547 1.00 79.31 454 GLU A O 1
ATOM 3629 N N . LEU A 1 455 ? -72.688 -11.413 86.517 1.00 76.88 455 LEU A N 1
ATOM 3630 C CA . LEU A 1 455 ? -71.801 -11.803 85.409 1.00 76.88 455 LEU A CA 1
ATOM 3631 C C . LEU A 1 455 ? -72.548 -12.126 84.099 1.00 76.88 455 LEU A C 1
ATOM 3633 O O . LEU A 1 455 ? -71.984 -11.963 83.018 1.00 76.88 455 LEU A O 1
ATOM 3637 N N . LEU A 1 456 ? -73.802 -12.584 84.171 1.00 72.06 456 LEU A N 1
ATOM 3638 C CA . LEU A 1 456 ? -74.652 -12.824 82.996 1.00 72.06 456 LEU A CA 1
ATOM 3639 C C . LEU A 1 456 ? -75.233 -11.524 82.420 1.00 72.06 456 LEU A C 1
ATOM 3641 O O . LEU A 1 456 ? -75.540 -11.468 81.230 1.00 72.06 456 LEU A O 1
ATOM 3645 N N . THR A 1 457 ? -75.387 -10.487 83.248 1.00 70.69 457 THR A N 1
ATOM 3646 C CA . THR A 1 457 ? -75.916 -9.176 82.832 1.00 70.69 457 THR A CA 1
ATOM 3647 C C . THR A 1 457 ? -74.853 -8.200 82.330 1.00 70.69 457 THR A C 1
ATOM 3649 O O . THR A 1 457 ? -75.196 -7.250 81.625 1.00 70.69 457 THR A O 1
ATOM 3652 N N . THR A 1 458 ? -73.568 -8.428 82.623 1.00 67.00 458 THR A N 1
ATOM 3653 C CA . THR A 1 458 ? -72.467 -7.657 82.029 1.00 67.00 458 THR A CA 1
ATOM 3654 C C . THR A 1 458 ? -72.354 -7.943 80.530 1.00 67.00 458 THR A C 1
ATOM 3656 O O . THR A 1 458 ? -71.762 -8.937 80.120 1.00 67.00 458 THR A O 1
ATOM 3659 N N . GLN A 1 459 ? -72.921 -7.059 79.706 1.00 54.22 459 GLN A N 1
ATOM 3660 C CA . GLN A 1 459 ? -72.857 -7.130 78.239 1.00 54.22 459 GLN A CA 1
ATOM 3661 C C . GLN A 1 459 ? -71.498 -6.727 77.638 1.00 54.22 459 GLN A C 1
ATOM 3663 O O . GLN A 1 459 ? -71.298 -6.930 76.445 1.00 54.22 459 GLN A O 1
ATOM 3668 N N . ASP A 1 460 ? -70.540 -6.258 78.441 1.00 54.78 460 ASP A N 1
ATOM 3669 C CA . ASP A 1 460 ? -69.270 -5.711 77.947 1.00 54.78 460 ASP A CA 1
ATOM 3670 C C . ASP A 1 460 ? -68.057 -6.551 78.367 1.00 54.78 460 ASP A C 1
ATOM 3672 O O . ASP A 1 460 ? -67.156 -6.093 79.069 1.00 54.78 460 ASP A O 1
ATOM 3676 N N . ILE A 1 461 ? -67.986 -7.792 77.882 1.00 56.22 461 ILE A N 1
ATOM 3677 C CA . ILE A 1 461 ? -66.671 -8.372 77.578 1.00 56.22 461 ILE A CA 1
ATOM 3678 C C . ILE A 1 461 ? -66.379 -7.989 76.127 1.00 56.22 461 ILE A C 1
ATOM 3680 O O . ILE A 1 461 ? -66.519 -8.802 75.215 1.00 56.22 461 ILE A O 1
ATOM 3684 N N . GLU A 1 462 ? -66.050 -6.715 75.899 1.00 45.50 462 GLU A N 1
ATOM 3685 C CA . GLU A 1 462 ? -65.541 -6.273 74.600 1.00 45.50 462 GLU A CA 1
ATOM 3686 C C . GLU A 1 462 ? -64.223 -7.015 74.313 1.00 45.50 462 GLU A C 1
ATOM 3688 O O . GLU A 1 462 ? -63.202 -6.786 74.970 1.00 45.50 462 GLU A O 1
ATOM 3693 N N . ILE A 1 463 ? -64.273 -7.943 73.350 1.00 39.91 463 ILE A N 1
ATOM 3694 C CA . ILE A 1 463 ? -63.119 -8.648 72.766 1.00 39.91 463 ILE A CA 1
ATOM 3695 C C . ILE A 1 463 ? -62.384 -7.724 71.793 1.00 39.91 463 ILE A C 1
ATOM 3697 O O . ILE A 1 463 ? -63.056 -7.140 70.912 1.00 39.91 463 ILE A O 1
#

Secondary structure (DSSP, 8-state):
-EEE-TT--EEEE--TT-SSEEEEEE-TTSPEEEEETTTTEEEEE-TTS-SEEEEE--TTT-PPEEEEEEETTEEEEEETT-SSEEEEETTS-EEEEETTTTTTTTT------EEE-TTS-EEE---HHHHHHHHHHHHTB-TTTSSB-SSEEE-TTS-EEEHHHHHHHHHHHHHTT-SEEE-TTT--EEEPPTTS--TTSPB-HHHHHHHHHHTTT--STTPPBPSS-TT-PBP-EEETTTTEEE-HHHHHHHHHSTTTTTS-EEEGGG--HHHHHHHHTPPPB--STT-TT-B--EEETTTTEEE-HHHHHHTSTTS-EEEHHHHHHHHHHHHHHHHHHHHHHHHHHHHHHHHHHHHHHHHHHHHHHHHHHHHHHHHHHHHHHHHHHHHHHHHHHHHHHHHHHHHHHHHHHHHHHIIIIIIHHHHHHHHHHHHT-HHHHHHHHHHHHHHHHHHHH------

Organism: NCBI:txid46732

Foldseek 3Di:
DWDADPVGHTDDDQPPPADAWQDWDADPQQWIWTFHFVQQWTWTADNVNPDTPDIEHDDPDSFGWQDWDDDDQWIWIDGPPDPWTWIAGVNRHTDDIPPPPPPVVASQPDQNDWDADPVRDIGTDSPPPVVVLVVLQVVQAAPQPRGRADQWFADPVRDIHHFVRVLVQVVVCVVVVHQWGADPPPRDIDGQDPVSTPNVGDGDLQSVLSLLLNLLPDPDPSHQFWPPDPVRDHFFKAFLVLRTGHRPVRVVVLCVDPVRVPTDMDTSVRDGPVNSVSSSVDFDFDVDPPGRHFGFFKAFPVVRDTDGPVCCVPPVVPTDIDTPVVVVVVVVVVVVVVVVVVVVVVVVVVVVVVVVVVVVVVVVVVVVVVVVVVVVVVVVVVVVVVVVVVVVVVVVVVVVVVVVVVVVVLVVVLVVCCVPQVVVLVVVQVVQVVVVDVVCCVPCVVVSVVSVVVVVPPPDPPD

InterPro domains:
  IPR000315 B-box-type zinc finger [PF00643] (290-324)
  IPR000315 B-box-type zinc finger [PS50119] (221-268)
  IPR000315 B-box-type zinc finger [PS50119] (291-324)
  IPR000315 B-box-type zinc finger [SM00336] (221-268)
  IPR000315 B-box-type zinc finger [SM00336] (283-324)
  IPR001841 Zinc finger, RING-type [PS50089] (142-187)
  IPR001841 Zinc finger, RING-type [SM00184] (142-186)
  IPR001841 Zinc finger, RING-type [SM00184] (226-306)
  IPR011042 Six-bladed beta-propeller, TolB-like [G3DSA:2.120.10.30] (1-154)
  IPR013083 Zinc finger, RING/FYVE/PHD-type [G3DSA:3.30.40.10] (155-198)
  IPR017907 Zinc finger, RING-type, conserved site [PS00518] (157-166)
  IPR027370 Zinc finger, RING-type, eukaryotic [PF13445] (142-184)
  IPR047153 TRIM45/56/19-like [PTHR25462] (140-459)